Protein AF-0000000085038243 (afdb_homodimer)

Sequence (604 aa):
MKPTLIIQGTITQASQLLQQLLIADLPLDCVVMPDRTEDTPRYQSLVVASALCSHFDLRVGTTADYGQATWLVILDRTTDDSAVATEIAELRVFMNRIVQNGFKEQLIFGGAHDEQLSYFAWKFSGLQANQIWGLGTYPLARLLTARLADHLGVGSAAVQATVIGTADLPIVVWSRTYIGPVPILMYLANADTKISADDLDKMANWLQREAKGDQISLRLMALIELLEAALNDQPLIAPATTIHTETPDFAAATPVLVTASGVKHLTNLILSEDEQQDYSEQVTTLRANIDAIENQQTEGRGMKPTLIIQGTITQASQLLQQLLIADLPLDCVVMPDRTEDTPRYQSLVVASALCSHFDLRVGTTADYGQATWLVILDRTTDDSAVATEIAELRVFMNRIVQNGFKEQLIFGGAHDEQLSYFAWKFSGLQANQIWGLGTYPLARLLTARLADHLGVGSAAVQATVIGTADLPIVVWSRTYIGPVPILMYLANADTKISADDLDKMANWLQREAKGDQISLRLMALIELLEAALNDQPLIAPATTIHTETPDFAAATPVLVTASGVKHLTNLILSEDEQQDYSEQVTTLRANIDAIENQQTEGRG

Nearest PDB structures (foldseek):
  2e37-assembly4_D  TM=8.690E-01  e=5.324E-20  Thermus thermophilus HB8
  4ln1-assembly1_D  TM=8.833E-01  e=4.189E-19  Bacillus cereus ATCC 14579
  3pqd-assembly1_C  TM=8.579E-01  e=3.120E-19  Bacillus subtilis
  3pqe-assembly1_D  TM=8.760E-01  e=2.454E-18  Bacillus subtilis
  1hyh-assembly1_D  TM=7.956E-01  e=6.600E-15  Weissella confusa

InterPro domains:
  IPR015955 Lactate dehydrogenase/glycoside hydrolase, family 4, C-terminal [G3DSA:3.90.110.10] (141-294)
  IPR015955 Lactate dehydrogenase/glycoside hydrolase, family 4, C-terminal [SSF56327] (146-293)

Secondary structure (DSSP, 8-state):
-PPEEEEES-HHHHHHHHHHHHHH--S-EEEEE-SSGGGGGGGHHHHHHGGG-SS-EEEE--GGGGGG-SEEEE----SS---HHHHHHHHHHHHHHHHHTT--SEEEE-SS-HHHHHHHHHHHH---GGGEEE-TTHHHHHHHHHHHHHHHTS-GGGEE--EEE-SSSEEE-GGG-EETTEEGGGGGS-TTSS--HHHHHHHHHHHHHHHTS--HHHHHHHHHHHHHHHHTT--EEEEEEEEE-SSS-EEEEEEEEEETTEEEE-SPPP--HHHHHHHHHHHHHHHHHHHHHHHHHHHTT-/-PPEEEEES-HHHHHHHHHHHHHH--S-EEEEE-SSGGGGGGGHHHHHHGGG-SS-EEEE--GGGGGG-SEEEE----SS---HHHHHHHHHHHHHHHHHTT--SEEEE-SS-HHHHHHHHHHHH---GGGEEE-TTHHHHHHHHHHHHHHHTS-GGGEE--EEE-SSSEEE-GGG-EETTEEGGGGGS-TTSS--HHHHHHHHHHHHHHHTS--HHHHHHHHHHHHHHHHTT--EEEEEEEEE-SSS-EEEEEEEEEETTEEEE-S-----HHHHHHHHHHHHHHHHHHHHHHHHHHHTT-

pLDDT: mean 93.46, std 9.0, range [32.59, 98.81]

Radius of gyration: 26.97 Å; Cα contacts (8 Å, |Δi|>4): 1093; chains: 2; bounding box: 62×78×66 Å

Organism: Levilactobacillus brevis (strain ATCC 367 / BCRC 12310 / CIP 105137 / JCM 1170 / LMG 11437 / NCIMB 947 / NCTC 947) (NCBI:txid387344)

Structure (mmCIF, N/CA/C/O backbone):
data_AF-0000000085038243-model_v1
#
loop_
_entity.id
_entity.type
_entity.pdbx_description
1 polymer 'Malate/lactate dehydrogenase'
#
loop_
_atom_site.group_PDB
_atom_site.id
_atom_site.type_symbol
_atom_site.label_atom_id
_atom_site.label_alt_id
_atom_site.label_comp_id
_atom_site.label_asym_id
_atom_site.label_entity_id
_atom_site.label_seq_id
_atom_site.pdbx_PDB_ins_code
_atom_site.Cartn_x
_atom_site.Cartn_y
_atom_site.Cartn_z
_atom_site.occupancy
_atom_site.B_iso_or_equiv
_atom_site.auth_seq_id
_atom_site.auth_comp_id
_atom_site.auth_asym_id
_atom_site.auth_atom_id
_atom_site.pdbx_PDB_model_num
ATOM 1 N N . MET A 1 1 ? 23.766 -9.219 4.875 1 81.81 1 MET A N 1
ATOM 2 C CA . MET A 1 1 ? 23.359 -8.328 3.787 1 81.81 1 MET A CA 1
ATOM 3 C C . MET A 1 1 ? 21.906 -8.594 3.379 1 81.81 1 MET A C 1
ATOM 5 O O . MET A 1 1 ? 21.484 -9.75 3.332 1 81.81 1 MET A O 1
ATOM 9 N N . LYS A 1 2 ? 21.047 -7.578 3.168 1 92.81 2 LYS A N 1
ATOM 10 C CA . LYS A 1 2 ? 19.656 -7.715 2.744 1 92.81 2 LYS A CA 1
ATOM 11 C C . LYS A 1 2 ? 19.562 -8.312 1.345 1 92.81 2 LYS A C 1
ATOM 13 O O . LYS A 1 2 ? 20.359 -7.973 0.463 1 92.81 2 LYS A O 1
ATOM 18 N N . PRO A 1 3 ? 18.719 -9.352 1.131 1 97.19 3 PRO A N 1
ATOM 19 C CA . PRO A 1 3 ? 18.5 -9.828 -0.238 1 97.19 3 PRO A CA 1
ATOM 20 C C . PRO A 1 3 ? 18.016 -8.719 -1.174 1 97.19 3 PRO A C 1
ATOM 22 O O . PRO A 1 3 ? 17.344 -7.785 -0.735 1 97.19 3 PRO A O 1
ATOM 25 N N . THR A 1 4 ? 18.391 -8.891 -2.412 1 98.19 4 THR A N 1
ATOM 26 C CA . THR A 1 4 ? 18.016 -7.895 -3.412 1 98.19 4 THR A CA 1
ATOM 27 C C . THR A 1 4 ? 16.781 -8.344 -4.191 1 98.19 4 THR A C 1
ATOM 29 O O . THR A 1 4 ? 16.766 -9.43 -4.762 1 98.19 4 THR A O 1
ATOM 32 N N . LEU A 1 5 ? 15.75 -7.539 -4.199 1 98.69 5 LEU A N 1
ATOM 33 C CA . LEU A 1 5 ? 14.539 -7.742 -4.992 1 98.69 5 LEU A CA 1
ATOM 34 C C . LEU A 1 5 ? 14.5 -6.785 -6.176 1 98.69 5 LEU A C 1
ATOM 36 O O . LEU A 1 5 ? 14.508 -5.566 -5.996 1 98.69 5 LEU A O 1
ATOM 40 N N . ILE A 1 6 ? 14.516 -7.266 -7.352 1 98.75 6 ILE A N 1
ATOM 41 C CA . ILE A 1 6 ? 14.359 -6.434 -8.539 1 98.75 6 ILE A CA 1
ATOM 42 C C . ILE A 1 6 ? 12.922 -6.531 -9.047 1 98.75 6 ILE A C 1
ATOM 44 O O . ILE A 1 6 ? 12.359 -7.625 -9.133 1 98.75 6 ILE A O 1
ATOM 48 N N . ILE A 1 7 ? 12.312 -5.434 -9.375 1 98.56 7 ILE A N 1
ATOM 49 C CA . ILE A 1 7 ? 10.945 -5.375 -9.883 1 98.56 7 ILE A CA 1
ATOM 50 C C . ILE A 1 7 ? 10.945 -4.844 -11.312 1 98.56 7 ILE A C 1
ATOM 52 O O . ILE A 1 7 ? 11.516 -3.787 -11.586 1 98.56 7 ILE A O 1
ATOM 56 N N . GLN A 1 8 ? 10.312 -5.594 -12.18 1 96.44 8 GLN A N 1
ATOM 57 C CA . GLN A 1 8 ? 10.117 -5.215 -13.57 1 96.44 8 GLN A CA 1
ATOM 58 C C . GLN A 1 8 ? 8.633 -5.25 -13.945 1 96.44 8 GLN A C 1
ATOM 60 O O . GLN A 1 8 ? 7.961 -6.262 -13.734 1 96.44 8 GLN A O 1
ATOM 65 N N . GLY A 1 9 ? 8.078 -4.234 -14.492 1 94.5 9 GLY A N 1
ATOM 66 C CA . GLY A 1 9 ? 6.695 -4.152 -14.93 1 94.5 9 GLY A CA 1
ATOM 67 C C . GLY A 1 9 ? 6.277 -2.744 -15.312 1 94.5 9 GLY A C 1
ATOM 68 O O . GLY A 1 9 ? 7.105 -1.833 -15.352 1 94.5 9 GLY A O 1
ATOM 69 N N . THR A 1 10 ? 5.027 -2.609 -15.703 1 93.38 10 THR A N 1
ATOM 70 C CA . THR A 1 10 ? 4.527 -1.274 -16.016 1 93.38 10 THR A CA 1
ATOM 71 C C . THR A 1 10 ? 4.668 -0.353 -14.805 1 93.38 10 THR A C 1
ATOM 73 O O . THR A 1 10 ? 4.684 -0.816 -13.656 1 93.38 10 THR A O 1
ATOM 76 N N . ILE A 1 11 ? 4.738 0.95 -15.055 1 94.81 11 ILE A N 1
ATOM 77 C CA . ILE A 1 11 ? 4.891 1.939 -13.992 1 94.81 11 ILE A CA 1
ATOM 78 C C . ILE A 1 11 ? 3.732 1.817 -13 1 94.81 11 ILE A C 1
ATOM 80 O O . ILE A 1 11 ? 3.912 2.016 -11.797 1 94.81 11 ILE A O 1
ATOM 84 N N . THR A 1 12 ? 2.568 1.497 -13.484 1 92.62 12 THR A N 1
ATOM 85 C CA . THR A 1 12 ? 1.377 1.413 -12.648 1 92.62 12 THR A CA 1
ATOM 86 C C . THR A 1 12 ? 1.482 0.245 -11.672 1 92.62 12 THR A C 1
ATOM 88 O O . THR A 1 12 ? 1.326 0.424 -10.461 1 92.62 12 THR A O 1
ATOM 91 N N . GLN A 1 13 ? 1.805 -0.917 -12.117 1 94.69 13 GLN A N 1
ATOM 92 C CA . GLN A 1 13 ? 1.845 -2.098 -11.258 1 94.69 13 GLN A CA 1
ATOM 93 C C . GLN A 1 13 ? 3.062 -2.066 -10.344 1 94.69 13 GLN A C 1
ATOM 95 O O . GLN A 1 13 ? 2.967 -2.426 -9.164 1 94.69 13 GLN A O 1
ATOM 100 N N . ALA A 1 14 ? 4.172 -1.652 -10.945 1 96.94 14 ALA A N 1
ATOM 101 C CA . ALA A 1 14 ? 5.379 -1.551 -10.125 1 96.94 14 ALA A CA 1
ATOM 102 C C . ALA A 1 14 ? 5.176 -0.571 -8.977 1 96.94 14 ALA A C 1
ATOM 104 O O . ALA A 1 14 ? 5.562 -0.853 -7.84 1 96.94 14 ALA A O 1
ATOM 105 N N . SER A 1 15 ? 4.555 0.548 -9.281 1 96.56 15 SER A N 1
ATOM 106 C CA . SER A 1 15 ? 4.312 1.546 -8.242 1 96.56 15 SER A CA 1
ATOM 107 C C . SER A 1 15 ? 3.365 1.01 -7.176 1 96.56 15 SER A C 1
ATOM 109 O O . SER A 1 15 ? 3.549 1.279 -5.988 1 96.56 15 SER A O 1
ATOM 111 N N . GLN A 1 16 ? 2.346 0.288 -7.598 1 96.5 16 GLN A N 1
ATOM 112 C CA . GLN A 1 16 ? 1.421 -0.308 -6.641 1 96.5 16 GLN A CA 1
ATOM 113 C C . GLN A 1 16 ? 2.148 -1.254 -5.688 1 96.5 16 GLN A C 1
ATOM 115 O O . GLN A 1 16 ? 1.943 -1.198 -4.473 1 96.5 16 GLN A O 1
ATOM 120 N N . LEU A 1 17 ? 2.971 -2.084 -6.223 1 98.31 17 LEU A N 1
ATOM 121 C CA . LEU A 1 17 ? 3.738 -3.008 -5.395 1 98.31 17 LEU A CA 1
ATOM 122 C C . LEU A 1 17 ? 4.668 -2.248 -4.453 1 98.31 17 LEU A C 1
ATOM 124 O O . LEU A 1 17 ? 4.758 -2.574 -3.268 1 98.31 17 LEU A O 1
ATOM 128 N N . LEU A 1 18 ? 5.352 -1.261 -4.984 1 98.62 18 LEU A N 1
ATOM 129 C CA . LEU A 1 18 ? 6.301 -0.49 -4.184 1 98.62 18 LEU A CA 1
ATOM 130 C C . LEU A 1 18 ? 5.594 0.21 -3.029 1 98.62 18 LEU A C 1
ATOM 132 O O . LEU A 1 18 ? 6.113 0.251 -1.911 1 98.62 18 LEU A O 1
ATOM 136 N N . GLN A 1 19 ? 4.461 0.741 -3.287 1 97.88 19 GLN A N 1
ATOM 137 C CA . GLN A 1 19 ? 3.688 1.396 -2.236 1 97.88 19 GLN A CA 1
ATOM 138 C C . GLN A 1 19 ? 3.336 0.417 -1.12 1 97.88 19 GLN A C 1
ATOM 140 O O . GLN A 1 19 ? 3.4 0.765 0.061 1 97.88 19 GLN A O 1
ATOM 145 N N . GLN A 1 20 ? 2.963 -0.74 -1.455 1 98.38 20 GLN A N 1
ATOM 146 C CA . GLN A 1 20 ? 2.643 -1.767 -0.469 1 98.38 20 GLN A CA 1
ATOM 147 C C . GLN A 1 20 ? 3.889 -2.207 0.292 1 98.38 20 GLN A C 1
ATOM 149 O O . GLN A 1 20 ? 3.838 -2.424 1.505 1 98.38 20 GLN A O 1
ATOM 154 N N . LEU A 1 21 ? 4.988 -2.285 -0.417 1 98.69 21 LEU A N 1
ATOM 155 C CA . LEU A 1 21 ? 6.238 -2.701 0.208 1 98.69 21 LEU A CA 1
ATOM 156 C C . LEU A 1 21 ? 6.73 -1.646 1.195 1 98.69 21 LEU A C 1
ATOM 158 O O . LEU A 1 21 ? 7.359 -1.978 2.203 1 98.69 21 LEU A O 1
ATOM 162 N N . LEU A 1 22 ? 6.43 -0.354 0.906 1 98.56 22 LEU A N 1
ATOM 163 C CA . LEU A 1 22 ? 6.773 0.708 1.846 1 98.56 22 LEU A CA 1
ATOM 164 C C . LEU A 1 22 ? 6.117 0.465 3.203 1 98.56 22 LEU A C 1
ATOM 166 O O . LEU A 1 22 ? 6.719 0.738 4.242 1 98.56 22 LEU A O 1
ATOM 170 N N . ILE A 1 23 ? 4.914 -0.091 3.18 1 98.5 23 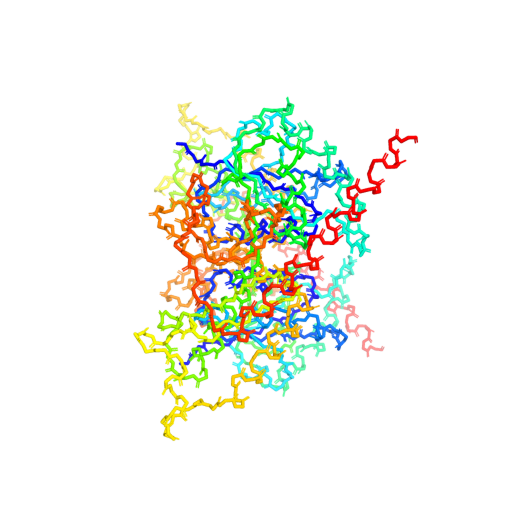ILE A N 1
ATOM 171 C CA . ILE A 1 23 ? 4.16 -0.323 4.406 1 98.5 23 ILE A CA 1
ATOM 172 C C . ILE A 1 23 ? 4.602 -1.64 5.043 1 98.5 23 ILE A C 1
ATOM 174 O O . ILE A 1 23 ? 4.758 -1.726 6.262 1 98.5 23 ILE A O 1
ATOM 178 N N . ALA A 1 24 ? 4.852 -2.639 4.227 1 98.31 24 ALA A N 1
ATOM 179 C CA . ALA A 1 24 ? 5.289 -3.93 4.75 1 98.31 24 ALA A CA 1
ATOM 180 C C . ALA A 1 24 ? 6.656 -3.818 5.422 1 98.31 24 ALA A C 1
ATOM 182 O O . ALA A 1 24 ? 6.949 -4.547 6.371 1 98.31 24 ALA A O 1
ATOM 183 N N . ASP A 1 25 ? 7.547 -2.916 4.852 1 98.31 25 ASP A N 1
ATOM 184 C CA . ASP A 1 25 ? 8.867 -2.596 5.387 1 98.31 25 ASP A CA 1
ATOM 185 C C . ASP A 1 25 ? 9.688 -3.863 5.625 1 98.31 25 ASP A C 1
ATOM 187 O O . ASP A 1 25 ? 10.273 -4.035 6.695 1 98.31 25 ASP A O 1
ATOM 191 N N . LEU A 1 26 ? 9.656 -4.801 4.664 1 98.25 26 LEU A N 1
ATOM 192 C CA . LEU A 1 26 ? 10.461 -6.016 4.727 1 98.25 26 LEU A CA 1
ATOM 193 C C . LEU A 1 26 ? 11.945 -5.691 4.574 1 98.25 26 LEU A C 1
ATOM 195 O O . LEU A 1 26 ? 12.305 -4.688 3.951 1 98.25 26 LEU A O 1
ATOM 199 N N . PRO A 1 27 ? 12.844 -6.477 5.164 1 98.12 27 PRO A N 1
ATOM 200 C CA . PRO A 1 27 ? 14.281 -6.238 5.02 1 98.12 27 PRO A CA 1
ATOM 201 C C . PRO A 1 27 ? 14.797 -6.59 3.627 1 98.12 27 PRO A C 1
ATOM 203 O O . PRO A 1 27 ? 15.469 -7.609 3.453 1 98.12 27 PRO A O 1
ATOM 206 N N . LEU A 1 28 ? 14.562 -5.738 2.658 1 98.38 28 LEU A N 1
ATOM 207 C CA . LEU A 1 28 ? 14.891 -5.945 1.253 1 98.38 28 LEU A CA 1
ATOM 208 C C . LEU A 1 28 ? 15.625 -4.734 0.687 1 98.38 28 LEU A C 1
ATOM 210 O O . LEU A 1 28 ? 15.297 -3.594 1.019 1 98.38 28 LEU A O 1
ATOM 214 N N . ASP A 1 29 ? 16.641 -4.977 -0.065 1 98.56 29 ASP A N 1
ATOM 215 C CA . ASP A 1 29 ? 17.172 -3.986 -0.996 1 98.56 29 ASP A CA 1
ATOM 216 C C . ASP A 1 29 ? 16.438 -4.043 -2.336 1 98.56 29 ASP A C 1
ATOM 218 O O . ASP A 1 29 ? 16.734 -4.895 -3.174 1 98.56 29 ASP A O 1
ATOM 222 N N . CYS A 1 30 ? 15.539 -3.15 -2.508 1 98.81 30 CYS A N 1
ATOM 223 C CA . CYS A 1 30 ? 14.656 -3.215 -3.672 1 98.81 30 CYS A CA 1
ATOM 224 C C . CYS A 1 30 ? 15.18 -2.33 -4.797 1 98.81 30 CYS A C 1
ATOM 226 O O . CYS A 1 30 ? 15.547 -1.176 -4.566 1 98.81 30 CYS A O 1
ATOM 228 N N . VAL A 1 31 ? 15.227 -2.871 -5.977 1 98.75 31 VAL A N 1
ATOM 229 C CA . VAL A 1 31 ? 15.625 -2.17 -7.191 1 98.75 31 VAL A CA 1
ATOM 230 C C . VAL A 1 31 ? 14.484 -2.211 -8.211 1 98.75 31 VAL A C 1
ATOM 232 O O . VAL A 1 31 ? 14.023 -3.289 -8.594 1 98.75 31 VAL A O 1
ATOM 235 N N . VAL A 1 32 ? 14 -1.069 -8.586 1 98.5 32 VAL A N 1
ATOM 236 C CA . VAL A 1 32 ? 12.969 -1.038 -9.609 1 98.5 32 VAL A CA 1
ATOM 237 C C . VAL A 1 32 ? 13.594 -0.706 -10.961 1 98.5 32 VAL A C 1
ATOM 239 O O . VAL A 1 32 ? 14.43 0.188 -11.062 1 98.5 32 VAL A O 1
ATOM 242 N N . MET A 1 33 ? 13.219 -1.485 -11.953 1 96.81 33 MET A N 1
ATOM 243 C CA . MET A 1 33 ? 13.68 -1.279 -13.32 1 96.81 33 MET A CA 1
ATOM 244 C C . MET A 1 33 ? 12.602 -0.614 -14.164 1 96.81 33 MET A C 1
ATOM 246 O O . MET A 1 33 ? 11.586 -1.238 -14.492 1 96.81 33 MET A O 1
ATOM 250 N N . PRO A 1 34 ? 12.867 0.625 -14.57 1 93 34 PRO A N 1
ATOM 251 C CA . PRO A 1 34 ? 11.852 1.258 -15.422 1 93 34 PRO A CA 1
ATOM 252 C C . PRO A 1 34 ? 11.695 0.557 -16.766 1 93 34 PRO A C 1
ATOM 254 O O . PRO A 1 34 ? 12.695 0.202 -17.406 1 93 34 PRO A O 1
ATOM 257 N N . ASP A 1 35 ? 10.477 0.278 -17.156 1 83.06 35 ASP A N 1
ATOM 258 C CA . ASP A 1 35 ? 10.195 -0.321 -18.453 1 83.06 35 ASP A CA 1
ATOM 259 C C . ASP A 1 35 ? 10.523 0.649 -19.594 1 83.06 35 ASP A C 1
ATOM 261 O O . ASP A 1 35 ? 10.945 0.231 -20.672 1 83.06 35 ASP A O 1
ATOM 265 N N . ARG A 1 36 ? 10.258 1.896 -19.391 1 87.44 36 ARG A N 1
ATOM 266 C CA . ARG A 1 36 ? 10.57 2.99 -20.297 1 87.44 36 ARG A CA 1
ATOM 267 C C . ARG A 1 36 ? 11.445 4.035 -19.625 1 87.44 36 ARG A C 1
ATOM 269 O O . ARG A 1 36 ? 11.25 4.34 -18.438 1 87.44 36 ARG A O 1
ATOM 276 N N . THR A 1 37 ? 12.352 4.578 -20.312 1 86.81 37 THR A N 1
ATOM 277 C CA . THR A 1 37 ? 13.273 5.566 -19.766 1 86.81 37 THR A CA 1
ATOM 278 C C . THR A 1 37 ? 12.508 6.738 -19.172 1 86.81 37 THR A C 1
ATOM 280 O O . THR A 1 37 ? 12.93 7.316 -18.156 1 86.81 37 THR A O 1
ATOM 283 N N . GLU A 1 38 ? 11.406 7.051 -19.734 1 91.94 38 GLU A N 1
ATOM 284 C CA . GLU A 1 38 ? 10.617 8.203 -19.312 1 91.94 38 GLU A CA 1
ATOM 285 C C . GLU A 1 38 ? 9.992 7.961 -17.938 1 91.94 38 GLU A C 1
ATOM 287 O O . GLU A 1 38 ? 9.539 8.906 -17.281 1 91.94 38 GLU A O 1
ATOM 292 N N . ASP A 1 39 ? 9.977 6.738 -17.516 1 92.25 39 ASP A N 1
ATOM 293 C CA . ASP A 1 39 ? 9.328 6.406 -16.25 1 92.25 39 ASP A CA 1
ATOM 294 C C . ASP A 1 39 ? 10.289 6.613 -15.078 1 92.25 39 ASP A C 1
ATOM 296 O O . ASP A 1 39 ? 9.867 6.637 -13.922 1 92.25 39 ASP A O 1
ATOM 300 N N . THR A 1 40 ? 11.523 6.812 -15.328 1 93.44 40 THR A N 1
ATOM 301 C CA . THR A 1 40 ? 12.555 6.859 -14.289 1 93.44 40 THR A CA 1
ATOM 302 C C . THR A 1 40 ? 12.219 7.922 -13.242 1 93.44 40 THR A C 1
ATOM 304 O O . THR A 1 40 ? 12.148 7.625 -12.055 1 93.44 40 THR A O 1
ATOM 307 N N . PRO A 1 41 ? 11.898 9.156 -13.711 1 94.06 41 PRO A N 1
ATOM 308 C CA . PRO A 1 41 ? 11.625 10.188 -12.703 1 94.06 41 PRO A CA 1
ATOM 309 C C . PRO A 1 41 ? 10.344 9.922 -11.914 1 94.06 41 PRO A C 1
ATOM 311 O O . PRO A 1 41 ? 10.18 10.43 -10.805 1 94.06 41 PRO A O 1
ATOM 314 N N . ARG A 1 42 ? 9.531 9.102 -12.469 1 94.31 42 ARG A N 1
ATOM 315 C CA . ARG A 1 42 ? 8.227 8.859 -11.859 1 94.31 42 ARG A CA 1
ATOM 316 C C . ARG A 1 42 ? 8.359 8.008 -10.602 1 94.31 42 ARG A C 1
ATOM 318 O O . ARG A 1 42 ? 7.422 7.926 -9.805 1 94.31 42 ARG A O 1
ATOM 325 N N . TYR A 1 43 ? 9.531 7.371 -10.383 1 96.88 43 TYR A N 1
ATOM 326 C CA . TYR A 1 43 ? 9.75 6.543 -9.203 1 96.88 43 TYR A CA 1
ATOM 327 C C . TYR A 1 43 ? 10.391 7.355 -8.086 1 96.88 43 TYR A C 1
ATOM 329 O O . TYR A 1 43 ? 10.523 6.871 -6.957 1 96.88 43 TYR A O 1
ATOM 337 N N . GLN A 1 44 ? 10.727 8.586 -8.344 1 96.06 44 GLN A N 1
ATOM 338 C CA . GLN A 1 44 ? 11.547 9.359 -7.406 1 96.06 44 GLN A CA 1
ATOM 339 C C . GLN A 1 44 ? 10.812 9.578 -6.09 1 96.06 44 GLN A C 1
ATOM 341 O O . GLN A 1 44 ? 11.406 9.484 -5.016 1 96.06 44 GLN A O 1
ATOM 346 N N . SER A 1 45 ? 9.562 9.898 -6.164 1 95.94 45 SER A N 1
ATOM 347 C CA . SER A 1 45 ? 8.797 10.133 -4.945 1 95.94 45 SER A CA 1
ATOM 348 C C . SER A 1 45 ? 8.773 8.891 -4.062 1 95.94 45 SER A C 1
ATOM 350 O O . SER A 1 45 ? 8.789 8.992 -2.834 1 95.94 45 SER A O 1
ATOM 352 N N . LEU A 1 46 ? 8.719 7.727 -4.664 1 98 46 LEU A N 1
ATOM 353 C CA . LEU A 1 46 ? 8.727 6.477 -3.912 1 98 46 LEU A CA 1
ATOM 354 C C . LEU A 1 46 ? 10.102 6.215 -3.309 1 98 46 LEU A C 1
ATOM 356 O O . LEU A 1 46 ? 10.203 5.703 -2.191 1 98 46 LEU A O 1
ATOM 360 N N . VAL A 1 47 ? 11.109 6.578 -4.062 1 97.94 47 VAL A N 1
ATOM 361 C CA . VAL A 1 47 ? 12.477 6.453 -3.559 1 97.94 47 VAL A CA 1
ATOM 362 C C . VAL A 1 47 ? 12.648 7.336 -2.326 1 97.94 47 VAL A C 1
ATOM 364 O O . VAL A 1 47 ? 13.18 6.891 -1.303 1 97.94 47 VAL A O 1
ATOM 367 N N . VAL A 1 48 ? 12.18 8.531 -2.377 1 97.06 48 VAL A N 1
ATOM 368 C CA . VAL A 1 48 ? 12.258 9.461 -1.256 1 97.06 48 VAL A CA 1
ATOM 369 C C . VAL A 1 48 ? 11.492 8.898 -0.06 1 97.06 48 VAL A C 1
ATOM 371 O O . VAL A 1 48 ? 11.992 8.914 1.067 1 97.06 48 VAL A O 1
ATOM 374 N N . ALA A 1 49 ? 10.359 8.367 -0.266 1 97.81 49 ALA A N 1
ATOM 375 C CA . ALA A 1 49 ? 9.508 7.836 0.795 1 97.81 49 ALA A CA 1
ATOM 376 C C . ALA A 1 49 ? 10.172 6.645 1.484 1 97.81 49 ALA A C 1
ATOM 378 O O . ALA A 1 49 ? 9.945 6.402 2.672 1 97.81 49 ALA A O 1
ATOM 379 N N . SER A 1 50 ? 11 5.93 0.752 1 98.19 50 SER A N 1
ATOM 380 C CA . SER A 1 50 ? 11.633 4.746 1.318 1 98.19 50 SER A CA 1
ATOM 381 C C . SER A 1 50 ? 12.594 5.117 2.445 1 98.19 50 SER A C 1
ATOM 383 O O . SER A 1 50 ? 12.969 4.27 3.258 1 98.19 50 SER A O 1
ATOM 385 N N . ALA A 1 51 ? 13 6.359 2.529 1 96.75 51 ALA A N 1
ATOM 386 C CA . ALA A 1 51 ? 13.859 6.824 3.615 1 96.75 51 ALA A CA 1
ATOM 387 C C . ALA A 1 51 ? 13.156 6.691 4.965 1 96.75 51 ALA A C 1
ATOM 389 O O . ALA A 1 51 ? 13.805 6.688 6.012 1 96.75 51 ALA A O 1
ATOM 390 N N . LEU A 1 52 ? 11.836 6.594 4.945 1 97.19 52 LEU A N 1
ATOM 391 C CA . LEU A 1 52 ? 11.055 6.5 6.176 1 97.19 52 LEU A CA 1
ATOM 392 C C . LEU A 1 52 ? 11 5.062 6.676 1 97.19 52 LEU A C 1
ATOM 394 O O . LEU A 1 52 ? 10.547 4.805 7.793 1 97.19 52 LEU A O 1
ATOM 398 N N . CYS A 1 53 ? 11.43 4.172 5.871 1 97.31 53 CYS A N 1
ATOM 399 C CA . CYS A 1 53 ? 11.398 2.758 6.238 1 97.31 53 CYS A CA 1
ATOM 400 C C . CYS A 1 53 ? 12.641 2.375 7.035 1 97.31 53 CYS A C 1
ATOM 402 O O . CYS A 1 53 ? 13.727 2.896 6.785 1 97.31 53 CYS A O 1
ATOM 404 N N . SER A 1 54 ? 12.508 1.433 7.922 1 95.56 54 SER A N 1
ATOM 405 C CA . SER A 1 54 ? 13.625 0.978 8.75 1 95.56 54 SER A CA 1
ATOM 406 C C . SER A 1 54 ? 14.398 -0.143 8.062 1 95.56 54 SER A C 1
ATOM 408 O O . SER A 1 54 ? 15.609 -0.285 8.273 1 95.56 54 SER A O 1
ATOM 410 N N . HIS A 1 55 ? 13.664 -0.937 7.277 1 97.31 55 HIS A N 1
ATOM 411 C CA . HIS A 1 55 ? 14.281 -2.164 6.789 1 97.31 55 HIS A CA 1
ATOM 412 C C . HIS A 1 55 ? 14.281 -2.217 5.266 1 97.31 55 HIS A C 1
ATOM 414 O O . HIS A 1 55 ? 15.125 -2.885 4.664 1 97.31 55 HIS A O 1
ATOM 420 N N . PHE A 1 56 ? 13.398 -1.478 4.711 1 98.38 56 PHE A N 1
ATOM 421 C CA . PHE A 1 56 ? 13.188 -1.531 3.27 1 98.38 56 PHE A CA 1
ATOM 422 C C . PHE A 1 56 ? 13.922 -0.389 2.574 1 98.38 56 PHE A C 1
ATOM 424 O O . PHE A 1 56 ? 13.727 0.778 2.92 1 98.38 56 PHE A O 1
ATOM 431 N N . ASP A 1 57 ? 14.695 -0.67 1.531 1 98.12 57 ASP A N 1
ATOM 432 C CA . ASP A 1 57 ? 15.383 0.316 0.698 1 98.12 57 ASP A CA 1
ATOM 433 C C . ASP A 1 57 ? 14.914 0.223 -0.754 1 98.12 57 ASP A C 1
ATOM 435 O O . ASP A 1 57 ? 14.664 -0.872 -1.261 1 98.12 57 ASP A O 1
ATOM 439 N N . LEU A 1 58 ? 14.844 1.378 -1.401 1 98.69 58 LEU A N 1
ATOM 440 C CA . LEU A 1 58 ? 14.406 1.409 -2.791 1 98.69 58 LEU A CA 1
ATOM 441 C C . LEU A 1 58 ? 15.297 2.316 -3.627 1 98.69 58 LEU A C 1
ATOM 443 O O . LEU A 1 58 ? 15.641 3.422 -3.201 1 98.69 58 LEU A O 1
ATOM 447 N N . ARG A 1 59 ? 15.672 1.887 -4.75 1 98.31 59 ARG A N 1
ATOM 448 C CA . ARG A 1 59 ? 16.375 2.717 -5.723 1 98.31 59 ARG A CA 1
ATOM 449 C C . ARG A 1 59 ? 16.016 2.309 -7.148 1 98.31 59 ARG A C 1
ATOM 451 O O . ARG A 1 59 ? 15.5 1.208 -7.375 1 98.31 59 ARG A O 1
ATOM 458 N N . VAL A 1 60 ? 16.25 3.172 -8.062 1 98.19 60 VAL A N 1
ATOM 459 C CA . VAL A 1 60 ? 16.109 2.857 -9.484 1 98.19 60 VAL A CA 1
ATOM 460 C C . VAL A 1 60 ? 17.391 2.188 -9.992 1 98.19 60 VAL A C 1
ATOM 462 O O . VAL A 1 60 ? 18.5 2.635 -9.68 1 98.19 60 VAL A O 1
ATOM 465 N N . GLY A 1 61 ? 17.188 1.133 -10.734 1 97.38 61 GLY A N 1
ATOM 466 C CA . GLY A 1 61 ? 18.359 0.333 -11.086 1 97.38 61 GLY A CA 1
ATOM 467 C C . GLY A 1 61 ? 18.719 0.416 -12.555 1 97.38 61 GLY A C 1
ATOM 468 O O . GLY A 1 61 ? 18.125 1.202 -13.305 1 97.38 61 GLY A O 1
ATOM 469 N N . THR A 1 62 ? 19.781 -0.291 -12.898 1 95 62 THR A N 1
ATOM 470 C CA . THR A 1 62 ? 20.281 -0.485 -14.258 1 95 62 THR A CA 1
ATOM 471 C C . THR A 1 62 ? 20.5 -1.968 -14.547 1 95 62 THR A C 1
ATOM 473 O O . THR A 1 62 ? 20.281 -2.814 -13.672 1 95 62 THR A O 1
ATOM 476 N N . THR A 1 63 ? 20.953 -2.25 -15.766 1 94.44 63 THR A N 1
ATOM 477 C CA . THR A 1 63 ? 21.141 -3.637 -16.188 1 94.44 63 THR A CA 1
ATOM 478 C C . THR A 1 63 ? 22.219 -4.309 -15.352 1 94.44 63 THR A C 1
ATOM 480 O O . THR A 1 63 ? 22.25 -5.535 -15.234 1 94.44 63 THR A O 1
ATOM 483 N N . ALA A 1 64 ? 23.109 -3.586 -14.75 1 94.75 64 ALA A N 1
ATOM 484 C CA . ALA A 1 64 ? 24.188 -4.133 -13.93 1 94.75 64 ALA A CA 1
ATOM 485 C C . ALA A 1 64 ? 23.641 -4.758 -12.648 1 94.75 64 ALA A C 1
ATOM 487 O O . ALA A 1 64 ? 24.328 -5.547 -11.992 1 94.75 64 ALA A O 1
ATOM 488 N N . ASP A 1 65 ? 22.391 -4.414 -12.359 1 97.44 65 ASP A N 1
ATOM 489 C CA . ASP A 1 65 ? 21.812 -4.867 -11.094 1 97.44 65 ASP A CA 1
ATOM 490 C C . ASP A 1 65 ? 21.297 -6.305 -11.203 1 97.44 65 ASP A C 1
ATOM 492 O O . ASP A 1 65 ? 21.078 -6.969 -10.195 1 97.44 65 ASP A O 1
ATOM 496 N N . TYR A 1 66 ? 21.094 -6.824 -12.414 1 97.69 66 TYR A N 1
ATOM 497 C CA . TYR A 1 66 ? 20.5 -8.141 -12.594 1 97.69 66 TYR A CA 1
ATOM 498 C C . TYR A 1 66 ? 21.344 -9.219 -11.93 1 97.69 66 TYR A C 1
ATOM 500 O O . TYR A 1 66 ? 20.797 -10.172 -11.359 1 97.69 66 TYR A O 1
ATOM 508 N N . GLY A 1 67 ? 22.625 -9.062 -11.93 1 97.06 67 GLY A N 1
ATOM 509 C CA . GLY A 1 67 ? 23.516 -10.055 -11.367 1 97.06 67 GLY A CA 1
ATOM 510 C C . GLY A 1 67 ? 23.5 -10.094 -9.852 1 97.06 67 GLY A C 1
ATOM 511 O O . GLY A 1 67 ? 23.984 -11.039 -9.234 1 97.06 67 GLY A O 1
ATOM 512 N N . GLN A 1 68 ? 22.922 -9.141 -9.242 1 96.12 68 GLN A N 1
ATOM 513 C CA . GLN A 1 68 ? 22.906 -9.031 -7.789 1 96.12 68 GLN A CA 1
ATOM 514 C C . GLN A 1 68 ? 21.562 -9.469 -7.215 1 96.12 68 GLN A C 1
ATOM 516 O O . GLN A 1 68 ? 21.391 -9.5 -5.996 1 96.12 68 GLN A O 1
ATOM 521 N N . ALA A 1 69 ? 20.703 -9.93 -8.047 1 97.25 69 ALA A N 1
ATOM 522 C CA . ALA A 1 69 ? 19.312 -10.18 -7.641 1 97.25 69 ALA A CA 1
ATOM 523 C C . ALA A 1 69 ? 19.203 -11.523 -6.918 1 97.25 69 ALA A C 1
ATOM 525 O O . ALA A 1 69 ? 19.766 -12.523 -7.359 1 97.25 69 ALA A O 1
ATOM 526 N N . THR A 1 70 ? 18.5 -11.469 -5.785 1 97.62 70 THR A N 1
ATOM 527 C CA . THR A 1 70 ? 18.016 -12.695 -5.172 1 97.62 70 THR A CA 1
ATOM 528 C C . THR A 1 70 ? 16.688 -13.133 -5.812 1 97.62 70 THR A C 1
ATOM 530 O O . THR A 1 70 ? 16.484 -14.32 -6.059 1 97.62 70 THR A O 1
ATOM 533 N N . TRP A 1 71 ? 15.844 -12.188 -6.02 1 98.25 71 TRP A N 1
ATOM 534 C CA . TRP A 1 71 ? 14.578 -12.367 -6.715 1 98.25 71 TRP A CA 1
ATOM 535 C C . TRP A 1 71 ? 14.406 -11.328 -7.816 1 98.25 71 TRP A C 1
ATOM 537 O O . TRP A 1 71 ? 14.75 -10.164 -7.633 1 98.25 71 TRP A O 1
ATOM 547 N N . LEU A 1 72 ? 13.992 -11.75 -8.922 1 98.5 72 LEU A N 1
ATOM 548 C CA . LEU A 1 72 ? 13.469 -10.883 -9.969 1 98.5 72 LEU A CA 1
ATOM 549 C C . LEU A 1 72 ? 11.984 -11.133 -10.195 1 98.5 72 LEU A C 1
ATOM 551 O O . LEU A 1 72 ? 11.594 -12.219 -10.625 1 98.5 72 LEU A O 1
ATOM 555 N N . VAL A 1 73 ? 11.195 -10.148 -9.875 1 98.5 73 VAL A N 1
ATOM 556 C CA . VAL A 1 73 ? 9.75 -10.234 -10.062 1 98.5 73 VAL A CA 1
ATOM 557 C C . VAL A 1 73 ? 9.359 -9.555 -11.375 1 98.5 73 VAL A C 1
ATOM 559 O O . VAL A 1 73 ? 9.695 -8.391 -11.609 1 98.5 73 VAL A O 1
ATOM 562 N N . ILE A 1 74 ? 8.664 -10.242 -12.164 1 97.25 74 ILE A N 1
ATOM 563 C CA . ILE A 1 74 ? 8.148 -9.703 -13.422 1 97.25 74 ILE A CA 1
ATOM 564 C C . ILE A 1 74 ? 6.633 -9.523 -13.32 1 97.25 74 ILE A C 1
ATOM 566 O O . ILE A 1 74 ? 5.898 -10.5 -13.156 1 97.25 74 ILE A O 1
ATOM 570 N N . LEU A 1 75 ? 6.215 -8.297 -13.391 1 95.88 75 LEU A N 1
ATOM 571 C CA . LEU A 1 75 ? 4.801 -7.945 -13.445 1 95.88 75 LEU A CA 1
ATOM 572 C C . LEU A 1 75 ? 4.348 -7.73 -14.883 1 95.88 75 LEU A C 1
ATOM 574 O O . LEU A 1 75 ? 5.102 -7.996 -15.828 1 95.88 75 LEU A O 1
ATOM 578 N N . ASP A 1 76 ? 3.092 -7.375 -15.039 1 90.5 76 ASP A N 1
ATOM 579 C CA . ASP A 1 76 ? 2.613 -7.145 -16.391 1 90.5 76 ASP A CA 1
ATOM 580 C C . ASP A 1 76 ? 3.389 -6.012 -17.062 1 90.5 76 ASP A C 1
ATOM 582 O O . ASP A 1 76 ? 3.686 -4.996 -16.438 1 90.5 76 ASP A O 1
ATOM 586 N N . ARG A 1 77 ? 3.684 -6.148 -18.281 1 78.88 77 ARG A N 1
ATOM 587 C CA . ARG A 1 77 ? 4.504 -5.176 -18.984 1 78.88 77 ARG A CA 1
ATOM 588 C C . ARG A 1 77 ? 3.686 -4.434 -20.047 1 78.88 77 ARG A C 1
ATOM 590 O O . ARG A 1 77 ? 4.184 -3.504 -20.688 1 78.88 77 ARG A O 1
ATOM 597 N N . THR A 1 78 ? 2.43 -4.855 -20.219 1 76.44 78 THR A N 1
ATOM 598 C CA . THR A 1 78 ? 1.531 -4.148 -21.125 1 76.44 78 THR A CA 1
ATOM 599 C C . THR A 1 78 ? 0.184 -3.891 -20.453 1 76.44 78 THR A C 1
ATOM 601 O O . THR A 1 78 ? -0.187 -4.586 -19.5 1 76.44 78 THR A O 1
ATOM 604 N N . THR A 1 79 ? -0.368 -2.771 -20.797 1 64.25 79 THR A N 1
ATOM 605 C CA . THR A 1 79 ? -1.674 -2.428 -20.234 1 64.25 79 THR A CA 1
ATOM 606 C C . THR A 1 79 ? -2.793 -3.047 -21.062 1 64.25 79 THR A C 1
ATOM 608 O O . THR A 1 79 ? -3.938 -3.131 -20.609 1 64.25 79 THR A O 1
ATOM 611 N N . ASP A 1 80 ? -2.398 -3.357 -22.25 1 62.5 80 ASP A N 1
ATOM 612 C CA . ASP A 1 80 ? -3.424 -3.824 -23.188 1 62.5 80 ASP A CA 1
ATOM 613 C C . ASP A 1 80 ? -3.436 -5.352 -23.266 1 62.5 80 ASP A C 1
ATOM 615 O O . ASP A 1 80 ? -2.482 -6.008 -22.844 1 62.5 80 ASP A O 1
ATOM 619 N N . ASP A 1 81 ? -4.609 -5.797 -23.484 1 62.5 81 ASP A N 1
ATOM 620 C CA . ASP A 1 81 ? -4.781 -7.227 -23.734 1 62.5 81 ASP A CA 1
ATOM 621 C C . ASP A 1 81 ? -3.945 -7.684 -24.922 1 62.5 81 ASP A C 1
ATOM 623 O O . ASP A 1 81 ? -4.484 -7.957 -26 1 62.5 81 ASP A O 1
ATOM 627 N N . SER A 1 82 ? -2.678 -7.512 -24.828 1 64.12 82 SER A N 1
ATOM 628 C CA . SER A 1 82 ? -1.82 -8.047 -25.875 1 64.12 82 SER A CA 1
ATOM 629 C C . SER A 1 82 ? -1.901 -9.57 -25.922 1 64.12 82 SER A C 1
ATOM 631 O O . SER A 1 82 ? -2.137 -10.219 -24.906 1 64.12 82 SER A O 1
ATOM 633 N N . ALA A 1 83 ? -1.781 -9.914 -27 1 77.44 83 ALA A N 1
ATOM 634 C CA . ALA A 1 83 ? -1.756 -11.359 -27.203 1 77.44 83 ALA A CA 1
ATOM 635 C C . ALA A 1 83 ? -0.574 -11.992 -26.469 1 77.44 83 ALA A C 1
ATOM 637 O O . ALA A 1 83 ? 0.525 -11.438 -26.453 1 77.44 83 ALA A O 1
ATOM 638 N N . VAL A 1 84 ? -0.774 -13.07 -25.828 1 83.44 84 VAL A N 1
ATOM 639 C CA . VAL A 1 84 ? 0.213 -13.805 -25.047 1 83.44 84 VAL A CA 1
ATOM 640 C C . VAL A 1 84 ? 1.431 -14.125 -25.906 1 83.44 84 VAL A C 1
ATOM 642 O O . VAL A 1 84 ? 2.566 -14.086 -25.422 1 83.44 84 VAL A O 1
ATOM 645 N N . ALA A 1 85 ? 1.237 -14.305 -27.188 1 82.81 85 ALA A N 1
ATOM 646 C CA . ALA A 1 85 ? 2.334 -14.609 -28.109 1 82.81 85 ALA A CA 1
ATOM 647 C C . ALA A 1 85 ? 3.318 -13.445 -28.188 1 82.81 85 ALA A C 1
ATOM 649 O O . ALA A 1 85 ? 4.531 -13.648 -28.25 1 82.81 85 ALA A O 1
ATOM 650 N N . THR A 1 86 ? 2.803 -12.258 -28.203 1 84.81 86 THR A N 1
ATOM 651 C CA . THR A 1 86 ? 3.65 -11.078 -28.219 1 84.81 86 THR A CA 1
ATOM 652 C C . THR A 1 86 ? 4.449 -10.961 -26.922 1 84.81 86 THR A C 1
ATOM 654 O O . THR A 1 86 ? 5.629 -10.609 -26.938 1 84.81 86 THR A O 1
ATOM 657 N N . GLU A 1 87 ? 3.82 -11.289 -25.828 1 88.75 87 GLU A N 1
ATOM 658 C CA . GLU A 1 87 ? 4.496 -11.258 -24.531 1 88.75 87 GLU A CA 1
ATOM 659 C C . GLU A 1 87 ? 5.645 -12.258 -24.484 1 88.75 87 GLU A C 1
ATOM 661 O O . GLU A 1 87 ? 6.691 -11.984 -23.891 1 88.75 87 GLU A O 1
ATOM 666 N N . ILE A 1 88 ? 5.449 -13.344 -25.172 1 91.75 88 ILE A N 1
ATOM 667 C CA . ILE A 1 88 ? 6.449 -14.406 -25.141 1 91.75 88 ILE A CA 1
ATOM 668 C C . ILE A 1 88 ? 7.645 -14.008 -26.016 1 91.75 88 ILE A C 1
ATOM 670 O O . ILE A 1 88 ? 8.789 -14.281 -25.656 1 91.75 88 ILE A O 1
ATOM 674 N N . ALA A 1 89 ? 7.309 -13.391 -27.125 1 90.25 89 ALA A N 1
ATOM 675 C CA . ALA A 1 89 ? 8.398 -12.914 -27.984 1 90.25 89 ALA A CA 1
ATOM 676 C C . ALA A 1 89 ? 9.266 -11.906 -27.234 1 90.25 89 ALA A C 1
ATOM 678 O O . ALA A 1 89 ? 10.5 -11.961 -27.312 1 90.25 89 ALA A O 1
ATOM 679 N N . GLU A 1 90 ? 8.656 -11.055 -26.5 1 90.75 90 GLU A N 1
ATOM 680 C CA . GLU A 1 90 ? 9.375 -10.062 -25.703 1 90.75 90 GLU A CA 1
ATOM 681 C C . GLU A 1 90 ? 10.133 -10.719 -24.547 1 90.75 90 GLU A C 1
ATOM 683 O O . GLU A 1 90 ? 11.211 -10.266 -24.172 1 90.75 90 GLU A O 1
ATOM 688 N N . LEU A 1 91 ? 9.516 -11.734 -24.094 1 94.69 91 LEU A N 1
ATOM 689 C CA . LEU A 1 91 ? 10.117 -12.469 -22.984 1 94.69 91 LEU A CA 1
ATOM 690 C C . LEU A 1 91 ? 11.445 -13.094 -23.406 1 94.69 91 LEU A C 1
ATOM 692 O O . LEU A 1 91 ? 12.406 -13.109 -22.641 1 94.69 91 LEU A O 1
ATOM 696 N N . ARG A 1 92 ? 11.492 -13.578 -24.578 1 95 92 ARG A N 1
ATOM 697 C CA . ARG A 1 92 ? 12.719 -14.195 -25.078 1 95 92 ARG A CA 1
ATOM 698 C C . ARG A 1 92 ? 13.875 -13.195 -25.062 1 95 92 ARG A C 1
ATOM 700 O O . ARG A 1 92 ? 14.961 -13.508 -24.578 1 95 92 ARG A O 1
ATOM 707 N N . VAL A 1 93 ? 13.602 -12.055 -25.594 1 94.56 93 VAL A N 1
ATOM 708 C CA . VAL A 1 93 ? 14.609 -11 -25.641 1 94.56 93 VAL A CA 1
ATOM 709 C C . VAL A 1 93 ? 15.008 -10.617 -24.219 1 94.56 93 VAL A C 1
ATOM 711 O O . VAL A 1 93 ? 16.188 -10.438 -23.922 1 94.56 93 VAL A O 1
ATOM 714 N N . PHE A 1 94 ? 14.086 -10.539 -23.406 1 95.31 94 PHE A N 1
ATOM 715 C CA . PHE A 1 94 ? 14.312 -10.133 -22.031 1 95.31 94 PHE A CA 1
ATOM 716 C C . PHE A 1 94 ? 15.141 -11.172 -21.281 1 95.31 94 PHE A C 1
ATOM 718 O O . PHE A 1 94 ? 16.047 -10.82 -20.516 1 95.31 94 PHE A O 1
ATOM 725 N N . MET A 1 95 ? 14.828 -12.438 -21.438 1 96.69 95 MET A N 1
ATOM 726 C CA . MET A 1 95 ? 15.578 -13.5 -20.781 1 96.69 95 MET A CA 1
ATOM 727 C C . MET A 1 95 ? 17.047 -13.477 -21.203 1 96.69 95 MET A C 1
ATOM 729 O O . MET A 1 95 ? 17.938 -13.633 -20.375 1 96.69 95 MET A O 1
ATOM 733 N N . ASN A 1 96 ? 17.234 -13.273 -22.469 1 96.12 96 ASN A N 1
ATOM 734 C CA . ASN A 1 96 ? 18.609 -13.172 -22.953 1 96.12 96 ASN A CA 1
ATOM 735 C C . ASN A 1 96 ? 19.359 -12.016 -22.281 1 96.12 96 ASN A C 1
ATOM 737 O O . ASN A 1 96 ? 20.5 -12.172 -21.875 1 96.12 96 ASN A O 1
ATOM 741 N N . ARG A 1 97 ? 18.656 -10.945 -22.125 1 95.62 97 ARG A N 1
ATOM 742 C CA . ARG A 1 97 ? 19.25 -9.75 -21.547 1 95.62 97 ARG A CA 1
ATOM 743 C C . ARG A 1 97 ? 19.625 -9.977 -20.078 1 95.62 97 ARG A C 1
ATOM 745 O O . ARG A 1 97 ? 20.719 -9.625 -19.656 1 95.62 97 ARG A O 1
ATOM 752 N N . ILE A 1 98 ? 18.75 -10.547 -19.312 1 96.25 98 ILE A N 1
ATOM 753 C CA . ILE A 1 98 ? 19 -10.656 -17.875 1 96.25 98 ILE A CA 1
ATOM 754 C C . ILE A 1 98 ? 20.094 -11.703 -17.625 1 96.25 98 ILE A C 1
ATOM 756 O O . ILE A 1 98 ? 20.938 -11.531 -16.75 1 96.25 98 ILE A O 1
ATOM 760 N N . VAL A 1 99 ? 20.125 -12.758 -18.406 1 96.25 99 VAL A N 1
ATOM 761 C CA . VAL A 1 99 ? 21.141 -13.797 -18.25 1 96.25 99 VAL A CA 1
ATOM 762 C C . VAL A 1 99 ? 22.516 -13.258 -18.656 1 96.25 99 VAL A C 1
ATOM 764 O O . VAL A 1 99 ? 23.516 -13.492 -17.984 1 96.25 99 VAL A O 1
ATOM 767 N N . GLN A 1 100 ? 22.531 -12.508 -19.75 1 96.56 100 GLN A N 1
ATOM 768 C CA . GLN A 1 100 ? 23.781 -11.914 -20.219 1 96.56 100 GLN A CA 1
ATOM 769 C C . GLN A 1 100 ? 24.328 -10.93 -19.188 1 96.56 100 GLN A C 1
ATOM 771 O O . GLN A 1 100 ? 25.547 -10.711 -19.125 1 96.56 100 GLN A O 1
ATOM 776 N N . ASN A 1 101 ? 23.453 -10.383 -18.422 1 97.12 101 ASN A N 1
ATOM 777 C CA . ASN A 1 101 ? 23.891 -9.422 -17.406 1 97.12 101 ASN A CA 1
ATOM 778 C C . ASN A 1 101 ? 24.078 -10.078 -16.047 1 97.12 101 ASN A C 1
ATOM 780 O O . ASN A 1 101 ? 24.078 -9.398 -15.023 1 97.12 101 ASN A O 1
ATOM 784 N N . GLY A 1 102 ? 24.094 -11.414 -16.031 1 97.06 102 GLY A N 1
ATOM 785 C CA . GLY A 1 102 ? 24.594 -12.125 -14.859 1 97.06 102 GLY A CA 1
ATOM 786 C C . GLY A 1 102 ? 23.484 -12.672 -13.977 1 97.06 102 GLY A C 1
ATOM 787 O O . GLY A 1 102 ? 23.75 -13.188 -12.891 1 97.06 102 GLY A O 1
ATOM 788 N N . PHE A 1 103 ? 22.25 -12.578 -14.383 1 97.56 103 PHE A N 1
ATOM 789 C CA . PHE A 1 103 ? 21.172 -13.109 -13.555 1 97.56 103 PHE A CA 1
ATOM 790 C C . PHE A 1 103 ? 21.25 -14.633 -13.484 1 97.56 103 PHE A C 1
ATOM 792 O O . PHE A 1 103 ? 21.359 -15.305 -14.508 1 97.56 103 PHE A O 1
ATOM 799 N N . LYS A 1 104 ? 21.094 -15.195 -12.164 1 95.56 104 LYS A N 1
ATOM 800 C CA . LYS A 1 104 ? 21.188 -16.641 -12.016 1 95.56 104 LYS A CA 1
ATOM 801 C C . LYS A 1 104 ? 20.312 -17.141 -10.867 1 95.56 104 LYS A C 1
ATOM 803 O O . LYS A 1 104 ? 20.484 -18.266 -10.398 1 95.56 104 LYS A O 1
ATOM 808 N N . GLU A 1 105 ? 19.469 -16.281 -10.336 1 96.62 105 GLU A N 1
ATOM 809 C CA . GLU A 1 105 ? 18.703 -16.625 -9.141 1 96.62 105 GLU A CA 1
ATOM 810 C C . GLU A 1 105 ? 17.219 -16.828 -9.461 1 96.62 105 GLU A C 1
ATOM 812 O O . GLU A 1 105 ? 16.891 -17.359 -10.516 1 96.62 105 GLU A O 1
ATOM 817 N N . GLN A 1 106 ? 16.328 -16.484 -8.633 1 97.88 106 GLN A N 1
ATOM 818 C CA . GLN A 1 106 ? 14.93 -16.859 -8.773 1 97.88 106 GLN A CA 1
ATOM 819 C C . GLN A 1 106 ? 14.164 -15.828 -9.609 1 97.88 106 GLN A C 1
ATOM 821 O O . GLN A 1 106 ? 14.312 -14.625 -9.406 1 97.88 106 GLN A O 1
ATOM 826 N N . LEU A 1 107 ? 13.453 -16.328 -10.469 1 98.44 107 LEU A N 1
ATOM 827 C CA . LEU A 1 107 ? 12.555 -15.562 -11.32 1 98.44 107 LEU A CA 1
ATOM 828 C C . LEU A 1 107 ? 11.102 -15.805 -10.93 1 98.44 107 LEU A C 1
ATOM 830 O O . LEU A 1 107 ? 10.641 -16.953 -10.93 1 98.44 107 LEU A O 1
ATOM 834 N N . ILE A 1 108 ? 10.375 -14.703 -10.617 1 98.56 108 ILE A N 1
ATOM 835 C CA . ILE A 1 108 ? 9 -14.82 -10.125 1 98.56 108 ILE A CA 1
ATOM 836 C C . ILE A 1 108 ? 8.055 -14.078 -11.062 1 98.56 108 ILE A C 1
ATOM 838 O O . ILE A 1 108 ? 8.227 -12.883 -11.32 1 98.56 108 ILE A O 1
ATOM 842 N N . PHE A 1 109 ? 7.094 -14.742 -11.523 1 97.88 109 PHE A N 1
ATOM 843 C CA . PHE A 1 109 ? 6.074 -14.102 -12.344 1 97.88 109 PHE A CA 1
ATOM 844 C C . PHE A 1 109 ? 4.859 -13.727 -11.508 1 97.88 109 PHE A C 1
ATOM 846 O O . PHE A 1 109 ? 4.117 -14.602 -11.047 1 97.88 109 PHE A O 1
ATOM 853 N N . GLY A 1 110 ? 4.617 -12.398 -11.367 1 96.25 110 GLY A N 1
ATOM 854 C CA . GLY A 1 110 ? 3.561 -11.891 -10.508 1 96.25 110 GLY A CA 1
ATOM 855 C C . GLY A 1 110 ? 2.373 -11.352 -11.281 1 96.25 110 GLY A C 1
ATOM 856 O O . GLY A 1 110 ? 1.376 -10.938 -10.688 1 96.25 110 GLY A O 1
ATOM 857 N N . GLY A 1 111 ? 2.439 -11.359 -12.617 1 92 111 GLY A N 1
ATOM 858 C CA . GLY A 1 111 ? 1.382 -10.812 -13.453 1 92 111 GLY A CA 1
ATOM 859 C C . GLY A 1 111 ? 0.504 -11.883 -14.07 1 92 111 GLY A C 1
ATOM 860 O O . GLY A 1 111 ? 0.379 -12.984 -13.531 1 92 111 GLY A O 1
ATOM 861 N N . ALA A 1 112 ? -0.172 -11.438 -15.148 1 89.25 112 ALA A N 1
ATOM 862 C CA . ALA A 1 112 ? -1.054 -12.352 -15.867 1 89.25 112 ALA A CA 1
ATOM 863 C C . ALA A 1 112 ? -0.249 -13.367 -16.672 1 89.25 112 ALA A C 1
ATOM 865 O O . ALA A 1 112 ? 0.939 -13.156 -16.938 1 89.25 112 ALA A O 1
ATOM 866 N N . HIS A 1 113 ? -0.839 -14.492 -16.984 1 91.69 113 HIS A N 1
ATOM 867 C CA . HIS A 1 113 ? -0.275 -15.539 -17.844 1 91.69 113 HIS A CA 1
ATOM 868 C C . HIS A 1 113 ? 1.004 -16.109 -17.234 1 91.69 113 HIS A C 1
ATOM 870 O O . HIS A 1 113 ? 1.974 -16.359 -17.953 1 91.69 113 HIS A O 1
ATOM 876 N N . ASP A 1 114 ? 0.988 -16.203 -15.914 1 94.62 114 ASP A N 1
ATOM 877 C CA . ASP A 1 114 ? 2.232 -16.609 -15.273 1 94.62 114 ASP A CA 1
ATOM 878 C C . ASP A 1 114 ? 2.596 -18.047 -15.648 1 94.62 114 ASP A C 1
ATOM 880 O O . ASP A 1 114 ? 3.773 -18.406 -15.664 1 94.62 114 ASP A O 1
ATOM 884 N N . GLU A 1 115 ? 1.631 -18.938 -16.109 1 95.81 115 GLU A N 1
ATOM 885 C CA . GLU A 1 115 ? 1.939 -20.297 -16.516 1 95.81 115 GLU A CA 1
ATOM 886 C C . GLU A 1 115 ? 2.729 -20.312 -17.812 1 95.81 115 GLU A C 1
ATOM 888 O O . GLU A 1 115 ? 3.783 -20.953 -17.906 1 95.81 115 GLU A O 1
ATOM 893 N N . GLN A 1 116 ? 2.207 -19.625 -18.797 1 94.69 116 GLN A N 1
ATOM 894 C CA . GLN A 1 116 ? 2.889 -19.578 -20.078 1 94.69 116 GLN A CA 1
ATOM 895 C C . GLN A 1 116 ? 4.25 -18.891 -19.953 1 94.69 116 GLN A C 1
ATOM 897 O O . GLN A 1 116 ? 5.238 -19.359 -20.531 1 94.69 116 GLN A O 1
ATOM 902 N N . LEU A 1 117 ? 4.281 -17.844 -19.234 1 96.19 117 LEU A N 1
ATOM 903 C CA . LEU A 1 117 ? 5.516 -17.094 -19.094 1 96.19 117 LEU A CA 1
ATOM 904 C C . LEU A 1 117 ? 6.57 -17.891 -18.344 1 96.19 117 LEU A C 1
ATOM 906 O O . LEU A 1 117 ? 7.75 -17.875 -18.703 1 96.19 117 LEU A O 1
ATOM 910 N N . SER A 1 118 ? 6.145 -18.562 -17.312 1 97.62 118 SER A N 1
ATOM 911 C CA . SER A 1 118 ? 7.086 -19.391 -16.562 1 97.62 118 SER A CA 1
ATOM 912 C C . SER A 1 118 ? 7.688 -20.469 -17.438 1 97.62 118 SER A C 1
ATOM 914 O O . SER A 1 118 ? 8.906 -20.688 -17.422 1 97.62 118 SER A O 1
ATOM 916 N N . TYR A 1 119 ? 6.824 -21.125 -18.188 1 97.5 119 TYR A N 1
ATOM 917 C CA . TYR A 1 119 ? 7.297 -22.203 -19.062 1 97.5 119 TYR A CA 1
ATOM 918 C C . TYR A 1 119 ? 8.32 -21.672 -20.062 1 97.5 119 TYR A C 1
ATOM 920 O O . TYR A 1 119 ? 9.414 -22.234 -20.188 1 97.5 119 TYR A O 1
ATOM 928 N N . PHE A 1 120 ? 8 -20.656 -20.75 1 97.31 120 PHE A N 1
ATOM 929 C CA . PHE A 1 120 ? 8.867 -20.156 -21.828 1 97.31 120 PHE A CA 1
ATOM 930 C C . PHE A 1 120 ? 10.109 -19.5 -21.25 1 97.31 120 PHE A C 1
ATOM 932 O O . PHE A 1 120 ? 11.188 -19.562 -21.844 1 97.31 120 PHE A O 1
ATOM 939 N N . ALA A 1 121 ? 9.984 -18.828 -20.094 1 97.81 121 ALA A N 1
ATOM 940 C CA . ALA A 1 121 ? 11.18 -18.297 -19.438 1 97.81 121 ALA A CA 1
ATOM 941 C C . ALA A 1 121 ? 12.18 -19.422 -19.141 1 97.81 121 ALA A C 1
ATOM 943 O O . ALA A 1 121 ? 13.391 -19.234 -19.281 1 97.81 121 ALA A O 1
ATOM 944 N N . TRP A 1 122 ? 11.633 -20.547 -18.688 1 97.5 122 TRP A N 1
ATOM 945 C CA . TRP A 1 122 ? 12.477 -21.719 -18.422 1 97.5 122 TRP A CA 1
ATOM 946 C C . TRP A 1 122 ? 13.172 -22.188 -19.688 1 97.5 122 TRP A C 1
ATOM 948 O O . TRP A 1 122 ? 14.383 -22.438 -19.688 1 97.5 122 TRP A O 1
ATOM 958 N N . LYS A 1 123 ? 12.477 -22.219 -20.75 1 95.81 123 LYS A N 1
ATOM 959 C CA . LYS A 1 123 ? 13.016 -22.672 -22.031 1 95.81 123 LYS A CA 1
ATOM 960 C C . LYS A 1 123 ? 14.078 -21.703 -22.547 1 95.81 123 LYS A C 1
ATOM 962 O O . LYS A 1 123 ? 15.07 -22.125 -23.141 1 95.81 123 LYS A O 1
ATOM 967 N N . PHE A 1 124 ? 13.844 -20.422 -22.312 1 96.75 124 PHE A N 1
ATOM 968 C CA . PHE A 1 124 ? 14.68 -19.391 -22.922 1 96.75 124 PHE A CA 1
ATOM 969 C C . PHE A 1 124 ? 15.898 -19.094 -22.062 1 96.75 124 PHE A C 1
ATOM 971 O O . PHE A 1 124 ? 16.953 -18.719 -22.578 1 96.75 124 PHE A O 1
ATOM 978 N N . SER A 1 125 ? 15.836 -19.172 -20.781 1 96.06 125 SER A N 1
ATOM 979 C CA . SER A 1 125 ? 16.828 -18.625 -19.859 1 96.06 125 SER A CA 1
ATOM 980 C C . SER A 1 125 ? 17.922 -19.641 -19.547 1 96.06 125 SER A C 1
ATOM 982 O O . SER A 1 125 ? 19.047 -19.25 -19.203 1 96.06 125 SER A O 1
ATOM 984 N N . GLY A 1 126 ? 17.547 -20.969 -19.578 1 94.56 126 GLY A N 1
ATOM 985 C CA . GLY A 1 126 ? 18.484 -22 -19.156 1 94.56 126 GLY A CA 1
ATOM 986 C C . GLY A 1 126 ? 18.578 -22.141 -17.656 1 94.56 126 GLY A C 1
ATOM 987 O O . GLY A 1 126 ? 19.375 -22.938 -17.141 1 94.56 126 GLY A O 1
ATOM 988 N N . LEU A 1 127 ? 17.875 -21.375 -16.938 1 96.62 127 LEU A N 1
ATOM 989 C CA . LEU A 1 127 ? 17.812 -21.531 -15.484 1 96.62 127 LEU A CA 1
ATOM 990 C C . LEU A 1 127 ? 17.172 -22.859 -15.102 1 96.62 127 LEU A C 1
ATOM 992 O O . LEU A 1 127 ? 16.469 -23.469 -15.906 1 96.62 127 LEU A O 1
ATOM 996 N N . GLN A 1 128 ? 17.453 -23.281 -13.875 1 97.19 128 GLN A N 1
ATOM 997 C CA . GLN A 1 128 ? 16.828 -24.5 -13.383 1 97.19 128 GLN A CA 1
ATOM 998 C C . GLN A 1 128 ? 15.336 -24.297 -13.117 1 97.19 128 GLN A C 1
ATOM 1000 O O . GLN A 1 128 ? 14.914 -23.188 -12.758 1 97.19 128 GLN A O 1
ATOM 1005 N N . ALA A 1 129 ? 14.594 -25.391 -13.312 1 97.12 129 ALA A N 1
ATOM 1006 C CA . ALA A 1 129 ? 13.141 -25.344 -13.172 1 97.12 129 ALA A CA 1
ATOM 1007 C C . ALA A 1 129 ? 12.742 -24.828 -11.797 1 97.12 129 ALA A C 1
ATOM 1009 O O . ALA A 1 129 ? 11.75 -24.109 -11.656 1 97.12 129 ALA A O 1
ATOM 1010 N N . ASN A 1 130 ? 13.484 -25.156 -10.766 1 97.06 130 ASN A N 1
ATOM 1011 C CA . ASN A 1 130 ? 13.117 -24.797 -9.398 1 97.06 130 ASN A CA 1
ATOM 1012 C C . ASN A 1 130 ? 13.352 -23.312 -9.125 1 97.06 130 ASN A C 1
ATOM 1014 O O . ASN A 1 130 ? 12.906 -22.797 -8.102 1 97.06 130 ASN A O 1
ATOM 1018 N N . GLN A 1 131 ? 14.062 -22.625 -9.984 1 97.75 131 GLN A N 1
ATOM 1019 C CA . GLN A 1 131 ? 14.359 -21.203 -9.836 1 97.75 131 GLN A CA 1
ATOM 1020 C C . GLN A 1 131 ? 13.258 -20.344 -10.438 1 97.75 131 GLN A C 1
ATOM 1022 O O . GLN A 1 131 ? 13.25 -19.109 -10.266 1 97.75 131 GLN A O 1
ATOM 1027 N N . ILE A 1 132 ? 12.305 -20.969 -11.156 1 98.31 132 ILE A N 1
ATOM 1028 C CA . ILE A 1 132 ? 11.281 -20.219 -11.883 1 98.31 132 ILE A CA 1
ATOM 1029 C C . ILE A 1 132 ? 9.898 -20.609 -11.359 1 98.31 132 ILE A C 1
ATOM 1031 O O . ILE A 1 132 ? 9.523 -21.797 -11.398 1 98.31 132 ILE A O 1
ATOM 1035 N N . TRP A 1 133 ? 9.172 -19.609 -10.93 1 98.25 133 TRP A N 1
ATOM 1036 C CA . TRP A 1 133 ? 7.816 -19.891 -10.469 1 98.25 133 TRP A CA 1
ATOM 1037 C C . TRP A 1 133 ? 6.926 -18.656 -10.578 1 98.25 133 TRP A C 1
ATOM 1039 O O . TRP A 1 133 ? 7.414 -17.562 -10.82 1 98.25 133 TRP A O 1
ATOM 1049 N N . GLY A 1 134 ? 5.68 -18.859 -10.555 1 98.25 134 GLY A N 1
ATOM 1050 C CA . GLY A 1 134 ? 4.668 -17.828 -10.555 1 98.25 134 GLY A CA 1
ATOM 1051 C C . GLY A 1 134 ? 3.693 -17.938 -9.398 1 98.25 134 GLY A C 1
ATOM 1052 O O . GLY A 1 134 ? 3.674 -18.938 -8.695 1 98.25 134 GLY A O 1
ATOM 1053 N N . LEU A 1 135 ? 2.855 -16.938 -9.258 1 98.25 135 LEU A N 1
ATOM 1054 C CA . LEU A 1 135 ? 1.937 -16.922 -8.125 1 98.25 135 LEU A CA 1
ATOM 1055 C C . LEU A 1 135 ? 0.83 -17.953 -8.297 1 98.25 135 LEU A C 1
ATOM 1057 O O . LEU A 1 135 ? 0.205 -18.375 -7.324 1 98.25 135 LEU A O 1
ATOM 1061 N N . GLY A 1 136 ? 0.531 -18.281 -9.586 1 98.06 136 GLY A N 1
ATOM 1062 C CA . GLY A 1 136 ? -0.434 -19.328 -9.875 1 98.06 136 GLY A CA 1
ATOM 1063 C C . GLY A 1 136 ? -1.791 -19.094 -9.242 1 98.06 136 GLY A C 1
ATOM 1064 O O . GLY A 1 136 ? -2.367 -18 -9.391 1 98.06 136 GLY A O 1
ATOM 1065 N N . THR A 1 137 ? -2.301 -20.109 -8.57 1 98.44 137 THR A N 1
ATOM 1066 C CA . THR A 1 137 ? -3.637 -20 -7.988 1 98.44 137 THR A CA 1
ATOM 1067 C C . THR A 1 137 ? -3.557 -19.672 -6.5 1 98.44 137 THR A C 1
ATOM 1069 O O . THR A 1 137 ? -4.57 -19.688 -5.801 1 98.44 137 THR A O 1
ATOM 1072 N N . TYR A 1 138 ? -2.389 -19.328 -6.047 1 98.5 138 TYR A N 1
ATOM 1073 C CA . TYR A 1 138 ? -2.199 -19.047 -4.625 1 98.5 138 TYR A CA 1
ATOM 1074 C C . TYR A 1 138 ? -3.084 -17.906 -4.168 1 98.5 138 TYR A C 1
ATOM 1076 O O . TYR A 1 138 ? -3.764 -18 -3.143 1 98.5 138 TYR A O 1
ATOM 1084 N N . PRO A 1 139 ? -3.125 -16.766 -4.887 1 98.25 139 PRO A N 1
ATOM 1085 C CA . PRO A 1 139 ? -4.031 -15.688 -4.469 1 98.25 139 PRO A CA 1
ATOM 1086 C C . PRO A 1 139 ? -5.477 -16.156 -4.324 1 98.25 139 PRO A C 1
ATOM 1088 O O . PRO A 1 139 ? -6.156 -15.797 -3.361 1 98.25 139 PRO A O 1
ATOM 1091 N N . LEU A 1 140 ? -5.922 -16.984 -5.238 1 98.38 140 LEU A N 1
ATOM 1092 C CA . LEU A 1 140 ? -7.297 -17.469 -5.23 1 98.38 140 LEU A CA 1
ATOM 1093 C C . LEU A 1 140 ? -7.508 -18.484 -4.109 1 98.38 140 LEU A C 1
ATOM 1095 O O . LEU A 1 140 ? -8.586 -18.547 -3.512 1 98.38 140 LEU A O 1
ATOM 1099 N N . ALA A 1 141 ? -6.469 -19.312 -3.885 1 98.38 141 ALA A N 1
ATOM 1100 C CA . ALA A 1 141 ? -6.555 -20.234 -2.758 1 98.38 141 ALA A CA 1
ATOM 1101 C C . ALA A 1 141 ? -6.723 -19.484 -1.441 1 98.38 141 ALA A C 1
ATOM 1103 O O . ALA A 1 141 ? -7.496 -19.891 -0.576 1 98.38 141 ALA A O 1
ATOM 1104 N N . ARG A 1 142 ? -6.027 -18.406 -1.318 1 97.94 142 ARG A N 1
ATOM 1105 C CA . ARG A 1 142 ? -6.164 -17.578 -0.121 1 97.94 142 ARG A CA 1
ATOM 1106 C C . ARG A 1 142 ? -7.566 -16.984 -0.02 1 97.94 142 ARG A C 1
ATOM 1108 O O . ARG A 1 142 ? -8.148 -16.938 1.065 1 97.94 142 ARG A O 1
ATOM 1115 N N . LEU A 1 143 ? -8 -16.516 -1.12 1 98.19 143 LEU A N 1
ATOM 1116 C CA . LEU A 1 143 ? -9.336 -15.93 -1.159 1 98.19 143 LEU A CA 1
ATOM 1117 C C . LEU A 1 143 ? -10.391 -16.969 -0.778 1 98.19 143 LEU A C 1
ATOM 1119 O O . LEU A 1 143 ? -11.297 -16.672 0.011 1 98.19 143 LEU A O 1
ATOM 1123 N N . LEU A 1 144 ? -10.32 -18.172 -1.328 1 98.44 144 LEU A N 1
ATOM 1124 C CA . LEU A 1 144 ? -11.258 -19.234 -1.008 1 98.44 144 LEU A CA 1
ATOM 1125 C C . LEU A 1 144 ? -11.172 -19.609 0.467 1 98.44 144 LEU A C 1
ATOM 1127 O O . LEU A 1 144 ? -12.188 -19.875 1.108 1 98.44 144 LEU A O 1
ATOM 1131 N N . THR A 1 145 ? -9.984 -19.656 0.984 1 98.19 145 THR A N 1
ATOM 1132 C CA . THR A 1 145 ? -9.773 -19.938 2.4 1 98.19 145 THR A CA 1
ATOM 1133 C C . THR A 1 145 ? -10.516 -18.938 3.27 1 98.19 145 THR A C 1
ATOM 1135 O O . THR A 1 145 ? -11.211 -19.312 4.211 1 98.19 145 THR A O 1
ATOM 1138 N N . ALA A 1 146 ? -10.367 -17.688 2.949 1 97.5 146 ALA A N 1
ATOM 1139 C CA . ALA A 1 146 ? -11.039 -16.641 3.705 1 97.5 146 ALA A CA 1
ATOM 1140 C C . ALA A 1 146 ? -12.555 -16.797 3.629 1 97.5 146 ALA A C 1
ATOM 1142 O O . ALA A 1 146 ? -13.25 -16.609 4.629 1 97.5 146 ALA A O 1
ATOM 1143 N N . ARG A 1 147 ? -13.062 -17.078 2.449 1 97.19 147 ARG A N 1
ATOM 1144 C CA . ARG A 1 147 ? -14.5 -17.219 2.254 1 97.19 147 ARG A CA 1
ATOM 1145 C C . ARG A 1 147 ? -15.047 -18.391 3.057 1 97.19 147 ARG A C 1
ATOM 1147 O O . ARG A 1 147 ? -16.094 -18.281 3.693 1 97.19 147 ARG A O 1
ATOM 1154 N N . LEU A 1 148 ? -14.352 -19.5 2.99 1 97 148 LEU A N 1
ATOM 1155 C CA . LEU A 1 148 ? -14.742 -20.672 3.75 1 97 148 LEU A CA 1
ATOM 1156 C C . LEU A 1 148 ? -14.727 -20.391 5.246 1 97 148 LEU A C 1
ATOM 1158 O O . LEU A 1 148 ? -15.656 -20.766 5.969 1 97 148 LEU A O 1
ATOM 1162 N N . ALA A 1 149 ? -13.648 -19.75 5.688 1 96.44 149 ALA A N 1
ATOM 1163 C CA . ALA A 1 149 ? -13.508 -19.406 7.098 1 96.44 149 ALA A CA 1
ATOM 1164 C C . ALA A 1 149 ? -14.68 -18.547 7.57 1 96.44 149 ALA A C 1
ATOM 1166 O O . ALA A 1 149 ? -15.273 -18.812 8.617 1 96.44 149 ALA A O 1
ATOM 1167 N N . ASP A 1 150 ? -15.008 -17.609 6.797 1 95.12 150 ASP A N 1
ATOM 1168 C CA . ASP A 1 150 ? -16.109 -16.719 7.121 1 95.12 150 ASP A CA 1
ATOM 1169 C C . ASP A 1 150 ? -17.438 -17.484 7.172 1 95.12 150 ASP A C 1
ATOM 1171 O O . ASP A 1 150 ? -18.219 -17.297 8.109 1 95.12 150 ASP A O 1
ATOM 1175 N N . HIS A 1 151 ? -17.703 -18.344 6.211 1 94.5 151 HIS A N 1
ATOM 1176 C CA . HIS A 1 151 ? -18.938 -19.109 6.098 1 94.5 151 HIS A CA 1
ATOM 1177 C C . HIS A 1 151 ? -19.109 -20.047 7.281 1 94.5 151 HIS A C 1
ATOM 1179 O O . HIS A 1 151 ? -20.219 -20.25 7.762 1 94.5 151 HIS A O 1
ATOM 1185 N N . LEU A 1 152 ? -18.047 -20.578 7.758 1 93.19 152 LEU A N 1
ATOM 1186 C CA . LEU A 1 152 ? -18.094 -21.594 8.797 1 93.19 152 LEU A CA 1
ATOM 1187 C C . LEU A 1 152 ? -17.891 -20.984 10.172 1 93.19 152 LEU A C 1
ATOM 1189 O O . LEU A 1 152 ? -18.031 -21.672 11.188 1 93.19 152 LEU A O 1
ATOM 1193 N N . GLY A 1 153 ? -17.531 -19.703 10.211 1 92.94 153 GLY A N 1
ATOM 1194 C CA . GLY A 1 153 ? -17.312 -19.016 11.477 1 92.94 153 GLY A CA 1
ATOM 1195 C C . GLY A 1 153 ? -16.062 -19.469 12.203 1 92.94 153 GLY A C 1
ATOM 1196 O O . GLY A 1 153 ? -16.078 -19.641 13.422 1 92.94 153 GLY A O 1
ATOM 1197 N N . VAL A 1 154 ? -14.992 -19.781 11.5 1 93.31 154 VAL A N 1
ATOM 1198 C CA . VAL A 1 154 ? -13.727 -20.203 12.086 1 93.31 154 VAL A CA 1
ATOM 1199 C C . VAL A 1 154 ? -12.609 -19.266 11.602 1 93.31 154 VAL A C 1
ATOM 1201 O O . VAL A 1 154 ? -12.82 -18.438 10.719 1 93.31 154 VAL A O 1
ATOM 1204 N N . GLY A 1 155 ? -11.445 -19.375 12.164 1 93.69 155 GLY A N 1
ATOM 1205 C CA . GLY A 1 155 ? -10.289 -18.625 11.703 1 93.69 155 GLY A CA 1
ATOM 1206 C C . GLY A 1 155 ? -9.703 -19.172 10.414 1 93.69 155 GLY A C 1
ATOM 1207 O O . GLY A 1 155 ? -9.719 -20.391 10.188 1 93.69 155 GLY A O 1
ATOM 1208 N N . SER A 1 156 ? -9.172 -18.312 9.695 1 93.56 156 SER A N 1
ATOM 1209 C CA . SER A 1 156 ? -8.602 -18.688 8.406 1 93.56 156 SER A CA 1
ATOM 1210 C C . SER A 1 156 ? -7.484 -19.719 8.578 1 93.56 156 SER A C 1
ATOM 1212 O O . SER A 1 156 ? -7.242 -20.531 7.688 1 93.56 156 SER A O 1
ATOM 1214 N N . ALA A 1 157 ? -6.855 -19.688 9.664 1 92.38 157 ALA A N 1
ATOM 1215 C CA . ALA A 1 157 ? -5.746 -20.594 9.93 1 92.38 157 ALA A CA 1
ATOM 1216 C C . ALA A 1 157 ? -6.234 -22.047 10.023 1 92.38 157 ALA A C 1
ATOM 1218 O O . ALA A 1 157 ? -5.445 -22.984 9.883 1 92.38 157 ALA A O 1
ATOM 1219 N N . ALA A 1 158 ? -7.453 -22.188 10.25 1 94.75 158 ALA A N 1
ATOM 1220 C CA . ALA A 1 158 ? -8.023 -23.531 10.422 1 94.75 158 ALA A CA 1
ATOM 1221 C C . ALA A 1 158 ? -8.438 -24.125 9.078 1 94.75 158 ALA A C 1
ATOM 1223 O O . ALA A 1 158 ? -8.828 -25.281 9 1 94.75 158 ALA A O 1
ATOM 1224 N N . VAL A 1 159 ? -8.406 -23.328 8.078 1 96.62 159 VAL A N 1
ATOM 1225 C CA . VAL A 1 159 ? -8.906 -23.75 6.77 1 96.62 159 VAL A CA 1
ATOM 1226 C C . VAL A 1 159 ? -7.73 -23.938 5.812 1 96.62 159 VAL A C 1
ATOM 1228 O O . VAL A 1 159 ? -6.84 -23.094 5.73 1 96.62 159 VAL A O 1
ATOM 1231 N N . GLN A 1 160 ? -7.715 -25.031 5.133 1 95.88 160 GLN A N 1
ATOM 1232 C CA . GLN A 1 160 ? -6.762 -25.297 4.059 1 95.88 160 GLN A CA 1
ATOM 1233 C C . GLN A 1 160 ? -7.477 -25.609 2.75 1 95.88 160 GLN A C 1
ATOM 1235 O O . GLN A 1 160 ? -7.758 -26.766 2.457 1 95.88 160 GLN A O 1
ATOM 1240 N N . ALA A 1 161 ? -7.625 -24.609 2.016 1 97.44 161 ALA A N 1
ATOM 1241 C CA . ALA A 1 161 ? -8.234 -24.797 0.701 1 97.44 161 ALA A CA 1
ATOM 1242 C C . ALA A 1 161 ? -7.176 -25.125 -0.351 1 97.44 161 ALA A C 1
ATOM 1244 O O . ALA A 1 161 ? -6.074 -24.562 -0.323 1 97.44 161 ALA A O 1
ATOM 1245 N N . THR A 1 162 ? -7.543 -26.047 -1.227 1 97.12 162 THR A N 1
ATOM 1246 C CA . THR A 1 162 ? -6.637 -26.422 -2.309 1 97.12 162 THR A CA 1
ATOM 1247 C C . THR A 1 162 ? -7.215 -26.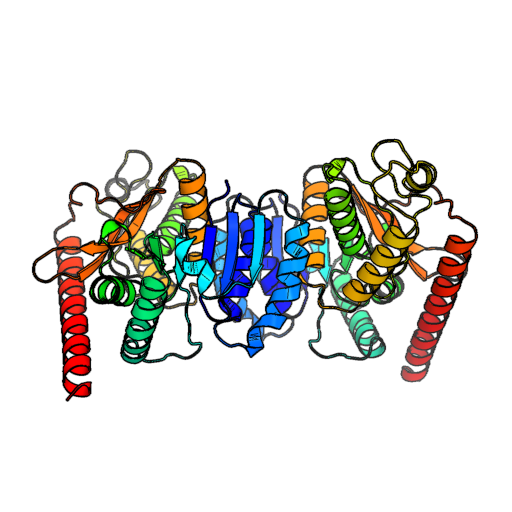016 -3.662 1 97.12 162 THR A C 1
ATOM 1249 O O . THR A 1 162 ? -8.32 -26.422 -4.016 1 97.12 162 THR A O 1
ATOM 1252 N N . VAL A 1 163 ? -6.492 -25.156 -4.348 1 98.56 163 VAL A N 1
ATOM 1253 C CA . VAL A 1 163 ? -6.848 -24.703 -5.684 1 98.56 163 VAL A CA 1
ATOM 1254 C C . VAL A 1 163 ? -5.668 -24.906 -6.633 1 98.56 163 VAL A C 1
ATOM 1256 O O . VAL A 1 163 ? -4.562 -24.422 -6.375 1 98.56 163 VAL A O 1
ATOM 1259 N N . ILE A 1 164 ? -5.859 -25.641 -7.723 1 98.19 164 ILE A N 1
ATOM 1260 C CA . ILE A 1 164 ? -4.762 -25.922 -8.641 1 98.19 164 ILE A CA 1
ATOM 1261 C C . ILE A 1 164 ? -5.125 -25.438 -10.047 1 98.19 164 ILE A C 1
ATOM 1263 O O . ILE A 1 164 ? -6.16 -24.797 -10.242 1 98.19 164 ILE A O 1
ATOM 1267 N N . GLY A 1 165 ? -4.238 -25.719 -11 1 97.81 165 GLY A N 1
ATOM 1268 C CA . GLY A 1 165 ? -4.484 -25.375 -12.391 1 97.81 165 GLY A CA 1
ATOM 1269 C C . GLY A 1 165 ? -3.873 -24.047 -12.805 1 97.81 165 GLY A C 1
ATOM 1270 O O . GLY A 1 165 ? -2.676 -23.828 -12.609 1 97.81 165 GLY A O 1
ATOM 1271 N N . THR A 1 166 ? -4.719 -23.203 -13.414 1 97.38 166 THR A N 1
ATOM 1272 C CA . THR A 1 166 ? -4.227 -21.922 -13.898 1 97.38 166 THR A CA 1
ATOM 1273 C C . THR A 1 166 ? -4.941 -20.766 -13.203 1 97.38 166 THR A C 1
ATOM 1275 O O . THR A 1 166 ? -6.059 -20.922 -12.711 1 97.38 166 THR A O 1
ATOM 1278 N N . ALA A 1 167 ? -4.281 -19.625 -13.172 1 95.31 167 ALA A N 1
ATOM 1279 C CA . ALA A 1 167 ? -4.824 -18.469 -12.477 1 95.31 167 ALA A CA 1
ATOM 1280 C C . ALA A 1 167 ? -6.152 -18.031 -13.086 1 95.31 167 ALA A C 1
ATOM 1282 O O . ALA A 1 167 ? -7.039 -17.547 -12.383 1 95.31 167 ALA A O 1
ATOM 1283 N N . ASP A 1 168 ? -6.309 -18.188 -14.398 1 93.94 168 ASP A N 1
ATOM 1284 C CA . ASP A 1 168 ? -7.508 -17.719 -15.078 1 93.94 168 ASP A CA 1
ATOM 1285 C C . ASP A 1 168 ? -8.617 -18.766 -15.031 1 93.94 168 ASP A C 1
ATOM 1287 O O . ASP A 1 168 ? -9.797 -18.438 -15.164 1 93.94 168 ASP A O 1
ATOM 1291 N N . LEU A 1 169 ? -8.242 -20.047 -14.914 1 96.44 169 LEU A N 1
ATOM 1292 C CA . LEU A 1 169 ? -9.203 -21.141 -14.812 1 96.44 169 LEU A CA 1
ATOM 1293 C C . LEU A 1 169 ? -8.875 -22.047 -13.625 1 96.44 169 LEU A C 1
ATOM 1295 O O . LEU A 1 169 ? -8.539 -23.219 -13.812 1 96.44 169 LEU A O 1
ATOM 1299 N N . PRO A 1 170 ? -9.102 -21.562 -12.445 1 98.31 170 PRO A N 1
ATOM 1300 C CA . PRO A 1 170 ? -8.742 -22.344 -11.25 1 98.31 170 PRO A CA 1
ATOM 1301 C C . PRO A 1 170 ? -9.633 -23.578 -11.062 1 98.31 170 PRO A C 1
ATOM 1303 O O . PRO A 1 170 ? -10.82 -23.531 -11.375 1 98.31 170 PRO A O 1
ATOM 1306 N N . ILE A 1 171 ? -9.055 -24.625 -10.586 1 98.31 171 ILE A N 1
ATOM 1307 C CA . ILE A 1 171 ? -9.75 -25.844 -10.234 1 98.31 171 ILE A CA 1
ATOM 1308 C C . ILE A 1 171 ? -9.734 -26.031 -8.719 1 98.31 171 ILE A C 1
ATOM 1310 O O . ILE A 1 171 ? -8.68 -26.25 -8.125 1 98.31 171 ILE A O 1
ATOM 1314 N N . VAL A 1 172 ? -10.922 -25.938 -8.133 1 98.38 172 VAL A N 1
ATOM 1315 C CA . VAL A 1 172 ? -11.016 -26.172 -6.695 1 98.38 172 VAL A CA 1
ATOM 1316 C C . VAL A 1 172 ? -10.945 -27.672 -6.414 1 98.38 172 VAL A C 1
ATOM 1318 O O . VAL A 1 172 ? -11.703 -28.453 -6.992 1 98.38 172 VAL A O 1
ATOM 1321 N N . VAL A 1 173 ? -10.047 -28.062 -5.551 1 97.81 173 VAL A N 1
ATOM 1322 C CA . VAL A 1 173 ? -9.906 -29.469 -5.172 1 97.81 173 VAL A CA 1
ATOM 1323 C C . VAL A 1 173 ? -10.555 -29.703 -3.809 1 97.81 173 VAL A C 1
ATOM 1325 O O . VAL A 1 173 ? -9.867 -29.781 -2.793 1 97.81 173 VAL A O 1
ATOM 1328 N N . TRP A 1 174 ? -11.836 -29.938 -3.848 1 97.12 174 TRP A N 1
ATOM 1329 C CA . TRP A 1 174 ? -12.594 -30.109 -2.615 1 97.12 174 TRP A CA 1
ATOM 1330 C C . TRP A 1 174 ? -12.133 -31.359 -1.857 1 97.12 174 TRP A C 1
ATOM 1332 O O . TRP A 1 174 ? -12.148 -31.375 -0.624 1 97.12 174 TRP A O 1
ATOM 1342 N N . SER A 1 175 ? -11.711 -32.375 -2.578 1 95.69 175 SER A N 1
ATOM 1343 C CA . SER A 1 175 ? -11.273 -33.625 -1.991 1 95.69 175 SER A CA 1
ATOM 1344 C C . SER A 1 175 ? -10.031 -33.438 -1.124 1 95.69 175 SER A C 1
ATOM 1346 O O . SER A 1 175 ? -9.719 -34.281 -0.283 1 95.69 175 SER A O 1
ATOM 1348 N N . ARG A 1 176 ? -9.352 -32.344 -1.305 1 95.56 176 ARG A N 1
ATOM 1349 C CA . ARG A 1 176 ? -8.141 -32.062 -0.541 1 95.56 176 ARG A CA 1
ATOM 1350 C C . ARG A 1 176 ? -8.258 -30.734 0.218 1 95.56 176 ARG A C 1
ATOM 1352 O O . ARG A 1 176 ? -7.258 -30.062 0.486 1 95.56 176 ARG A O 1
ATOM 1359 N N . THR A 1 177 ? -9.391 -30.281 0.456 1 96.56 177 THR A N 1
ATOM 1360 C CA . THR A 1 177 ? -9.688 -29.109 1.286 1 96.56 177 THR A CA 1
ATOM 1361 C C . THR A 1 177 ? -10.125 -29.547 2.682 1 96.56 177 THR A C 1
ATOM 1363 O O . THR A 1 177 ? -10.969 -30.438 2.828 1 96.56 177 THR A O 1
ATOM 1366 N N . TYR A 1 178 ? -9.562 -28.828 3.66 1 95.44 178 TYR A N 1
ATOM 1367 C CA . TYR A 1 178 ? -9.742 -29.312 5.027 1 95.44 178 TYR A CA 1
ATOM 1368 C C . TYR A 1 178 ? -10.109 -28.156 5.961 1 95.44 178 TYR A C 1
ATOM 1370 O O . TYR A 1 178 ? -9.672 -27.016 5.754 1 95.44 178 TYR A O 1
ATOM 1378 N N . ILE A 1 179 ? -10.867 -28.438 6.945 1 94.06 179 ILE A N 1
ATOM 1379 C CA . ILE A 1 179 ? -11.094 -27.609 8.117 1 94.06 179 ILE A CA 1
ATOM 1380 C C . ILE A 1 179 ? -10.492 -28.281 9.352 1 94.06 179 ILE A C 1
ATOM 1382 O O . ILE A 1 179 ? -11.078 -29.203 9.906 1 94.06 179 ILE A O 1
ATOM 1386 N N . GLY A 1 180 ? -9.406 -27.688 9.805 1 93.19 180 GLY A N 1
ATOM 1387 C CA . GLY A 1 180 ? -8.625 -28.484 10.734 1 93.19 180 GLY A CA 1
ATOM 1388 C C . GLY A 1 180 ? -8.25 -29.859 10.188 1 93.19 180 GLY A C 1
ATOM 1389 O O . GLY A 1 180 ? -7.715 -29.953 9.086 1 93.19 180 GLY A O 1
ATOM 1390 N N . PRO A 1 181 ? -8.492 -30.875 10.922 1 92.31 181 PRO A N 1
ATOM 1391 C CA . PRO A 1 181 ? -8.148 -32.219 10.453 1 92.31 181 PRO A CA 1
ATOM 1392 C C . PRO A 1 181 ? -9.273 -32.875 9.656 1 92.31 181 PRO A C 1
ATOM 1394 O O . PRO A 1 181 ? -9.117 -34 9.188 1 92.31 181 PRO A O 1
ATOM 1397 N N . VAL A 1 182 ? -10.336 -32.219 9.484 1 91.62 182 VAL A N 1
ATOM 1398 C CA . VAL A 1 182 ? -11.523 -32.844 8.906 1 91.62 182 VAL A CA 1
ATOM 1399 C C . VAL A 1 182 ? -11.656 -32.438 7.441 1 91.62 182 VAL A C 1
ATOM 1401 O O . VAL A 1 182 ? -11.719 -31.234 7.133 1 91.62 182 VAL A O 1
ATOM 1404 N N . PRO A 1 183 ? -11.734 -33.375 6.547 1 93.12 183 PRO A N 1
ATOM 1405 C CA . PRO A 1 183 ? -12.031 -33.031 5.16 1 93.12 183 PRO A CA 1
ATOM 1406 C C . PRO A 1 183 ? -13.383 -32.312 5.008 1 93.12 183 PRO A C 1
ATOM 1408 O O . PRO A 1 183 ? -14.367 -32.719 5.629 1 93.12 183 PRO A O 1
ATOM 1411 N N . ILE A 1 184 ? -13.398 -31.281 4.18 1 94.19 184 ILE A N 1
ATOM 1412 C CA . ILE A 1 184 ? -14.594 -30.453 4.039 1 94.19 184 ILE A CA 1
ATOM 1413 C C . ILE A 1 184 ? -15.758 -31.312 3.547 1 94.19 184 ILE A C 1
ATOM 1415 O O . ILE A 1 184 ? -16.906 -31.062 3.906 1 94.19 184 ILE A O 1
ATOM 1419 N N . LEU A 1 185 ? -15.508 -32.375 2.736 1 91.75 185 LEU A N 1
ATOM 1420 C CA . LEU A 1 185 ? -16.562 -33.188 2.168 1 91.75 185 LEU A CA 1
ATOM 1421 C C . LEU A 1 185 ? -17.25 -34 3.256 1 91.75 185 LEU A C 1
ATOM 1423 O O . LEU A 1 185 ? -18.391 -34.469 3.076 1 91.75 185 LEU A O 1
ATOM 1427 N N . MET A 1 186 ? -16.578 -34.219 4.395 1 88.44 186 MET A N 1
ATOM 1428 C CA . MET A 1 186 ? -17.203 -34.938 5.508 1 88.44 186 MET A CA 1
ATOM 1429 C C . MET A 1 186 ? -18.266 -34.062 6.184 1 88.44 186 MET A C 1
ATOM 1431 O O . MET A 1 186 ? -19.156 -34.594 6.855 1 88.44 186 MET A O 1
ATOM 1435 N N . TYR A 1 187 ? -18.125 -32.781 6.066 1 84.25 187 TYR A N 1
ATOM 1436 C CA . TYR A 1 187 ? -19.125 -31.875 6.605 1 84.25 187 TYR A CA 1
ATOM 1437 C C . TYR A 1 187 ? -20.438 -31.984 5.844 1 84.25 187 TYR A C 1
ATOM 1439 O O . TYR A 1 187 ? -21.484 -31.594 6.352 1 84.25 187 TYR A O 1
ATOM 1447 N N . LEU A 1 188 ? -20.391 -32.531 4.66 1 84.31 188 LEU A N 1
ATOM 1448 C CA . LEU A 1 188 ? -21.594 -32.625 3.842 1 84.31 188 LEU A CA 1
ATOM 1449 C C . LEU A 1 188 ? -22.484 -33.75 4.352 1 84.31 188 LEU A C 1
ATOM 1451 O O . LEU A 1 188 ? -23.688 -33.75 4.102 1 84.31 188 LEU A O 1
ATOM 1455 N N . ALA A 1 189 ? -21.875 -34.688 4.965 1 78.25 189 ALA A N 1
ATOM 1456 C CA . ALA A 1 189 ? -22.625 -35.844 5.449 1 78.25 189 ALA A CA 1
ATOM 1457 C C . ALA A 1 189 ? -23.422 -35.5 6.707 1 78.25 189 ALA A C 1
ATOM 1459 O O . ALA A 1 189 ? -24.375 -36.219 7.059 1 78.25 189 ALA A O 1
ATOM 1460 N N . ASN A 1 190 ? -23.047 -34.438 7.34 1 72.69 190 ASN A N 1
ATOM 1461 C CA . ASN A 1 190 ? -23.734 -34.094 8.578 1 72.69 190 ASN A CA 1
ATOM 1462 C C . ASN A 1 190 ? -24.734 -32.969 8.352 1 72.69 190 ASN A C 1
ATOM 1464 O O . ASN A 1 190 ? -24.391 -31.891 7.852 1 72.69 190 ASN A O 1
ATOM 1468 N N . ALA A 1 191 ? -26.031 -33.312 8.461 1 64.44 191 ALA A N 1
ATOM 1469 C CA . ALA A 1 191 ? -27.141 -32.375 8.219 1 64.44 191 ALA A CA 1
ATOM 1470 C C . ALA A 1 191 ? -26.984 -31.109 9.047 1 64.44 191 ALA A C 1
ATOM 1472 O O . ALA A 1 191 ? -27.5 -30.062 8.672 1 64.44 191 ALA A O 1
ATOM 1473 N N . ASP A 1 192 ? -26.328 -31.219 10.086 1 67 192 ASP A N 1
ATOM 1474 C CA . ASP A 1 192 ? -26.266 -30.078 11 1 67 192 ASP A CA 1
ATOM 1475 C C . ASP A 1 192 ? -25.109 -29.141 10.625 1 67 192 ASP A C 1
ATOM 1477 O O . ASP A 1 192 ? -24.875 -28.141 11.312 1 67 192 ASP A O 1
ATOM 1481 N N . THR A 1 193 ? -24.656 -29.438 9.477 1 68.5 193 THR A N 1
ATOM 1482 C CA . THR A 1 193 ? -23.469 -28.625 9.188 1 68.5 193 THR A CA 1
ATOM 1483 C C . THR A 1 193 ? -23.859 -27.359 8.438 1 68.5 193 THR A C 1
ATOM 1485 O O . THR A 1 193 ? -24.891 -27.312 7.77 1 68.5 193 THR A O 1
ATOM 1488 N N . LYS A 1 194 ? -23.141 -26.438 8.531 1 78.75 194 LYS A N 1
ATOM 1489 C CA . LYS A 1 194 ? -23.312 -25.078 8.023 1 78.75 194 LYS A CA 1
ATOM 1490 C C . LYS A 1 194 ? -22.906 -24.984 6.559 1 78.75 194 LYS A C 1
ATOM 1492 O O . LYS A 1 194 ? -22.922 -23.891 5.977 1 78.75 194 LYS A O 1
ATOM 1497 N N . ILE A 1 195 ? -22.609 -26.234 5.949 1 88.56 195 ILE A N 1
ATOM 1498 C CA . ILE A 1 195 ? -22.172 -26.141 4.562 1 88.56 195 ILE A CA 1
ATOM 1499 C C . ILE A 1 195 ? -22.75 -27.297 3.76 1 88.56 195 ILE A C 1
ATOM 1501 O O . ILE A 1 195 ? -22.703 -28.453 4.203 1 88.56 195 ILE A O 1
ATOM 1505 N N . SER A 1 196 ? -23.391 -27.047 2.605 1 90.81 196 SER A N 1
ATOM 1506 C CA . SER A 1 196 ? -24 -28.031 1.715 1 90.81 196 SER A CA 1
ATOM 1507 C C . SER A 1 196 ? -23.203 -28.172 0.418 1 90.81 196 SER A C 1
ATOM 1509 O O . SER A 1 196 ? -22.281 -27.391 0.156 1 90.81 196 SER A O 1
ATOM 1511 N N . ALA A 1 197 ? -23.531 -29.219 -0.325 1 91.19 197 ALA A N 1
ATOM 1512 C CA . ALA A 1 197 ? -22.938 -29.391 -1.646 1 91.19 197 ALA A CA 1
ATOM 1513 C C . ALA A 1 197 ? -23.234 -28.188 -2.543 1 91.19 197 ALA A C 1
ATOM 1515 O O . ALA A 1 197 ? -22.391 -27.781 -3.35 1 91.19 197 ALA A O 1
ATOM 1516 N N . ASP A 1 198 ? -24.422 -27.688 -2.404 1 93.94 198 ASP A N 1
ATOM 1517 C CA . ASP A 1 198 ? -24.828 -26.516 -3.164 1 93.94 198 ASP A CA 1
ATOM 1518 C C . ASP A 1 198 ? -23.953 -25.312 -2.803 1 93.94 198 ASP A C 1
ATOM 1520 O O . ASP A 1 198 ? -23.594 -24.516 -3.674 1 93.94 198 ASP A O 1
ATOM 1524 N N . ASP A 1 199 ? -23.625 -25.141 -1.558 1 94.94 199 ASP A N 1
ATOM 1525 C CA . ASP A 1 199 ? -22.766 -24.062 -1.104 1 94.94 199 ASP A CA 1
ATOM 1526 C C . ASP A 1 199 ? -21.375 -24.156 -1.735 1 94.94 199 ASP A C 1
ATOM 1528 O O . ASP A 1 199 ? -20.812 -23.156 -2.168 1 94.94 199 ASP A O 1
ATOM 1532 N N . LEU A 1 200 ? -20.859 -25.328 -1.742 1 95.62 200 LEU A N 1
ATOM 1533 C CA . LEU A 1 200 ? -19.547 -25.547 -2.324 1 95.62 200 LEU A CA 1
ATOM 1534 C C . LEU A 1 200 ? -19.547 -25.219 -3.814 1 95.62 200 LEU A C 1
ATOM 1536 O O . LEU A 1 200 ? -18.594 -24.625 -4.324 1 95.62 200 LEU A O 1
ATOM 1540 N N . ASP A 1 201 ? -20.609 -25.672 -4.492 1 96 201 ASP A N 1
ATOM 1541 C CA . ASP A 1 201 ? -20.75 -25.359 -5.91 1 96 201 ASP A CA 1
ATOM 1542 C C . ASP A 1 201 ? -20.797 -23.859 -6.148 1 96 201 ASP A C 1
ATOM 1544 O O . ASP A 1 201 ? -20.172 -23.344 -7.086 1 96 201 ASP A O 1
ATOM 1548 N N . LYS A 1 202 ? -21.531 -23.203 -5.371 1 97.19 202 LYS A N 1
ATOM 1549 C CA . LYS A 1 202 ? -21.641 -21.75 -5.477 1 97.19 202 LYS A CA 1
ATOM 1550 C C . LYS A 1 202 ? -20.297 -21.094 -5.238 1 97.19 202 LYS A C 1
ATOM 1552 O O . LYS A 1 202 ? -19.953 -20.109 -5.918 1 97.19 202 LYS A O 1
ATOM 1557 N N . MET A 1 203 ? -19.516 -21.562 -4.312 1 97.38 203 MET A N 1
ATOM 1558 C CA . MET A 1 203 ? -18.203 -20.984 -4.004 1 97.38 203 MET A CA 1
ATOM 1559 C C . MET A 1 203 ? -17.234 -21.234 -5.148 1 97.38 203 MET A C 1
ATOM 1561 O O . MET A 1 203 ? -16.422 -20.359 -5.484 1 97.38 203 MET A O 1
ATOM 1565 N N . ALA A 1 204 ? -17.312 -22.422 -5.621 1 97.5 204 ALA A N 1
ATOM 1566 C CA . ALA A 1 204 ? -16.438 -22.719 -6.762 1 97.5 204 ALA A CA 1
ATOM 1567 C C . ALA A 1 204 ? -16.75 -21.797 -7.941 1 97.5 204 ALA A C 1
ATOM 1569 O O . ALA A 1 204 ? -15.844 -21.297 -8.602 1 97.5 204 ALA A O 1
ATOM 1570 N N . ASN A 1 205 ? -18.016 -21.609 -8.242 1 97.88 205 ASN A N 1
ATOM 1571 C CA . ASN A 1 205 ? -18.438 -20.703 -9.312 1 97.88 205 ASN A CA 1
ATOM 1572 C C . ASN A 1 205 ? -18.031 -19.266 -9.023 1 97.88 205 ASN A C 1
ATOM 1574 O O . ASN A 1 205 ? -17.609 -18.531 -9.93 1 97.88 205 ASN A O 1
ATOM 1578 N N . TRP A 1 206 ? -18.203 -18.891 -7.812 1 97.81 206 TRP A N 1
ATOM 1579 C CA . TRP A 1 206 ? -17.766 -17.562 -7.383 1 97.81 206 TRP A CA 1
ATOM 1580 C C . TRP A 1 206 ? -16.281 -17.375 -7.613 1 97.81 206 TRP A C 1
ATOM 1582 O O . TRP A 1 206 ? -15.852 -16.344 -8.141 1 97.81 206 TRP A O 1
ATOM 1592 N N . LEU A 1 207 ? -15.508 -18.344 -7.234 1 98.06 207 LEU A N 1
ATOM 1593 C CA . LEU A 1 207 ? -14.062 -18.266 -7.406 1 98.06 207 LEU A CA 1
ATOM 1594 C C . LEU A 1 207 ? -13.688 -18.141 -8.883 1 98.06 207 LEU A C 1
ATOM 1596 O O . LEU A 1 207 ? -12.773 -17.406 -9.234 1 98.06 207 LEU A O 1
ATOM 1600 N N . GLN A 1 208 ? -14.367 -18.859 -9.742 1 97.31 208 GLN A N 1
ATOM 1601 C CA . GLN A 1 208 ? -14.141 -18.781 -11.18 1 97.31 208 GLN A CA 1
ATOM 1602 C C . GLN A 1 208 ? -14.438 -17.375 -11.711 1 97.31 208 GLN A C 1
ATOM 1604 O O . GLN A 1 208 ? -13.727 -16.875 -12.578 1 97.31 208 GLN A O 1
ATOM 1609 N N . ARG A 1 209 ? -15.438 -16.797 -11.227 1 96.94 209 ARG A N 1
ATOM 1610 C CA . ARG A 1 209 ? -15.773 -15.43 -11.617 1 96.94 209 ARG A CA 1
ATOM 1611 C C . ARG A 1 209 ? -14.711 -14.445 -11.148 1 96.94 209 ARG A C 1
ATOM 1613 O O . ARG A 1 209 ? -14.312 -13.555 -11.891 1 96.94 209 ARG A O 1
ATOM 1620 N N . GLU A 1 210 ? -14.297 -14.625 -9.898 1 96.38 210 GLU A N 1
ATOM 1621 C CA . GLU A 1 210 ? -13.258 -13.758 -9.352 1 96.38 210 GLU A CA 1
ATOM 1622 C C . GLU A 1 210 ? -11.961 -13.891 -10.141 1 96.38 210 GLU A C 1
ATOM 1624 O O . GLU A 1 210 ? -11.219 -12.922 -10.297 1 96.38 210 GLU A O 1
ATOM 1629 N N . ALA A 1 211 ? -11.695 -15.07 -10.609 1 96.56 211 ALA A N 1
ATOM 1630 C CA . ALA A 1 211 ? -10.469 -15.336 -11.367 1 96.56 211 ALA A CA 1
ATOM 1631 C C . ALA A 1 211 ? -10.438 -14.523 -12.656 1 96.56 211 ALA A C 1
ATOM 1633 O O . ALA A 1 211 ? -9.367 -14.195 -13.172 1 96.56 211 ALA A O 1
ATOM 1634 N N . LYS A 1 212 ? -11.578 -14.18 -13.156 1 93.81 212 LYS A N 1
ATOM 1635 C CA . LYS A 1 212 ? -11.68 -13.453 -14.414 1 93.81 212 LYS A CA 1
ATOM 1636 C C . LYS A 1 212 ? -11.688 -11.945 -14.18 1 93.81 212 LYS A C 1
ATOM 1638 O O . LYS A 1 212 ? -11.633 -11.164 -15.133 1 93.81 212 LYS A O 1
ATOM 1643 N N . GLY A 1 213 ? -11.789 -11.539 -12.961 1 91.06 213 GLY A N 1
ATOM 1644 C CA . GLY A 1 213 ? -11.789 -10.125 -12.617 1 91.06 213 GLY A CA 1
ATOM 1645 C C . GLY A 1 213 ? -10.406 -9.562 -12.391 1 91.06 213 GLY A C 1
ATOM 1646 O O . GLY A 1 213 ? -9.406 -10.156 -12.82 1 91.06 213 GLY A O 1
ATOM 1647 N N . ASP A 1 214 ? -10.344 -8.328 -11.883 1 91.12 214 ASP A N 1
ATOM 1648 C CA . ASP A 1 214 ? -9.086 -7.684 -11.539 1 91.12 214 ASP A CA 1
ATOM 1649 C C . ASP A 1 214 ? -8.453 -8.344 -10.312 1 91.12 214 ASP A C 1
ATOM 1651 O O . ASP A 1 214 ? -8.984 -8.25 -9.203 1 91.12 214 ASP A O 1
ATOM 1655 N N . GLN A 1 215 ? -7.266 -8.914 -10.461 1 92.62 215 GLN A N 1
ATOM 1656 C CA . GLN A 1 215 ? -6.637 -9.703 -9.406 1 92.62 215 GLN A CA 1
ATOM 1657 C C . GLN A 1 215 ? -5.363 -9.023 -8.898 1 92.62 215 GLN A C 1
ATOM 1659 O O . GLN A 1 215 ? -4.613 -9.602 -8.117 1 92.62 215 GLN A O 1
ATOM 1664 N N . ILE A 1 216 ? -5.137 -7.844 -9.328 1 94 216 ILE A N 1
ATOM 1665 C CA . ILE A 1 216 ? -3.828 -7.246 -9.094 1 94 216 ILE A CA 1
ATOM 1666 C C . ILE A 1 216 ? -3.568 -7.137 -7.594 1 94 216 ILE A C 1
ATOM 1668 O O . ILE A 1 216 ? -2.521 -7.566 -7.102 1 94 216 ILE A O 1
ATOM 1672 N N . SER A 1 217 ? -4.543 -6.652 -6.879 1 95.31 217 SER A N 1
ATOM 1673 C CA . SER A 1 217 ? -4.352 -6.469 -5.445 1 95.31 217 SER A CA 1
ATOM 1674 C C . SER A 1 217 ? -4.137 -7.805 -4.742 1 95.31 217 SER A C 1
ATOM 1676 O O . SER A 1 217 ? -3.275 -7.922 -3.869 1 95.31 217 SER A O 1
ATOM 1678 N N . LEU A 1 218 ? -4.898 -8.789 -5.113 1 96.88 218 LEU A N 1
ATOM 1679 C CA . LEU A 1 218 ? -4.762 -10.125 -4.531 1 96.88 218 LEU A CA 1
ATOM 1680 C C . LEU A 1 218 ? -3.373 -10.695 -4.809 1 96.88 218 LEU A C 1
ATOM 1682 O O . LEU A 1 218 ? -2.742 -11.258 -3.912 1 96.88 218 LEU A O 1
ATOM 1686 N N . ARG A 1 219 ? -2.947 -10.547 -5.996 1 97.5 219 ARG A N 1
ATOM 1687 C CA . ARG A 1 219 ? -1.664 -11.102 -6.418 1 97.5 219 ARG A CA 1
ATOM 1688 C C . ARG A 1 219 ? -0.508 -10.422 -5.691 1 97.5 219 ARG A C 1
ATOM 1690 O O . ARG A 1 219 ? 0.422 -11.086 -5.23 1 97.5 219 ARG A O 1
ATOM 1697 N N . LEU A 1 220 ? -0.583 -9.102 -5.551 1 98 220 LEU A N 1
ATOM 1698 C CA . LEU A 1 220 ? 0.49 -8.367 -4.883 1 98 220 LEU A CA 1
ATOM 1699 C C . LEU A 1 220 ? 0.537 -8.711 -3.396 1 98 220 LEU A C 1
ATOM 1701 O O . LEU A 1 220 ? 1.619 -8.875 -2.826 1 98 220 LEU A O 1
ATOM 1705 N N . MET A 1 221 ? -0.633 -8.852 -2.793 1 98.19 221 MET A N 1
ATOM 1706 C CA . MET A 1 221 ? -0.672 -9.266 -1.394 1 98.19 221 MET A CA 1
ATOM 1707 C C . MET A 1 221 ? -0.065 -10.656 -1.226 1 98.19 221 MET A C 1
ATOM 1709 O O . MET A 1 221 ? 0.681 -10.906 -0.276 1 98.19 221 MET A O 1
ATOM 1713 N N . ALA A 1 222 ? -0.403 -11.539 -2.111 1 97.88 222 ALA A N 1
ATOM 1714 C CA . ALA A 1 222 ? 0.121 -12.898 -2.068 1 97.88 222 ALA A CA 1
ATOM 1715 C C . ALA A 1 222 ? 1.639 -12.906 -2.232 1 97.88 222 ALA A C 1
ATOM 1717 O O . ALA A 1 222 ? 2.34 -13.641 -1.528 1 97.88 222 ALA A O 1
ATOM 1718 N N . LEU A 1 223 ? 2.133 -12.109 -3.182 1 98.44 223 LEU A N 1
ATOM 1719 C CA . LEU A 1 223 ? 3.57 -12.008 -3.41 1 98.44 223 LEU A CA 1
ATOM 1720 C C . LEU A 1 223 ? 4.293 -11.57 -2.143 1 98.44 223 LEU A C 1
ATOM 1722 O O . LEU A 1 223 ? 5.301 -12.172 -1.757 1 98.44 223 LEU A O 1
ATOM 1726 N N . ILE A 1 224 ? 3.801 -10.555 -1.505 1 98.5 224 ILE A N 1
ATOM 1727 C CA . ILE A 1 224 ? 4.422 -10.008 -0.303 1 98.5 224 ILE A CA 1
ATOM 1728 C C . ILE A 1 224 ? 4.426 -11.062 0.801 1 98.5 224 ILE A C 1
ATOM 1730 O O . ILE A 1 224 ? 5.414 -11.219 1.519 1 98.5 224 ILE A O 1
ATOM 1734 N N . GLU A 1 225 ? 3.338 -11.805 0.903 1 97.81 225 GLU A N 1
ATOM 1735 C CA . GLU A 1 225 ? 3.256 -12.859 1.905 1 97.81 225 GLU A CA 1
ATOM 1736 C C . GLU A 1 225 ? 4.32 -13.93 1.67 1 97.81 225 GLU A C 1
ATOM 1738 O O . GLU A 1 225 ? 4.984 -14.367 2.611 1 97.81 225 GLU A O 1
ATOM 1743 N N . LEU A 1 226 ? 4.469 -14.336 0.467 1 97.88 226 LEU A N 1
ATOM 1744 C CA . LEU A 1 226 ? 5.438 -15.375 0.14 1 97.88 226 LEU A CA 1
ATOM 1745 C C . LEU A 1 226 ? 6.863 -14.883 0.365 1 97.88 226 LEU A C 1
ATOM 1747 O O . LEU A 1 226 ? 7.707 -15.625 0.87 1 97.88 226 LEU A O 1
ATOM 1751 N N . LEU A 1 227 ? 7.172 -13.648 -0.004 1 97.56 227 LEU A N 1
ATOM 1752 C CA . LEU A 1 227 ? 8.492 -13.07 0.228 1 97.56 227 LEU A CA 1
ATOM 1753 C C . LEU A 1 227 ? 8.789 -12.977 1.72 1 97.56 227 LEU A C 1
ATOM 1755 O O . LEU A 1 227 ? 9.898 -13.305 2.156 1 97.56 227 LEU A O 1
ATOM 1759 N N . GLU A 1 228 ? 7.801 -12.531 2.445 1 97.69 228 GLU A N 1
ATOM 1760 C CA . GLU A 1 228 ? 7.973 -12.422 3.891 1 97.69 228 GLU A CA 1
ATOM 1761 C C . GLU A 1 228 ? 8.289 -13.781 4.512 1 97.69 228 GLU A C 1
ATOM 1763 O O . GLU A 1 228 ? 9.18 -13.891 5.359 1 97.69 228 GLU A O 1
ATOM 1768 N N . ALA A 1 229 ? 7.523 -14.805 4.109 1 96.94 229 ALA A N 1
ATOM 1769 C CA . ALA A 1 229 ? 7.746 -16.156 4.621 1 96.94 229 ALA A CA 1
ATOM 1770 C C . ALA A 1 229 ? 9.156 -16.641 4.285 1 96.94 229 ALA A C 1
ATOM 1772 O O . ALA A 1 229 ? 9.836 -17.219 5.137 1 96.94 229 ALA A O 1
ATOM 1773 N N . ALA A 1 230 ? 9.547 -16.406 3.104 1 95.38 230 ALA A N 1
ATOM 1774 C CA . ALA A 1 230 ? 10.883 -16.812 2.67 1 95.38 230 ALA A CA 1
ATOM 1775 C C . ALA A 1 230 ? 11.961 -16.094 3.473 1 95.38 230 ALA A C 1
ATOM 1777 O O . ALA A 1 230 ? 12.945 -16.703 3.902 1 95.38 230 ALA A O 1
ATOM 1778 N N . LEU A 1 231 ? 11.82 -14.797 3.729 1 96.06 231 LEU A N 1
ATOM 1779 C CA . LEU A 1 231 ? 12.781 -13.977 4.457 1 96.06 231 LEU A CA 1
ATOM 1780 C C . LEU A 1 231 ? 12.906 -14.438 5.906 1 96.06 231 LEU A C 1
ATOM 1782 O O . LEU A 1 231 ? 13.977 -14.336 6.508 1 96.06 231 LEU A O 1
ATOM 1786 N N . ASN A 1 232 ? 11.797 -14.992 6.426 1 96.06 232 ASN A N 1
ATOM 1787 C CA . ASN A 1 232 ? 11.758 -15.43 7.816 1 96.06 232 ASN A CA 1
ATOM 1788 C C . ASN A 1 232 ? 12.133 -16.906 7.949 1 96.06 232 ASN A C 1
ATOM 1790 O O . ASN A 1 232 ? 12.016 -17.484 9.031 1 96.06 232 ASN A O 1
ATOM 1794 N N . ASP A 1 233 ? 12.453 -17.5 6.918 1 94.56 233 ASP A N 1
ATOM 1795 C CA . ASP A 1 233 ? 12.797 -18.922 6.883 1 94.56 233 ASP A CA 1
ATOM 1796 C C . ASP A 1 233 ? 11.625 -19.781 7.336 1 94.56 233 ASP A C 1
ATOM 1798 O O . ASP A 1 233 ? 11.797 -20.688 8.164 1 94.56 233 ASP A O 1
ATOM 1802 N N . GLN A 1 234 ? 10.508 -19.359 7.008 1 95.31 234 GLN A N 1
ATOM 1803 C CA . GLN A 1 234 ? 9.258 -20.062 7.219 1 95.31 234 GLN A CA 1
ATOM 1804 C C . GLN A 1 234 ? 8.539 -20.328 5.895 1 95.31 234 GLN A C 1
ATOM 1806 O O . GLN A 1 234 ? 7.484 -19.75 5.629 1 95.31 234 GLN A O 1
ATOM 1811 N N . PRO A 1 235 ? 9.117 -21.234 5.184 1 92.44 235 PRO A N 1
ATOM 1812 C CA . PRO A 1 235 ? 8.531 -21.484 3.863 1 92.44 235 PRO A CA 1
ATOM 1813 C C . PRO A 1 235 ? 7.07 -21.922 3.936 1 92.44 235 PRO A C 1
ATOM 1815 O O . PRO A 1 235 ? 6.676 -22.609 4.871 1 92.44 235 PRO A O 1
ATOM 1818 N N . LEU A 1 236 ? 6.355 -21.562 2.926 1 95.44 236 LEU A N 1
ATOM 1819 C CA . LEU A 1 236 ? 4.934 -21.875 2.838 1 95.44 236 LEU A CA 1
ATOM 1820 C C . LEU A 1 236 ? 4.656 -22.859 1.718 1 95.44 236 LEU A C 1
ATOM 1822 O O . LEU A 1 236 ? 5.371 -22.891 0.714 1 95.44 236 LEU A O 1
ATOM 1826 N N . ILE A 1 237 ? 3.709 -23.719 1.984 1 96.12 237 ILE A N 1
ATOM 1827 C CA . ILE A 1 237 ? 3.133 -24.5 0.895 1 96.12 237 ILE A CA 1
ATOM 1828 C C . ILE A 1 237 ? 2.084 -23.672 0.162 1 96.12 237 ILE A C 1
ATOM 1830 O O . ILE A 1 237 ? 1.138 -23.172 0.777 1 96.12 237 ILE A O 1
ATOM 1834 N N . ALA A 1 238 ? 2.27 -23.469 -1.09 1 97.25 238 ALA A N 1
ATOM 1835 C CA . ALA A 1 238 ? 1.388 -22.641 -1.903 1 97.25 238 ALA A CA 1
ATOM 1836 C C . ALA A 1 238 ? 1.188 -23.234 -3.291 1 97.25 238 ALA A C 1
ATOM 1838 O O . ALA A 1 238 ? 2.125 -23.797 -3.875 1 97.25 238 ALA A O 1
ATOM 1839 N N . PRO A 1 239 ? -0.058 -23.219 -3.693 1 97.81 239 PRO A N 1
ATOM 1840 C CA . PRO A 1 239 ? -0.229 -23.609 -5.098 1 97.81 239 PRO A CA 1
ATOM 1841 C C . PRO A 1 239 ? 0.356 -22.578 -6.062 1 97.81 239 PRO A C 1
ATOM 1843 O O . PRO A 1 239 ? -0.371 -21.719 -6.574 1 97.81 239 PRO A O 1
ATOM 1846 N N . ALA A 1 240 ? 1.571 -22.688 -6.395 1 98 240 ALA A N 1
ATOM 1847 C CA . ALA A 1 240 ? 2.309 -21.797 -7.285 1 98 240 ALA A CA 1
ATOM 1848 C C . ALA A 1 240 ? 2.545 -22.453 -8.641 1 98 240 ALA A C 1
ATOM 1850 O O . ALA A 1 240 ? 2.586 -23.672 -8.75 1 98 240 ALA A O 1
ATOM 1851 N N . THR A 1 241 ? 2.607 -21.609 -9.617 1 98.31 241 THR A N 1
ATOM 1852 C CA . THR A 1 241 ? 2.959 -22.109 -10.938 1 98.31 241 THR A CA 1
ATOM 1853 C C . THR A 1 241 ? 4.41 -22.578 -10.969 1 98.31 241 THR A C 1
ATOM 1855 O O . THR A 1 241 ? 5.32 -21.828 -10.609 1 98.31 241 THR A O 1
ATOM 1858 N N . THR A 1 242 ? 4.641 -23.797 -11.344 1 97.88 242 THR A N 1
ATOM 1859 C CA . THR A 1 242 ? 5.973 -24.359 -11.516 1 97.88 242 THR A CA 1
ATOM 1860 C C . THR A 1 242 ? 6.039 -25.203 -12.789 1 97.88 242 THR A C 1
ATOM 1862 O O . THR A 1 242 ? 5.012 -25.484 -13.406 1 97.88 242 THR A O 1
ATOM 1865 N N . ILE A 1 243 ? 7.223 -25.578 -13.133 1 97.56 243 ILE A N 1
ATOM 1866 C CA . ILE A 1 243 ? 7.438 -26.422 -14.305 1 97.56 243 ILE A CA 1
ATOM 1867 C C . ILE A 1 243 ? 7.184 -27.891 -13.93 1 97.56 243 ILE A C 1
ATOM 1869 O O . ILE A 1 243 ? 7.738 -28.391 -12.953 1 97.56 243 ILE A O 1
ATOM 1873 N N . HIS A 1 244 ? 6.281 -28.484 -14.648 1 95.69 244 HIS A N 1
ATOM 1874 C CA . HIS A 1 244 ? 6.051 -29.922 -14.539 1 95.69 244 HIS A CA 1
ATOM 1875 C C . HIS A 1 244 ? 6.754 -30.672 -15.664 1 95.69 244 HIS A C 1
ATOM 1877 O O . HIS A 1 244 ? 6.41 -30.516 -16.844 1 95.69 244 HIS A O 1
ATOM 1883 N N . THR A 1 245 ? 7.68 -31.453 -15.25 1 91.5 245 THR A N 1
ATOM 1884 C CA . THR A 1 245 ? 8.445 -32.188 -16.234 1 91.5 245 THR A CA 1
ATOM 1885 C C . THR A 1 245 ? 7.777 -33.531 -16.547 1 91.5 245 THR A C 1
ATOM 1887 O O . THR A 1 245 ? 8.289 -34.594 -16.172 1 91.5 245 THR A O 1
ATOM 1890 N N . GLU A 1 246 ? 6.672 -33.438 -17.016 1 88.19 246 GLU A N 1
ATOM 1891 C CA . GLU A 1 246 ? 5.91 -34.562 -17.562 1 88.19 246 GLU A CA 1
ATOM 1892 C C . GLU A 1 246 ? 5.867 -34.531 -19.078 1 88.19 246 GLU A C 1
ATOM 1894 O O . GLU A 1 246 ? 6.02 -33.438 -19.672 1 88.19 246 GLU A O 1
ATOM 1899 N N . THR A 1 247 ? 5.836 -35.688 -19.734 1 87.56 247 THR A N 1
ATOM 1900 C CA . THR A 1 247 ? 5.949 -35.688 -21.188 1 87.56 247 THR A CA 1
ATOM 1901 C C . THR A 1 247 ? 4.582 -35.5 -21.844 1 87.56 247 THR A C 1
ATOM 1903 O O . THR A 1 247 ? 3.699 -36.344 -21.703 1 87.56 247 THR A O 1
ATOM 1906 N N . PRO A 1 248 ? 4.543 -34.281 -22.531 1 93.25 248 PRO A N 1
ATOM 1907 C CA . PRO A 1 248 ? 5.395 -33.094 -22.672 1 93.25 248 PRO A CA 1
ATOM 1908 C C . PRO A 1 248 ? 5.371 -32.188 -21.453 1 93.25 248 PRO A C 1
ATOM 1910 O O . PRO A 1 248 ? 4.406 -32.219 -20.688 1 93.25 248 PRO A O 1
ATOM 1913 N N . ASP A 1 249 ? 6.391 -31.328 -21.281 1 96.12 249 ASP A N 1
ATOM 1914 C CA . ASP A 1 249 ? 6.516 -30.422 -20.141 1 96.12 249 ASP A CA 1
ATOM 1915 C C . ASP A 1 249 ? 5.461 -29.312 -20.203 1 96.12 249 ASP A C 1
ATOM 1917 O O . ASP A 1 249 ? 5.004 -28.938 -21.281 1 96.12 249 ASP A O 1
ATOM 1921 N N . PHE A 1 250 ? 5.047 -28.812 -19.141 1 97.5 250 PHE A N 1
ATOM 1922 C CA . PHE A 1 250 ? 4.145 -27.672 -19.031 1 97.5 250 PHE A CA 1
ATOM 1923 C C . PHE A 1 250 ? 4.32 -26.953 -17.703 1 97.5 250 PHE A C 1
ATOM 1925 O O . PHE A 1 250 ? 5.18 -27.328 -16.906 1 97.5 250 PHE A O 1
ATOM 1932 N N . ALA A 1 251 ? 3.648 -25.859 -17.516 1 97.94 251 ALA A N 1
ATOM 1933 C CA . ALA A 1 251 ? 3.639 -25.156 -16.234 1 97.94 251 ALA A CA 1
ATOM 1934 C C . ALA A 1 251 ? 2.211 -24.953 -15.727 1 97.94 251 ALA A C 1
ATOM 1936 O O . ALA A 1 251 ? 1.31 -24.625 -16.5 1 97.94 251 ALA A O 1
ATOM 1937 N N . ALA A 1 252 ? 1.996 -25.219 -14.5 1 97.88 252 ALA A N 1
ATOM 1938 C CA . ALA A 1 252 ? 0.702 -25.078 -13.844 1 97.88 252 ALA A CA 1
ATOM 1939 C C . ALA A 1 252 ? 0.868 -24.969 -12.328 1 97.88 252 ALA A C 1
ATOM 1941 O O . ALA A 1 252 ? 1.946 -25.234 -11.797 1 97.88 252 ALA A O 1
ATOM 1942 N N . ALA A 1 253 ? -0.185 -24.516 -11.719 1 97.94 253 ALA A N 1
ATOM 1943 C CA . ALA A 1 253 ? -0.136 -24.312 -10.273 1 97.94 253 ALA A CA 1
ATOM 1944 C C . ALA A 1 253 ? -0.562 -25.578 -9.523 1 97.94 253 ALA A C 1
ATOM 1946 O O . ALA A 1 253 ? -1.645 -26.125 -9.773 1 97.94 253 ALA A O 1
ATOM 1947 N N . THR A 1 254 ? 0.216 -26.109 -8.727 1 96.94 254 THR A N 1
ATOM 1948 C CA . THR A 1 254 ? -0.023 -27.156 -7.742 1 96.94 254 THR A CA 1
ATOM 1949 C C . THR A 1 254 ? 0.661 -26.828 -6.418 1 96.94 254 THR A C 1
ATOM 1951 O O . THR A 1 254 ? 1.503 -25.938 -6.355 1 96.94 254 THR A O 1
ATOM 1954 N N . PRO A 1 255 ? 0.258 -27.453 -5.348 1 96.81 255 PRO A N 1
ATOM 1955 C CA . PRO A 1 255 ? 0.934 -27.172 -4.082 1 96.81 255 PRO A CA 1
ATOM 1956 C C . PRO A 1 255 ? 2.43 -27.469 -4.129 1 96.81 255 PRO A C 1
ATOM 1958 O O . PRO A 1 255 ? 2.826 -28.594 -4.477 1 96.81 255 PRO A O 1
ATOM 1961 N N . VAL A 1 256 ? 3.238 -26.516 -3.826 1 97.06 256 VAL A N 1
ATOM 1962 C CA . VAL A 1 256 ? 4.688 -26.641 -3.734 1 97.06 256 VAL A CA 1
ATOM 1963 C C . VAL A 1 256 ? 5.199 -25.906 -2.496 1 97.06 256 VAL A C 1
ATOM 1965 O O . VAL A 1 256 ? 4.484 -25.094 -1.921 1 97.06 256 VAL A O 1
ATOM 1968 N N . LEU A 1 257 ? 6.34 -26.281 -2.082 1 97.06 257 LEU A N 1
ATOM 1969 C CA . LEU A 1 257 ? 7.008 -25.547 -1.02 1 97.06 257 LEU A CA 1
ATOM 1970 C C . LEU A 1 257 ? 7.793 -24.359 -1.59 1 97.06 257 LEU A C 1
ATOM 1972 O O . LEU A 1 257 ? 8.695 -24.547 -2.406 1 97.06 257 LEU A O 1
ATOM 1976 N N . VAL A 1 258 ? 7.422 -23.172 -1.241 1 97 258 VAL A N 1
ATOM 1977 C CA . VAL A 1 258 ? 8.125 -21.969 -1.679 1 97 258 VAL A CA 1
ATOM 1978 C C . VAL A 1 258 ? 9.164 -21.578 -0.636 1 97 258 VAL A C 1
ATOM 1980 O O . VAL A 1 258 ? 8.82 -21.219 0.491 1 97 258 VAL A O 1
ATOM 1983 N N . THR A 1 259 ? 10.43 -21.609 -1.019 1 94.81 259 THR A N 1
ATOM 1984 C CA . THR A 1 259 ? 11.516 -21.328 -0.084 1 94.81 259 THR A CA 1
ATOM 1985 C C . THR A 1 259 ? 12.398 -20.188 -0.597 1 94.81 259 THR A C 1
ATOM 1987 O O . THR A 1 259 ? 12.203 -19.703 -1.713 1 94.81 259 THR A O 1
ATOM 1990 N N . ALA A 1 260 ? 13.391 -19.797 0.218 1 91.5 260 ALA A N 1
ATOM 1991 C CA . ALA A 1 260 ? 14.336 -18.75 -0.169 1 91.5 260 ALA A CA 1
ATOM 1992 C C . ALA A 1 260 ? 15.234 -19.219 -1.313 1 91.5 260 ALA A C 1
ATOM 1994 O O . ALA A 1 260 ? 15.766 -18.406 -2.068 1 91.5 260 ALA A O 1
ATOM 1995 N N . SER A 1 261 ? 15.32 -20.469 -1.521 1 91.88 261 SER A N 1
ATOM 1996 C CA . SER A 1 261 ? 16.219 -21.031 -2.525 1 91.88 261 SER A CA 1
ATOM 1997 C C . SER A 1 261 ? 15.453 -21.5 -3.756 1 91.88 261 SER A C 1
ATOM 1999 O O . SER A 1 261 ? 16.031 -22.094 -4.664 1 91.88 261 SER A O 1
ATOM 2001 N N . GLY A 1 262 ? 14.156 -21.281 -3.748 1 95.25 262 GLY A N 1
ATOM 2002 C CA . GLY A 1 262 ? 13.328 -21.734 -4.863 1 95.25 262 GLY A CA 1
ATOM 2003 C C . GLY A 1 262 ? 12.172 -22.609 -4.434 1 95.25 262 GLY A C 1
ATOM 2004 O O . GLY A 1 262 ? 11.852 -22.688 -3.244 1 95.25 262 GLY A O 1
ATOM 2005 N N . VAL A 1 263 ? 11.539 -23.234 -5.469 1 97.06 263 VAL A N 1
ATOM 2006 C CA . VAL A 1 263 ? 10.352 -24.031 -5.18 1 97.06 263 VAL A CA 1
ATOM 2007 C C . VAL A 1 263 ? 10.719 -25.516 -5.164 1 97.06 263 VAL A C 1
ATOM 2009 O O . VAL A 1 263 ? 11.617 -25.953 -5.887 1 97.06 263 VAL A O 1
ATOM 2012 N N . LYS A 1 264 ? 10.055 -26.219 -4.277 1 95.31 264 LYS A N 1
ATOM 2013 C CA . LYS A 1 264 ? 10.219 -27.656 -4.172 1 95.31 264 LYS A CA 1
ATOM 2014 C C . LYS A 1 264 ? 8.883 -28.375 -4.34 1 95.31 264 LYS A C 1
ATOM 2016 O O . LYS A 1 264 ? 7.906 -28.062 -3.656 1 95.31 264 LYS A O 1
ATOM 2021 N N . HIS A 1 265 ? 8.859 -29.312 -5.258 1 92.88 265 HIS A N 1
ATOM 2022 C CA . HIS A 1 265 ? 7.652 -30.109 -5.457 1 92.88 265 HIS A CA 1
ATOM 2023 C C . HIS A 1 265 ? 7.41 -31.047 -4.277 1 92.88 265 HIS A C 1
ATOM 2025 O O . HIS A 1 265 ? 8.359 -31.625 -3.73 1 92.88 265 HIS A O 1
ATOM 2031 N N . LEU A 1 266 ? 6.172 -31.031 -3.977 1 89.19 266 LEU A N 1
ATOM 2032 C CA . LEU A 1 266 ? 5.758 -31.938 -2.912 1 89.19 266 LEU A CA 1
ATOM 2033 C C . LEU A 1 266 ? 5.297 -33.281 -3.484 1 89.19 266 LEU A C 1
ATOM 2035 O O . LEU A 1 266 ? 5.309 -33.469 -4.703 1 89.19 266 LEU A O 1
ATOM 2039 N N . THR A 1 267 ? 4.934 -34.156 -2.559 1 79.31 267 THR A N 1
ATOM 2040 C CA . THR A 1 267 ? 4.406 -35.469 -2.994 1 79.31 267 THR A CA 1
ATOM 2041 C C . THR A 1 267 ? 3.17 -35.281 -3.869 1 79.31 267 THR A C 1
ATOM 2043 O O . THR A 1 267 ? 2.57 -34.188 -3.883 1 79.31 267 THR A O 1
ATOM 2046 N N . ASN A 1 268 ? 2.873 -36.312 -4.559 1 81.75 268 ASN A N 1
ATOM 2047 C CA . ASN A 1 268 ? 1.785 -36.281 -5.531 1 81.75 268 ASN A CA 1
ATOM 2048 C C . ASN A 1 268 ? 0.444 -36 -4.859 1 81.75 268 ASN A C 1
ATOM 2050 O O . ASN A 1 268 ? 0.127 -36.594 -3.826 1 81.75 268 ASN A O 1
ATOM 2054 N N . LEU A 1 269 ? -0.193 -35.062 -5.422 1 87.69 269 LEU A N 1
ATOM 2055 C CA . LEU A 1 269 ? -1.55 -34.719 -5.008 1 87.69 269 LEU A CA 1
ATOM 2056 C C . LEU A 1 269 ? -2.557 -35.719 -5.582 1 87.69 269 LEU A C 1
ATOM 2058 O O . LEU A 1 269 ? -2.66 -35.844 -6.801 1 87.69 269 LEU A O 1
ATOM 2062 N N . ILE A 1 270 ? -3.246 -36.438 -4.676 1 92.19 270 ILE A N 1
ATOM 2063 C CA . ILE A 1 270 ? -4.273 -37.375 -5.125 1 92.19 270 ILE A CA 1
ATOM 2064 C C . ILE A 1 270 ? -5.605 -36.625 -5.273 1 92.19 270 ILE A C 1
ATOM 2066 O O . ILE A 1 270 ? -6.129 -36.062 -4.305 1 92.19 270 ILE A O 1
ATOM 2070 N N . LEU A 1 271 ? -6.078 -36.688 -6.441 1 96.06 271 LEU A N 1
ATOM 2071 C CA . LEU A 1 271 ? -7.332 -36 -6.766 1 96.06 271 LEU A CA 1
ATOM 2072 C C . LEU A 1 271 ? -8.469 -37 -6.898 1 96.06 271 LEU A C 1
ATOM 2074 O O . LEU A 1 271 ? -8.227 -38.188 -7.156 1 96.06 271 LEU A O 1
ATOM 2078 N N . SER A 1 272 ? -9.68 -36.562 -6.66 1 95.94 272 SER A N 1
ATOM 2079 C CA . SER A 1 272 ? -10.82 -37.406 -7.043 1 95.94 272 SER A CA 1
ATOM 2080 C C . SER A 1 272 ? -10.867 -37.625 -8.547 1 95.94 272 SER A C 1
ATOM 2082 O O . SER A 1 272 ? -10.164 -36.938 -9.305 1 95.94 272 SER A O 1
ATOM 2084 N N . GLU A 1 273 ? -11.688 -38.562 -8.977 1 96.94 273 GLU A N 1
ATOM 2085 C CA . GLU A 1 273 ? -11.789 -38.875 -10.398 1 96.94 273 GLU A CA 1
ATOM 2086 C C . GLU A 1 273 ? -12.195 -37.656 -11.203 1 96.94 273 GLU A C 1
ATOM 2088 O O . GLU A 1 273 ? -11.602 -37.344 -12.242 1 96.94 273 GLU A O 1
ATOM 2093 N N . ASP A 1 274 ? -13.203 -36.938 -10.758 1 96.56 274 ASP A N 1
ATOM 2094 C CA . ASP A 1 274 ? -13.695 -35.75 -11.453 1 96.56 274 ASP A CA 1
ATOM 2095 C C . ASP A 1 274 ? -12.633 -34.656 -11.492 1 96.56 274 ASP A C 1
ATOM 2097 O O . ASP A 1 274 ? -12.43 -34.031 -12.516 1 96.56 274 ASP A O 1
ATOM 2101 N N . GLU A 1 275 ? -12 -34.438 -10.375 1 97.12 275 GLU A N 1
ATOM 2102 C CA . GLU A 1 275 ? -10.945 -33.438 -10.273 1 97.12 275 GLU A CA 1
ATOM 2103 C C . GLU A 1 275 ? -9.781 -33.75 -11.203 1 97.12 275 GLU A C 1
ATOM 2105 O O . GLU A 1 275 ? -9.227 -32.875 -11.852 1 97.12 275 GLU A O 1
ATOM 2110 N N . GLN A 1 276 ? -9.438 -35.031 -11.219 1 97.25 276 GLN A N 1
ATOM 2111 C CA . GLN A 1 276 ? -8.359 -35.5 -12.094 1 97.25 276 GLN A CA 1
ATOM 2112 C C . GLN A 1 276 ? -8.711 -35.281 -13.562 1 97.25 276 GLN A C 1
ATOM 2114 O O . GLN A 1 276 ? -7.855 -34.906 -14.359 1 97.25 276 GLN A O 1
ATOM 2119 N N . GLN A 1 277 ? -9.898 -35.594 -13.906 1 97.88 277 GLN A N 1
ATOM 2120 C CA . GLN A 1 277 ? -10.352 -35.375 -15.273 1 97.88 277 GLN A CA 1
ATOM 2121 C C . GLN A 1 277 ? -10.25 -33.906 -15.664 1 97.88 277 GLN A C 1
ATOM 2123 O O . GLN A 1 277 ? -9.742 -33.562 -16.734 1 97.88 277 GLN A O 1
ATOM 2128 N N . ASP A 1 278 ? -10.781 -33 -14.797 1 97.62 278 ASP A N 1
ATOM 2129 C CA . ASP A 1 278 ? -10.703 -31.562 -15.039 1 97.62 278 ASP A CA 1
ATOM 2130 C C . ASP A 1 278 ? -9.258 -31.109 -15.234 1 97.62 278 ASP A C 1
ATOM 2132 O O . ASP A 1 278 ? -8.961 -30.359 -16.172 1 97.62 278 ASP A O 1
ATOM 2136 N N . TYR A 1 279 ? -8.414 -31.562 -14.367 1 97.38 279 TYR A N 1
ATOM 2137 C CA . TYR A 1 279 ? -7.008 -31.172 -14.414 1 97.38 279 TYR A CA 1
ATOM 2138 C C . TYR A 1 279 ? -6.348 -31.672 -15.688 1 97.38 279 TYR A C 1
ATOM 2140 O O . TYR A 1 279 ? -5.598 -30.938 -16.344 1 97.38 279 TYR A O 1
ATOM 2148 N N . SER A 1 280 ? -6.625 -32.906 -16.047 1 97.06 280 SER A N 1
ATOM 2149 C CA . SER A 1 280 ? -6.062 -33.5 -17.25 1 97.06 280 SER A CA 1
ATOM 2150 C C . SER A 1 280 ? -6.496 -32.719 -18.5 1 97.06 280 SER A C 1
ATOM 2152 O O . SER A 1 280 ? -5.699 -32.531 -19.422 1 97.06 280 SER A O 1
ATOM 2154 N N . GLU A 1 281 ? -7.734 -32.406 -18.562 1 97.94 281 GLU A N 1
ATOM 2155 C CA . GLU A 1 281 ? -8.242 -31.609 -19.688 1 97.94 281 GLU A CA 1
ATOM 2156 C C . GLU A 1 281 ? -7.539 -30.266 -19.766 1 97.94 281 GLU A C 1
ATOM 2158 O O . GLU A 1 281 ? -7.203 -29.797 -20.859 1 97.94 281 GLU A O 1
ATOM 2163 N N . GLN A 1 282 ? -7.348 -29.609 -18.625 1 97.69 282 GLN A N 1
ATOM 2164 C CA . GLN A 1 282 ? -6.66 -28.328 -18.594 1 97.69 282 GLN A CA 1
ATOM 2165 C C . GLN A 1 282 ? -5.207 -28.453 -19.047 1 97.69 282 GLN A C 1
ATOM 2167 O O . GLN A 1 282 ? -4.703 -27.625 -19.812 1 97.69 282 GLN A O 1
ATOM 2172 N N . VAL A 1 283 ? -4.531 -29.484 -18.609 1 97.25 283 VAL A N 1
ATOM 2173 C CA . VAL A 1 283 ? -3.148 -29.734 -18.984 1 97.25 283 VAL A CA 1
ATOM 2174 C C . VAL A 1 283 ? -3.059 -29.938 -20.5 1 97.25 283 VAL A C 1
ATOM 2176 O O . VAL A 1 283 ? -2.139 -29.422 -21.141 1 97.25 283 VAL A O 1
ATOM 2179 N N . THR A 1 284 ? -3.994 -30.703 -21.047 1 97.44 284 THR A N 1
ATOM 2180 C CA . THR A 1 284 ? -4.047 -30.906 -22.5 1 97.44 284 THR A CA 1
ATOM 2181 C C . THR A 1 284 ? -4.137 -29.562 -23.219 1 97.44 284 THR A C 1
ATOM 2183 O O . THR A 1 284 ? -3.438 -29.344 -24.219 1 97.44 284 THR A O 1
ATOM 2186 N N . THR A 1 285 ? -4.98 -28.734 -22.75 1 96.69 285 THR A N 1
ATOM 2187 C CA . THR A 1 285 ? -5.148 -27.406 -23.344 1 96.69 285 THR A CA 1
ATOM 2188 C C . THR A 1 285 ? -3.863 -26.594 -23.219 1 96.69 285 THR A C 1
ATOM 2190 O O . THR A 1 285 ? -3.475 -25.906 -24.156 1 96.69 285 THR A O 1
ATOM 2193 N N . LEU A 1 286 ? -3.217 -26.641 -22.062 1 96.38 286 LEU A N 1
ATOM 2194 C CA . LEU A 1 286 ? -1.959 -25.922 -21.844 1 96.38 286 LEU A CA 1
ATOM 2195 C C . LEU A 1 286 ? -0.896 -26.391 -22.844 1 96.38 286 LEU A C 1
ATOM 2197 O O . LEU A 1 286 ? -0.197 -25.562 -23.438 1 96.38 286 LEU A O 1
ATOM 2201 N N . ARG A 1 287 ? -0.834 -27.656 -23.031 1 96.88 287 ARG A N 1
ATOM 2202 C CA . ARG A 1 287 ? 0.143 -28.234 -23.953 1 96.88 287 ARG A CA 1
ATOM 2203 C C . ARG A 1 287 ? -0.146 -27.812 -25.391 1 96.88 287 ARG A C 1
ATOM 2205 O O . ARG A 1 287 ? 0.775 -27.516 -26.156 1 96.88 287 ARG A O 1
ATOM 2212 N N . ALA A 1 288 ? -1.384 -27.812 -25.75 1 95.88 288 ALA A N 1
ATOM 2213 C CA . ALA A 1 288 ? -1.774 -27.375 -27.078 1 95.88 288 ALA A CA 1
ATOM 2214 C C . ALA A 1 288 ? -1.377 -25.922 -27.328 1 95.88 288 ALA A C 1
ATOM 2216 O O . ALA A 1 288 ? -0.923 -25.562 -28.406 1 95.88 288 ALA A O 1
ATOM 2217 N N . ASN A 1 289 ? -1.594 -25.078 -26.344 1 93.56 289 ASN A N 1
ATOM 2218 C CA . ASN A 1 289 ? -1.223 -23.672 -26.438 1 93.56 289 ASN A CA 1
ATOM 2219 C C . ASN A 1 289 ? 0.287 -23.5 -26.594 1 93.56 289 ASN A C 1
ATOM 2221 O O . ASN A 1 289 ? 0.748 -22.656 -27.359 1 93.56 289 ASN A O 1
ATOM 2225 N N . ILE A 1 290 ? 1.04 -24.219 -25.781 1 94.25 290 ILE A N 1
ATOM 2226 C CA . ILE A 1 290 ? 2.498 -24.188 -25.844 1 94.25 290 ILE A CA 1
ATOM 2227 C C . ILE A 1 290 ? 2.959 -24.562 -27.25 1 94.25 290 ILE A C 1
ATOM 2229 O O . ILE A 1 290 ? 3.787 -23.859 -27.844 1 94.25 290 ILE A O 1
ATOM 2233 N N . ASP A 1 291 ? 2.391 -25.594 -27.797 1 94.19 291 ASP A N 1
ATOM 2234 C CA . ASP A 1 291 ? 2.738 -26.062 -29.125 1 94.19 291 ASP A CA 1
ATOM 2235 C C . ASP A 1 291 ? 2.439 -25 -30.172 1 94.19 291 ASP A C 1
ATOM 2237 O O . ASP A 1 291 ? 3.234 -24.781 -31.094 1 94.19 291 ASP A O 1
ATOM 2241 N N . ALA A 1 292 ? 1.323 -24.438 -30.031 1 92.62 292 ALA A N 1
ATOM 2242 C CA . ALA A 1 292 ? 0.915 -23.406 -30.969 1 92.62 292 ALA A CA 1
ATOM 2243 C C . ALA A 1 292 ? 1.894 -22.234 -30.969 1 92.62 292 ALA A C 1
ATOM 2245 O O . ALA A 1 292 ? 2.236 -21.688 -32.031 1 92.62 292 ALA A O 1
ATOM 2246 N N . ILE A 1 293 ? 2.305 -21.828 -29.797 1 91.25 293 ILE A N 1
ATOM 2247 C CA . ILE A 1 293 ? 3.207 -20.688 -29.641 1 91.25 293 ILE A CA 1
ATOM 2248 C C . ILE A 1 293 ? 4.598 -21.062 -30.156 1 91.25 293 ILE A C 1
ATOM 2250 O O . ILE A 1 293 ? 5.254 -20.266 -30.828 1 91.25 293 ILE A O 1
ATOM 2254 N N . GLU A 1 294 ? 5.07 -22.25 -29.859 1 90.06 294 GLU A N 1
ATOM 2255 C CA . GLU A 1 294 ? 6.383 -22.719 -30.297 1 90.06 294 GLU A CA 1
ATOM 2256 C C . GLU A 1 294 ? 6.453 -22.797 -31.812 1 90.06 294 GLU A C 1
ATOM 2258 O O . GLU A 1 294 ? 7.488 -22.5 -32.406 1 90.06 294 GLU A O 1
ATOM 2263 N N . ASN A 1 295 ? 5.379 -23.172 -32.406 1 88.38 295 ASN A N 1
ATOM 2264 C CA . ASN A 1 295 ? 5.324 -23.281 -33.875 1 88.38 295 ASN A CA 1
ATOM 2265 C C . ASN A 1 295 ? 5.316 -21.906 -34.531 1 88.38 295 ASN A C 1
ATOM 2267 O O . ASN A 1 295 ? 5.793 -21.75 -35.656 1 88.38 295 ASN A O 1
ATOM 2271 N N . GLN A 1 296 ? 4.703 -20.984 -33.906 1 81.5 296 GLN A N 1
ATOM 2272 C CA . GLN A 1 296 ? 4.695 -19.625 -34.438 1 81.5 296 GLN A CA 1
ATOM 2273 C C . GLN A 1 296 ? 6.078 -18.984 -34.344 1 81.5 296 GLN A C 1
ATOM 2275 O O . GLN A 1 296 ? 6.445 -18.141 -35.156 1 81.5 296 GLN A O 1
ATOM 2280 N N . GLN A 1 297 ? 6.746 -19.25 -33.281 1 71.62 297 GLN A N 1
ATOM 2281 C CA . GLN A 1 297 ? 8.086 -18.703 -33.094 1 71.62 297 GLN A CA 1
ATOM 2282 C C . GLN A 1 297 ? 9.062 -19.281 -34.125 1 71.62 297 GLN A C 1
ATOM 2284 O O . GLN A 1 297 ? 10.031 -18.625 -34.5 1 71.62 297 GLN A O 1
ATOM 2289 N N . THR A 1 298 ? 8.938 -20.578 -34.406 1 58.78 298 THR A N 1
ATOM 2290 C CA . THR A 1 298 ? 9.781 -21.219 -35.406 1 58.78 298 THR A CA 1
ATOM 2291 C C . THR A 1 298 ? 9.477 -20.688 -36.812 1 58.78 298 THR A C 1
ATOM 2293 O O . THR A 1 298 ? 10.375 -20.531 -37.625 1 58.78 298 THR A O 1
ATOM 2296 N N . GLU A 1 299 ? 8.234 -20.469 -37.094 1 52.19 299 GLU A N 1
ATOM 2297 C CA . GLU A 1 299 ? 7.91 -19.969 -38.438 1 52.19 299 GLU A CA 1
ATOM 2298 C C . GLU A 1 299 ? 8.352 -18.516 -38.594 1 52.19 299 GLU A C 1
ATOM 2300 O O . GLU A 1 299 ? 8.594 -18.047 -39.688 1 52.19 299 GLU A O 1
ATOM 2305 N N . GLY A 1 300 ? 8.281 -17.719 -37.531 1 42.47 300 GLY A N 1
ATOM 2306 C CA . GLY A 1 300 ? 8.719 -16.344 -37.688 1 42.47 300 GLY A CA 1
ATOM 2307 C C . GLY A 1 300 ? 10.219 -16.203 -37.875 1 42.47 300 GLY A C 1
ATOM 2308 O O . GLY A 1 300 ? 10.734 -15.102 -38.062 1 42.47 300 GLY A O 1
ATOM 2309 N N . ARG A 1 301 ? 11.141 -17.125 -37.406 1 42.84 301 ARG A N 1
ATOM 2310 C CA . ARG A 1 301 ? 12.57 -17.125 -37.719 1 42.84 301 ARG A CA 1
ATOM 2311 C C . ARG A 1 301 ? 12.828 -17.578 -39.125 1 42.84 301 ARG A C 1
ATOM 2313 O O . ARG A 1 301 ? 13.977 -17.609 -39.594 1 42.84 301 ARG A O 1
ATOM 2320 N N . GLY A 1 302 ? 11.82 -18.109 -39.844 1 33.47 302 GLY A N 1
ATOM 2321 C CA . GLY A 1 302 ? 12.094 -18.344 -41.25 1 33.47 302 GLY A CA 1
ATOM 2322 C C . GLY A 1 302 ? 11.875 -17.125 -42.125 1 33.47 302 GLY A C 1
ATOM 2323 O O . GLY A 1 302 ? 11.18 -16.188 -41.719 1 33.47 302 GLY A O 1
ATOM 2324 N N . MET B 1 1 ? -16.156 -2.625 19.344 1 81.88 1 MET B N 1
ATOM 2325 C CA . MET B 1 1 ? -16.453 -2.373 17.938 1 81.88 1 MET B CA 1
ATOM 2326 C C . MET B 1 1 ? -15.32 -1.611 17.266 1 81.88 1 MET B C 1
ATOM 2328 O O . MET B 1 1 ? -14.727 -0.715 17.875 1 81.88 1 MET B O 1
ATOM 2332 N N . LYS B 1 2 ? -14.867 -1.969 16.031 1 92.75 2 LYS B N 1
ATOM 2333 C CA . LYS B 1 2 ? -13.812 -1.294 15.281 1 92.75 2 LYS B CA 1
ATOM 2334 C C . LYS B 1 2 ? -14.227 0.124 14.906 1 92.75 2 LYS B C 1
ATOM 2336 O O . LYS B 1 2 ? -15.383 0.358 14.531 1 92.75 2 LYS B O 1
ATOM 2341 N N . PRO B 1 3 ? -13.367 1.148 15.156 1 97.19 3 PRO B N 1
ATOM 2342 C CA . PRO B 1 3 ? -13.688 2.484 14.648 1 97.19 3 PRO B CA 1
ATOM 2343 C C . PRO B 1 3 ? -13.906 2.502 13.141 1 97.19 3 PRO B C 1
ATOM 2345 O O . PRO B 1 3 ? -13.32 1.693 12.414 1 97.19 3 PRO B O 1
ATOM 2348 N N . THR B 1 4 ? -14.75 3.404 12.742 1 98.19 4 THR B N 1
ATOM 2349 C CA . THR B 1 4 ? -15.078 3.525 11.328 1 98.19 4 THR B CA 1
ATOM 2350 C C . THR B 1 4 ? -14.25 4.633 10.672 1 98.19 4 THR B C 1
ATOM 2352 O O . THR B 1 4 ? -14.266 5.777 11.133 1 98.19 4 THR B O 1
ATOM 2355 N N . LEU B 1 5 ? -13.508 4.316 9.641 1 98.75 5 LEU B N 1
ATOM 2356 C CA . LEU B 1 5 ? -12.766 5.262 8.82 1 98.75 5 LEU B CA 1
ATOM 2357 C C . LEU B 1 5 ? -13.445 5.473 7.473 1 98.75 5 LEU B C 1
ATOM 2359 O O . LEU B 1 5 ? -13.609 4.527 6.699 1 98.75 5 LEU B O 1
ATOM 2363 N N . ILE B 1 6 ? -13.875 6.633 7.184 1 98.75 6 ILE B N 1
ATOM 2364 C CA . ILE B 1 6 ? -14.43 6.953 5.871 1 98.75 6 ILE B CA 1
ATOM 2365 C C . ILE B 1 6 ? -13.383 7.672 5.027 1 98.75 6 ILE B C 1
ATOM 2367 O O . ILE B 1 6 ? -12.711 8.586 5.512 1 98.75 6 ILE B O 1
ATOM 2371 N N . ILE B 1 7 ? -13.227 7.289 3.799 1 98.56 7 ILE B N 1
ATOM 2372 C CA . ILE B 1 7 ? -12.258 7.887 2.879 1 98.56 7 ILE B CA 1
ATOM 2373 C C . ILE B 1 7 ? -13 8.547 1.719 1 98.56 7 ILE B C 1
ATOM 2375 O O . ILE B 1 7 ? -13.836 7.922 1.07 1 98.56 7 ILE B O 1
ATOM 2379 N N . GLN B 1 8 ? -12.68 9.797 1.502 1 96.44 8 GLN B N 1
ATOM 2380 C CA . GLN B 1 8 ? -13.203 10.578 0.385 1 96.44 8 GLN B CA 1
ATOM 2381 C C . GLN B 1 8 ? -12.062 11.164 -0.448 1 96.44 8 GLN B C 1
ATOM 2383 O O . GLN B 1 8 ? -11.18 11.836 0.087 1 96.44 8 GLN B O 1
ATOM 2388 N N . GLY B 1 9 ? -12.031 10.984 -1.717 1 94.62 9 GLY B N 1
ATOM 2389 C CA . GLY B 1 9 ? -11.039 11.523 -2.629 1 94.62 9 GLY B CA 1
ATOM 2390 C C . GLY B 1 9 ? -11.133 10.938 -4.027 1 94.62 9 GLY B C 1
ATOM 2391 O O . GLY B 1 9 ? -12.055 10.188 -4.328 1 94.62 9 GLY B O 1
ATOM 2392 N N . THR B 1 10 ? -10.242 11.383 -4.883 1 93.44 10 THR B N 1
ATOM 2393 C CA . THR B 1 10 ? -10.211 10.812 -6.223 1 93.44 10 THR B CA 1
ATOM 2394 C C . THR B 1 10 ? -9.984 9.297 -6.16 1 93.44 10 THR B C 1
ATOM 2396 O O . THR B 1 10 ? -9.398 8.797 -5.199 1 93.44 10 THR B O 1
ATOM 2399 N N . ILE B 1 11 ? -10.422 8.594 -7.191 1 94.88 11 ILE B N 1
ATOM 2400 C CA . ILE B 1 11 ? -10.289 7.141 -7.25 1 94.88 11 ILE B CA 1
ATOM 2401 C C . ILE B 1 11 ? -8.812 6.754 -7.133 1 94.88 11 ILE B C 1
ATOM 2403 O O . ILE B 1 11 ? -8.484 5.727 -6.539 1 94.88 11 ILE B O 1
ATOM 2407 N N . THR B 1 12 ? -7.945 7.547 -7.688 1 92.75 12 THR B N 1
ATOM 2408 C CA . THR B 1 12 ? -6.516 7.246 -7.699 1 92.75 12 THR B CA 1
ATOM 2409 C C . THR B 1 12 ? -5.938 7.316 -6.289 1 92.75 12 THR B C 1
ATOM 2411 O O . THR B 1 12 ? -5.305 6.367 -5.824 1 92.75 12 THR B O 1
ATOM 2414 N N . GLN B 1 13 ? -6.184 8.352 -5.566 1 94.81 13 GLN B N 1
ATOM 2415 C CA . GLN B 1 13 ? -5.598 8.523 -4.238 1 94.81 13 GLN B CA 1
ATOM 2416 C C . GLN B 1 13 ? -6.262 7.605 -3.219 1 94.81 13 GLN B C 1
ATOM 2418 O O . GLN B 1 13 ? -5.586 7.027 -2.365 1 94.81 13 GLN B O 1
ATOM 2423 N N . ALA B 1 14 ? -7.578 7.527 -3.35 1 96.94 14 ALA B N 1
ATOM 2424 C CA . ALA B 1 14 ? -8.289 6.633 -2.443 1 96.94 14 ALA B CA 1
ATOM 2425 C C . ALA B 1 14 ? -7.805 5.195 -2.6 1 96.94 14 ALA B C 1
ATOM 2427 O O . ALA B 1 14 ? -7.582 4.496 -1.609 1 96.94 14 ALA B O 1
ATOM 2428 N N . SER B 1 15 ? -7.633 4.793 -3.834 1 96.62 15 SER B N 1
ATOM 2429 C CA . SER B 1 15 ? -7.164 3.432 -4.086 1 96.62 15 SER B CA 1
ATOM 2430 C C . SER B 1 15 ? -5.758 3.221 -3.543 1 96.62 15 SER B C 1
ATOM 2432 O O . SER B 1 15 ? -5.445 2.156 -3.006 1 96.62 15 SER B O 1
ATOM 2434 N N . GLN B 1 16 ? -4.906 4.211 -3.707 1 96.56 16 GLN B N 1
ATOM 2435 C CA . GLN B 1 16 ? -3.553 4.117 -3.17 1 96.56 16 GLN B CA 1
ATOM 2436 C C . GLN B 1 16 ? -3.574 3.926 -1.656 1 96.56 16 GLN B C 1
ATOM 2438 O O . GLN B 1 16 ? -2.873 3.062 -1.123 1 96.56 16 GLN B O 1
ATOM 2443 N N . LEU B 1 17 ? -4.359 4.695 -0.998 1 98.38 17 LEU B N 1
ATOM 2444 C CA . LEU B 1 17 ? -4.477 4.57 0.451 1 98.38 17 LEU B CA 1
ATOM 2445 C C . LEU B 1 17 ? -5.027 3.199 0.835 1 98.38 17 LEU B C 1
ATOM 2447 O O . LEU B 1 17 ? -4.516 2.559 1.756 1 98.38 17 LEU B O 1
ATOM 2451 N N . LEU B 1 18 ? -6.059 2.779 0.151 1 98.62 18 LEU B N 1
ATOM 2452 C CA . LEU B 1 18 ? -6.688 1.5 0.456 1 98.62 18 LEU B CA 1
ATOM 2453 C C . LEU B 1 18 ? -5.699 0.352 0.276 1 98.62 18 LEU B C 1
ATOM 2455 O O . LEU B 1 18 ? -5.668 -0.577 1.086 1 98.62 18 LEU B O 1
ATOM 2459 N N . GLN B 1 19 ? -4.934 0.404 -0.744 1 97.88 19 GLN B N 1
ATOM 2460 C CA . GLN B 1 19 ? -3.926 -0.627 -0.98 1 97.88 19 GLN B CA 1
ATOM 2461 C C . GLN B 1 19 ? -2.926 -0.692 0.169 1 97.88 19 GLN B C 1
ATOM 2463 O O . GLN B 1 19 ? -2.527 -1.779 0.591 1 97.88 19 GLN B O 1
ATOM 2468 N N . GLN B 1 20 ? -2.512 0.403 0.651 1 98.38 20 GLN B N 1
ATOM 2469 C CA . GLN B 1 20 ? -1.586 0.458 1.777 1 98.38 20 GLN B CA 1
ATOM 2470 C C . GLN B 1 20 ? -2.248 -0.041 3.059 1 98.38 20 GLN B C 1
ATOM 2472 O O . GLN B 1 20 ? -1.624 -0.75 3.852 1 98.38 20 GLN B O 1
ATOM 2477 N N . LEU B 1 21 ? -3.512 0.292 3.211 1 98.69 21 LEU B N 1
ATOM 2478 C CA . LEU B 1 21 ? -4.242 -0.129 4.398 1 98.69 21 LEU B CA 1
ATOM 2479 C C . LEU B 1 21 ? -4.449 -1.641 4.406 1 98.69 21 LEU B C 1
ATOM 2481 O O . LEU B 1 21 ? -4.484 -2.262 5.469 1 98.69 21 LEU B O 1
ATOM 2485 N N . LEU B 1 22 ? -4.574 -2.242 3.199 1 98.56 22 LEU B N 1
ATOM 2486 C CA . LEU B 1 22 ? -4.672 -3.695 3.107 1 98.56 22 LEU B CA 1
ATOM 2487 C C . LEU B 1 22 ? -3.451 -4.363 3.73 1 98.56 22 LEU B C 1
ATOM 2489 O O . LEU B 1 22 ? -3.57 -5.414 4.367 1 98.56 22 LEU B O 1
ATOM 2493 N N . ILE B 1 23 ? -2.299 -3.727 3.584 1 98.5 23 ILE B N 1
ATOM 2494 C CA . ILE B 1 23 ? -1.049 -4.289 4.086 1 98.5 23 ILE B CA 1
ATOM 2495 C C . ILE B 1 23 ? -0.885 -3.943 5.562 1 98.5 23 ILE B C 1
ATOM 2497 O O . ILE B 1 23 ? -0.467 -4.785 6.363 1 98.5 23 ILE B O 1
ATOM 2501 N N . ALA B 1 24 ? -1.261 -2.746 5.941 1 98.31 24 ALA B N 1
ATOM 2502 C CA . ALA B 1 24 ? -1.146 -2.34 7.34 1 98.31 24 ALA B CA 1
ATOM 2503 C C . ALA B 1 24 ? -2.066 -3.17 8.227 1 98.31 24 ALA B C 1
ATOM 2505 O O . ALA B 1 24 ? -1.754 -3.418 9.398 1 98.31 24 ALA B O 1
ATOM 2506 N N . ASP B 1 25 ? -3.285 -3.557 7.676 1 98.31 25 ASP B N 1
ATOM 2507 C CA . ASP B 1 25 ? -4.266 -4.422 8.32 1 98.31 25 ASP B CA 1
ATOM 2508 C C . ASP B 1 25 ? -4.617 -3.904 9.719 1 98.31 25 ASP B C 1
ATOM 2510 O O . ASP B 1 25 ? -4.629 -4.668 10.688 1 98.31 25 ASP B O 1
ATOM 2514 N N . LEU B 1 26 ? -4.828 -2.584 9.844 1 98.25 26 LEU B N 1
ATOM 2515 C CA . LEU B 1 26 ? -5.258 -1.976 11.094 1 98.25 26 LEU B CA 1
ATOM 2516 C C . LEU B 1 26 ? -6.688 -2.387 11.438 1 98.25 26 LEU B C 1
ATOM 2518 O O . LEU B 1 26 ? -7.48 -2.693 10.547 1 98.25 26 LEU B O 1
ATOM 2522 N N . PRO B 1 27 ? -7.043 -2.451 12.719 1 98.12 27 PRO B N 1
ATOM 2523 C CA . PRO B 1 27 ? -8.406 -2.799 13.109 1 98.12 27 PRO B CA 1
ATOM 2524 C C . PRO B 1 27 ? -9.406 -1.679 12.828 1 98.12 27 PRO B C 1
ATOM 2526 O O . PRO B 1 27 ? -9.859 -0.999 13.75 1 98.12 27 PRO B O 1
ATOM 2529 N N . LEU B 1 28 ? -9.805 -1.524 11.586 1 98.38 28 LEU B N 1
ATOM 2530 C CA . LEU B 1 28 ? -10.68 -0.455 11.109 1 98.38 28 LEU B CA 1
ATOM 2531 C C . LEU B 1 28 ? -11.812 -1.017 10.266 1 98.38 28 LEU B C 1
ATOM 2533 O O . LEU B 1 28 ? -11.609 -1.952 9.484 1 98.38 28 LEU B O 1
ATOM 2537 N N . ASP B 1 29 ? -12.977 -0.522 10.477 1 98.56 29 ASP B N 1
ATOM 2538 C CA . ASP B 1 29 ? -14.055 -0.633 9.492 1 98.56 29 ASP B CA 1
ATOM 2539 C C . ASP B 1 29 ? -14 0.509 8.484 1 98.56 29 ASP B C 1
ATOM 2541 O O . ASP B 1 29 ? -14.453 1.62 8.766 1 98.56 29 ASP B O 1
ATOM 2545 N N . CYS B 1 30 ? -13.477 0.214 7.348 1 98.81 30 CYS B N 1
ATOM 2546 C CA . CYS B 1 30 ? -13.211 1.265 6.371 1 98.81 30 CYS B CA 1
ATOM 2547 C C . CYS B 1 30 ? -14.344 1.364 5.359 1 98.81 30 CYS B C 1
ATOM 2549 O O . CYS B 1 30 ? -14.797 0.35 4.828 1 98.81 30 CYS B O 1
ATOM 2551 N N . VAL B 1 31 ? -14.789 2.555 5.121 1 98.75 31 VAL B N 1
ATOM 2552 C CA . VAL B 1 31 ? -15.82 2.867 4.129 1 98.75 31 VAL B CA 1
ATOM 2553 C C . VAL B 1 31 ? -15.258 3.852 3.104 1 98.75 31 VAL B C 1
ATOM 2555 O O . VAL B 1 31 ? -14.812 4.945 3.459 1 98.75 31 VAL B O 1
ATOM 2558 N N . VAL B 1 32 ? -15.234 3.445 1.861 1 98.56 32 VAL B N 1
ATOM 2559 C CA . VAL B 1 32 ? -14.797 4.367 0.822 1 98.56 32 VAL B CA 1
ATOM 2560 C C . VAL B 1 32 ? -16 4.98 0.124 1 98.56 32 VAL B C 1
ATOM 2562 O O . VAL B 1 32 ? -16.969 4.281 -0.194 1 98.56 32 VAL B O 1
ATOM 2565 N N . MET B 1 33 ? -15.961 6.285 -0.016 1 96.88 33 MET B N 1
ATOM 2566 C CA . MET B 1 33 ? -17.016 7.027 -0.704 1 96.88 33 MET B CA 1
ATOM 2567 C C . MET B 1 33 ? -16.578 7.406 -2.117 1 96.88 33 MET B C 1
ATOM 2569 O O . MET B 1 33 ? -15.711 8.258 -2.297 1 96.88 33 MET B O 1
ATOM 2573 N N . PRO B 1 34 ? -17.25 6.809 -3.107 1 93.06 34 PRO B N 1
ATOM 2574 C CA . PRO B 1 34 ? -16.875 7.199 -4.469 1 93.06 34 PRO B CA 1
ATOM 2575 C C . PRO B 1 34 ? -17.188 8.664 -4.773 1 93.06 34 PRO B C 1
ATOM 2577 O O . PRO B 1 34 ? -18.266 9.148 -4.434 1 93.06 34 PRO B O 1
ATOM 2580 N N . ASP B 1 35 ? -16.234 9.375 -5.312 1 83.06 35 ASP B N 1
ATOM 2581 C CA . ASP B 1 35 ? -16.453 10.758 -5.715 1 83.06 35 ASP B CA 1
ATOM 2582 C C . ASP B 1 35 ? -17.422 10.844 -6.883 1 83.06 35 ASP B C 1
ATOM 2584 O O . ASP B 1 35 ? -18.172 11.82 -7.004 1 83.06 35 ASP B O 1
ATOM 2588 N N . ARG B 1 36 ? -17.344 9.906 -7.781 1 87.62 36 ARG B N 1
ATOM 2589 C CA . ARG B 1 36 ? -18.234 9.758 -8.922 1 87.62 36 ARG B CA 1
ATOM 2590 C C . ARG B 1 36 ? -18.906 8.391 -8.906 1 87.62 36 ARG B C 1
ATOM 2592 O O . ARG B 1 36 ? -18.281 7.383 -8.562 1 87.62 36 ARG B O 1
ATOM 2599 N N . THR B 1 37 ? -20.125 8.344 -9.289 1 86.88 37 THR B N 1
ATOM 2600 C CA . THR B 1 37 ? -20.891 7.098 -9.289 1 86.88 37 THR B CA 1
ATOM 2601 C C . THR B 1 37 ? -20.188 6.035 -10.133 1 86.88 37 THR B C 1
ATOM 2603 O O . THR B 1 37 ? -20.234 4.848 -9.805 1 86.88 37 THR B O 1
ATOM 2606 N N . GLU B 1 38 ? -19.547 6.469 -11.148 1 91.94 38 GLU B N 1
ATOM 2607 C CA . GLU B 1 38 ? -18.906 5.547 -12.078 1 91.94 38 GLU B CA 1
ATOM 2608 C C . GLU B 1 38 ? -17.703 4.863 -11.438 1 91.94 38 GLU B C 1
ATOM 2610 O O . GLU B 1 38 ? -17.203 3.855 -11.945 1 91.94 38 GLU B O 1
ATOM 2615 N N . ASP B 1 39 ? -17.266 5.383 -10.336 1 92.31 39 ASP B N 1
ATOM 2616 C CA . ASP B 1 39 ? -16.062 4.836 -9.695 1 92.31 39 ASP B CA 1
ATOM 2617 C C . ASP B 1 39 ? -16.422 3.67 -8.781 1 92.31 39 ASP B C 1
ATOM 2619 O O . ASP B 1 39 ? -15.547 2.918 -8.352 1 92.31 39 ASP B O 1
ATOM 2623 N N . THR B 1 40 ? -17.656 3.461 -8.508 1 93.5 40 THR B N 1
ATOM 2624 C CA . THR B 1 40 ? -18.109 2.482 -7.523 1 93.5 40 THR B CA 1
ATOM 2625 C C . THR B 1 40 ? -17.562 1.093 -7.859 1 93.5 40 THR B C 1
ATOM 2627 O O . THR B 1 40 ? -16.922 0.456 -7.023 1 93.5 40 THR B O 1
ATOM 2630 N N . PRO B 1 41 ? -17.734 0.665 -9.141 1 94.12 41 PRO B N 1
ATOM 2631 C CA . PRO B 1 41 ? -17.266 -0.688 -9.445 1 94.12 41 PRO B CA 1
ATOM 2632 C C . PRO B 1 41 ? -15.75 -0.812 -9.391 1 94.12 41 PRO B C 1
ATOM 2634 O O . PRO B 1 41 ? -15.227 -1.914 -9.219 1 94.12 41 PRO B O 1
ATOM 2637 N N . ARG B 1 42 ? -15.109 0.292 -9.461 1 94.38 42 ARG B N 1
ATOM 2638 C CA . ARG B 1 42 ? -13.648 0.287 -9.531 1 94.38 42 ARG B CA 1
ATOM 2639 C C . ARG B 1 42 ? -13.039 -0.069 -8.188 1 94.38 42 ARG B C 1
ATOM 2641 O O . ARG B 1 42 ? -11.852 -0.386 -8.102 1 94.38 42 ARG B O 1
ATOM 2648 N N . TYR B 1 43 ? -13.844 -0.034 -7.098 1 96.88 43 TYR B N 1
ATOM 2649 C CA . TYR B 1 43 ? -13.344 -0.364 -5.766 1 96.88 43 TYR B CA 1
ATOM 2650 C C . TYR B 1 43 ? -13.57 -1.838 -5.449 1 96.88 43 TYR B C 1
ATOM 2652 O O . TYR B 1 43 ? -13.094 -2.342 -4.43 1 96.88 43 TYR B O 1
ATOM 2660 N N . GLN B 1 44 ? -14.227 -2.549 -6.316 1 96.06 44 GLN B N 1
ATOM 2661 C CA . GLN B 1 44 ? -14.68 -3.898 -5.996 1 96.06 44 GLN B CA 1
ATOM 2662 C C . GLN B 1 44 ? -13.5 -4.832 -5.758 1 96.06 44 GLN B C 1
ATOM 2664 O O . GLN B 1 44 ? -13.531 -5.656 -4.836 1 96.06 44 GLN B O 1
ATOM 2669 N N . SER B 1 45 ? -12.508 -4.746 -6.574 1 95.94 45 SER B N 1
ATOM 2670 C CA . SER B 1 45 ? -11.352 -5.617 -6.41 1 95.94 45 SER B CA 1
ATOM 2671 C C . SER B 1 45 ? -10.688 -5.402 -5.055 1 95.94 45 SER B C 1
ATOM 2673 O O . SER B 1 45 ? -10.18 -6.352 -4.449 1 95.94 45 SER B O 1
ATOM 2675 N N . LEU B 1 46 ? -10.672 -4.188 -4.574 1 98.06 46 LEU B N 1
ATOM 2676 C CA . LEU B 1 46 ? -10.094 -3.883 -3.271 1 98.06 46 LEU B CA 1
ATOM 2677 C C . LEU B 1 46 ? -10.977 -4.414 -2.148 1 98.06 46 LEU B C 1
ATOM 2679 O O . LEU B 1 46 ? -10.477 -4.887 -1.127 1 98.06 46 LEU B O 1
ATOM 2683 N N . VAL B 1 47 ? -12.266 -4.324 -2.373 1 97.94 47 VAL B N 1
ATOM 2684 C CA . VAL B 1 47 ? -13.211 -4.879 -1.406 1 97.94 47 VAL B CA 1
ATOM 2685 C C . VAL B 1 47 ? -13 -6.387 -1.286 1 97.94 47 VAL B C 1
ATOM 2687 O O . VAL B 1 47 ? -12.914 -6.922 -0.179 1 97.94 47 VAL B O 1
ATOM 2690 N N . VAL B 1 48 ? -12.852 -7.043 -2.375 1 97.06 48 VAL B N 1
ATOM 2691 C CA . VAL B 1 48 ? -12.617 -8.484 -2.391 1 97.06 48 VAL B CA 1
ATOM 2692 C C . VAL B 1 48 ? -11.305 -8.805 -1.678 1 97.06 48 VAL B C 1
ATOM 2694 O O . VAL B 1 48 ? -11.25 -9.719 -0.852 1 97.06 48 VAL B O 1
ATOM 2697 N N . ALA B 1 49 ? -10.297 -8.078 -1.904 1 97.81 49 ALA B N 1
ATOM 2698 C CA . ALA B 1 49 ? -8.977 -8.305 -1.32 1 97.81 49 ALA B CA 1
ATOM 2699 C C . ALA B 1 49 ? -9.008 -8.133 0.195 1 97.81 49 ALA B C 1
ATOM 2701 O O . ALA B 1 49 ? -8.242 -8.766 0.917 1 97.81 49 ALA B O 1
ATOM 2702 N N . SER B 1 50 ? -9.914 -7.293 0.672 1 98.19 50 SER B N 1
ATOM 2703 C CA . SER B 1 50 ? -9.977 -7.031 2.105 1 98.19 50 SER B CA 1
ATOM 2704 C C . SER B 1 50 ? -10.391 -8.273 2.879 1 98.19 50 SER B C 1
ATOM 2706 O O . SER B 1 50 ? -10.188 -8.359 4.09 1 98.19 50 SER B O 1
ATOM 2708 N N . ALA B 1 51 ? -10.969 -9.25 2.221 1 96.69 51 ALA B N 1
ATOM 2709 C CA . ALA B 1 51 ? -11.336 -10.508 2.863 1 96.69 51 ALA B CA 1
ATOM 2710 C C . ALA B 1 51 ? -10.102 -11.242 3.383 1 96.69 51 ALA B C 1
ATOM 2712 O O . ALA B 1 51 ? -10.203 -12.117 4.246 1 96.69 51 ALA B O 1
ATOM 2713 N N . LEU B 1 52 ? -8.93 -10.891 2.852 1 97.12 52 LEU B N 1
ATOM 2714 C CA . LEU B 1 52 ? -7.691 -11.547 3.246 1 97.12 52 LEU B CA 1
ATOM 2715 C C . LEU B 1 52 ? -7.125 -10.922 4.52 1 97.12 52 LEU B C 1
ATOM 2717 O O . LEU B 1 52 ? -6.184 -11.453 5.113 1 97.12 52 LEU B O 1
ATOM 2721 N N . CYS B 1 53 ? -7.672 -9.836 4.91 1 97.25 53 CYS B N 1
ATOM 2722 C CA . CYS B 1 53 ? -7.199 -9.141 6.098 1 97.25 53 CYS B CA 1
ATOM 2723 C C . CYS B 1 53 ? -7.855 -9.703 7.355 1 97.25 53 CYS B C 1
ATOM 2725 O O . CYS B 1 53 ? -9.023 -10.094 7.328 1 97.25 53 CYS B O 1
ATOM 2727 N N . SER B 1 54 ? -7.16 -9.672 8.445 1 95.5 54 SER B N 1
ATOM 2728 C CA . SER B 1 54 ? -7.672 -10.188 9.711 1 95.5 54 SER B CA 1
ATOM 2729 C C . SER B 1 54 ? -8.422 -9.102 10.484 1 95.5 54 SER B C 1
ATOM 2731 O O . SER B 1 54 ? -9.352 -9.398 11.234 1 95.5 54 SER B O 1
ATOM 2733 N N . HIS B 1 55 ? -7.965 -7.863 10.297 1 97.31 55 HIS B N 1
ATOM 2734 C CA . HIS B 1 55 ? -8.469 -6.816 11.18 1 97.31 55 HIS B CA 1
ATOM 2735 C C . HIS B 1 55 ? -9.125 -5.695 10.383 1 97.31 55 HIS B C 1
ATOM 2737 O O . HIS B 1 55 ? -9.992 -4.988 10.906 1 97.31 55 HIS B O 1
ATOM 2743 N N . PHE B 1 56 ? -8.758 -5.617 9.156 1 98.31 56 PHE B N 1
ATOM 2744 C CA . PHE B 1 56 ? -9.203 -4.512 8.32 1 98.31 56 PHE B CA 1
ATOM 2745 C C . PHE B 1 56 ? -10.383 -4.934 7.449 1 98.31 56 PHE B C 1
ATOM 2747 O O . PHE B 1 56 ? -10.297 -5.926 6.723 1 98.31 56 PHE B O 1
ATOM 2754 N N . ASP B 1 57 ? -11.461 -4.16 7.422 1 98.06 57 ASP B N 1
ATOM 2755 C CA . ASP B 1 57 ? -12.625 -4.367 6.566 1 98.06 57 ASP B CA 1
ATOM 2756 C C . ASP B 1 57 ? -12.844 -3.176 5.633 1 98.06 57 ASP B C 1
ATOM 2758 O O . ASP B 1 57 ? -12.625 -2.027 6.023 1 98.06 57 ASP B O 1
ATOM 2762 N N . LEU B 1 58 ? -13.312 -3.488 4.43 1 98.69 58 LEU B N 1
ATOM 2763 C CA . LEU B 1 58 ? -13.547 -2.43 3.453 1 98.69 58 LEU B CA 1
ATOM 2764 C C . LEU B 1 58 ? -14.883 -2.627 2.744 1 98.69 58 LEU B C 1
ATOM 2766 O O . LEU B 1 58 ? -15.211 -3.742 2.336 1 98.69 58 LEU B O 1
ATOM 2770 N N . ARG B 1 59 ? -15.617 -1.608 2.602 1 98.31 59 ARG B N 1
ATOM 2771 C CA . ARG B 1 59 ? -16.828 -1.613 1.784 1 98.31 59 ARG B CA 1
ATOM 2772 C C . ARG B 1 59 ? -17.062 -0.251 1.139 1 98.31 59 ARG B C 1
ATOM 2774 O O . ARG B 1 59 ? -16.484 0.752 1.574 1 98.31 59 ARG B O 1
ATOM 2781 N N . VAL B 1 60 ? -17.844 -0.233 0.12 1 98.19 60 VAL B N 1
ATOM 2782 C CA . VAL B 1 60 ? -18.281 1.017 -0.489 1 98.19 60 VAL B CA 1
ATOM 2783 C C . VAL B 1 60 ? -19.484 1.568 0.276 1 98.19 60 VAL B C 1
ATOM 2785 O O . VAL B 1 60 ? -20.406 0.823 0.621 1 98.19 60 VAL B O 1
ATOM 2788 N N . GLY B 1 61 ? -19.422 2.854 0.529 1 97.38 61 GLY B N 1
ATOM 2789 C CA . GLY B 1 61 ? -20.422 3.404 1.424 1 97.38 61 GLY B CA 1
ATOM 2790 C C . GLY B 1 61 ? -21.422 4.316 0.721 1 97.38 61 GLY B C 1
ATOM 2791 O O . GLY B 1 61 ? -21.391 4.438 -0.506 1 97.38 61 GLY B O 1
ATOM 2792 N N . THR B 1 62 ? -22.344 4.824 1.498 1 95.06 62 THR B N 1
ATOM 2793 C CA . THR B 1 62 ? -23.344 5.812 1.123 1 95.06 62 THR B CA 1
ATOM 2794 C C . THR B 1 62 ? -23.359 6.969 2.119 1 95.06 62 THR B C 1
ATOM 2796 O O . THR B 1 62 ? -22.609 6.965 3.096 1 95.06 62 THR B O 1
ATOM 2799 N N . THR B 1 63 ? -24.234 7.945 1.852 1 94.5 63 THR B N 1
ATOM 2800 C CA . THR B 1 63 ? -24.297 9.133 2.695 1 94.5 63 THR B CA 1
ATOM 2801 C C . THR B 1 63 ? -24.734 8.773 4.109 1 94.5 63 THR B C 1
ATOM 2803 O O . THR B 1 63 ? -24.469 9.508 5.059 1 94.5 63 THR B O 1
ATOM 2806 N N . ALA B 1 64 ? -25.375 7.68 4.316 1 94.81 64 ALA B N 1
ATOM 2807 C CA . ALA B 1 64 ? -25.859 7.246 5.629 1 94.81 64 ALA B CA 1
ATOM 2808 C C . ALA B 1 64 ? -24.688 6.867 6.531 1 94.81 64 ALA B C 1
ATOM 2810 O O . ALA B 1 64 ? -24.828 6.793 7.754 1 94.81 64 ALA B O 1
ATOM 2811 N N . ASP B 1 65 ? -23.547 6.672 5.887 1 97.5 65 ASP B N 1
ATOM 2812 C CA . ASP B 1 65 ? -22.391 6.191 6.648 1 97.5 65 ASP B CA 1
ATOM 2813 C C . ASP B 1 65 ? -21.703 7.336 7.383 1 97.5 65 ASP B C 1
ATOM 2815 O O . ASP B 1 65 ? -20.922 7.105 8.312 1 97.5 65 ASP B O 1
ATOM 2819 N N . TYR B 1 66 ? -21.953 8.602 7 1 97.69 66 TYR B N 1
ATOM 2820 C CA . TYR B 1 66 ? -21.234 9.734 7.574 1 97.69 66 TYR B CA 1
ATOM 2821 C C . TYR B 1 66 ? -21.453 9.82 9.078 1 97.69 66 TYR B C 1
ATOM 2823 O O . TYR B 1 66 ? -20.547 10.156 9.828 1 97.69 66 TYR B O 1
ATOM 2831 N N . GLY B 1 67 ? -22.609 9.445 9.531 1 97.06 67 GLY B N 1
ATOM 2832 C CA . GLY B 1 67 ? -22.938 9.531 10.945 1 97.06 67 GLY B CA 1
ATOM 2833 C C . GLY B 1 67 ? -22.25 8.477 11.789 1 97.06 67 GLY B C 1
ATOM 2834 O O . GLY B 1 67 ? -22.203 8.578 13.016 1 97.06 67 GLY B O 1
ATOM 2835 N N . GLN B 1 68 ? -21.672 7.527 11.188 1 96.12 68 GLN B N 1
ATOM 2836 C CA . GLN B 1 68 ? -21.047 6.418 11.898 1 96.12 68 GLN B CA 1
ATOM 2837 C C . GLN B 1 68 ? -19.531 6.578 11.93 1 96.12 68 GLN B C 1
ATOM 2839 O O . GLN B 1 68 ? -18.828 5.77 12.539 1 96.12 68 GLN B O 1
ATOM 2844 N N . ALA B 1 69 ? -19.047 7.656 11.414 1 97.25 69 ALA B N 1
ATOM 2845 C CA . ALA B 1 69 ? -17.609 7.816 11.211 1 97.25 69 ALA B CA 1
ATOM 2846 C C . ALA B 1 69 ? -16.906 8.227 12.508 1 97.25 69 ALA B C 1
ATOM 2848 O O . ALA B 1 69 ? -17.391 9.102 13.234 1 97.25 69 ALA B O 1
ATOM 2849 N N . THR B 1 70 ? -15.812 7.531 12.789 1 97.62 70 T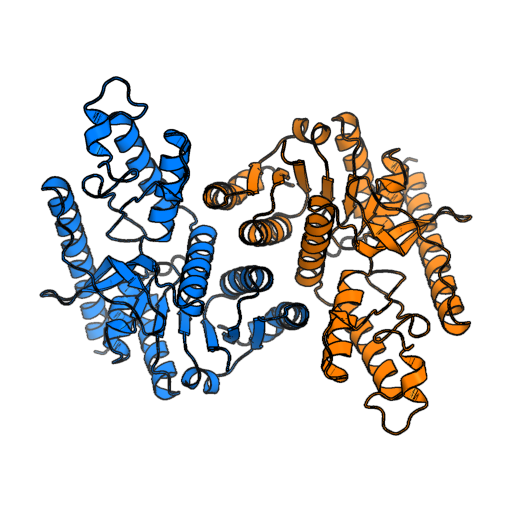HR B N 1
ATOM 2850 C CA . THR B 1 70 ? -14.859 8.023 13.781 1 97.62 70 THR B CA 1
ATOM 2851 C C . THR B 1 70 ? -13.906 9.031 13.156 1 97.62 70 THR B C 1
ATOM 2853 O O . THR B 1 70 ? -13.586 10.047 13.773 1 97.62 70 THR B O 1
ATOM 2856 N N . TRP B 1 71 ? -13.445 8.719 11.992 1 98.25 71 TRP B N 1
ATOM 2857 C CA . TRP B 1 71 ? -12.609 9.602 11.18 1 98.25 71 TRP B CA 1
ATOM 2858 C C . TRP B 1 71 ? -13.156 9.719 9.766 1 98.25 71 TRP B C 1
ATOM 2860 O O . TRP B 1 71 ? -13.617 8.742 9.188 1 98.25 71 TRP B O 1
ATOM 2870 N N . LEU B 1 72 ? -13.203 10.859 9.289 1 98.5 72 LEU B N 1
ATOM 2871 C CA . LEU B 1 72 ? -13.383 11.133 7.863 1 98.5 72 LEU B CA 1
ATOM 2872 C C . LEU B 1 72 ? -12.133 11.766 7.266 1 98.5 72 LEU B C 1
ATOM 2874 O O . LEU B 1 72 ? -11.75 12.875 7.637 1 98.5 72 LEU B O 1
ATOM 2878 N N . VAL B 1 73 ? -11.492 11.039 6.387 1 98.5 73 VAL B N 1
ATOM 2879 C CA . VAL B 1 73 ? -10.297 11.523 5.707 1 98.5 73 VAL B CA 1
ATOM 2880 C C . VAL B 1 73 ? -10.672 12.086 4.336 1 98.5 73 VAL B C 1
ATOM 2882 O O . VAL B 1 73 ? -11.305 11.398 3.531 1 98.5 73 VAL B O 1
ATOM 2885 N N . ILE B 1 74 ? -10.273 13.242 4.086 1 97.25 74 ILE B N 1
ATOM 2886 C CA . ILE B 1 74 ? -10.492 13.875 2.789 1 97.25 74 ILE B CA 1
ATOM 2887 C C . ILE B 1 74 ? -9.164 14 2.047 1 97.25 74 ILE B C 1
ATOM 2889 O O . ILE B 1 74 ? -8.25 14.688 2.504 1 97.25 74 ILE B O 1
ATOM 2893 N N . LEU B 1 75 ? -9.078 13.305 0.948 1 95.94 75 LEU B N 1
ATOM 2894 C CA . LEU B 1 75 ? -7.941 13.391 0.039 1 95.94 75 LEU B CA 1
ATOM 2895 C C . LEU B 1 75 ? -8.227 14.367 -1.099 1 95.94 75 LEU B C 1
ATOM 2897 O O . LEU B 1 75 ? -9.242 15.07 -1.08 1 95.94 75 LEU B O 1
ATOM 2901 N N . ASP B 1 76 ? -7.27 14.5 -1.98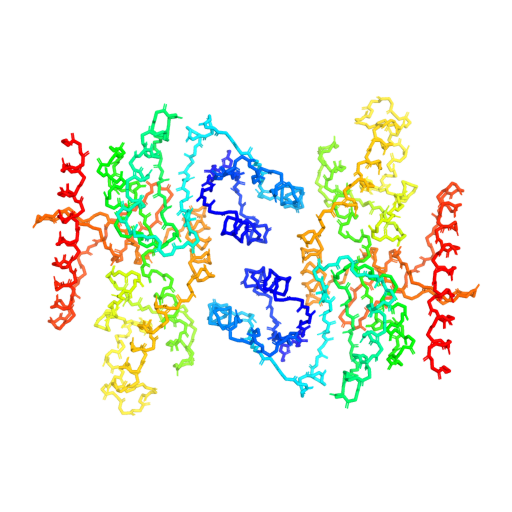4 1 90.69 76 ASP B N 1
ATOM 2902 C CA . ASP B 1 76 ? -7.504 15.406 -3.1 1 90.69 76 ASP B CA 1
ATOM 2903 C C . ASP B 1 76 ? -8.703 14.969 -3.93 1 90.69 76 ASP B C 1
ATOM 2905 O O . ASP B 1 76 ? -8.891 13.773 -4.176 1 90.69 76 ASP B O 1
ATOM 2909 N N . ARG B 1 77 ? -9.484 15.852 -4.359 1 78.81 77 ARG B N 1
ATOM 2910 C CA . ARG B 1 77 ? -10.711 15.531 -5.074 1 78.81 77 ARG B CA 1
ATOM 2911 C C . ARG B 1 77 ? -10.625 15.953 -6.535 1 78.81 77 ARG B C 1
ATOM 2913 O O . ARG B 1 77 ? -11.531 15.695 -7.324 1 78.81 77 ARG B O 1
ATOM 2920 N N . THR B 1 78 ? -9.516 16.625 -6.891 1 76.56 78 THR B N 1
ATOM 2921 C CA . THR B 1 78 ? -9.281 16.969 -8.289 1 76.56 78 THR B CA 1
ATOM 2922 C C . THR B 1 78 ? -7.859 16.594 -8.703 1 76.56 78 THR B C 1
ATOM 2924 O O . THR B 1 78 ? -6.977 16.438 -7.855 1 76.56 78 THR B O 1
ATOM 2927 N N . THR B 1 79 ? -7.762 16.203 -9.938 1 64.25 79 THR B N 1
ATOM 2928 C CA . THR B 1 79 ? -6.449 15.828 -10.461 1 64.25 79 THR B CA 1
ATOM 2929 C C . THR B 1 79 ? -5.707 17.062 -10.969 1 64.25 79 THR B C 1
ATOM 2931 O O . THR B 1 79 ? -4.492 17.016 -11.188 1 64.25 79 THR B O 1
ATOM 2934 N N . ASP B 1 80 ? -6.496 18.047 -11.195 1 62.66 80 ASP B N 1
ATOM 2935 C CA . ASP B 1 80 ? -5.906 19.219 -11.82 1 62.66 80 ASP B CA 1
ATOM 2936 C C . ASP B 1 80 ? -5.617 20.312 -10.789 1 62.66 80 ASP B C 1
ATOM 2938 O O . ASP B 1 80 ? -6.117 20.25 -9.664 1 62.66 80 ASP B O 1
ATOM 2942 N N . ASP B 1 81 ? -4.609 21 -11.125 1 62.56 81 ASP B N 1
ATOM 2943 C CA . ASP B 1 81 ? -4.27 22.172 -10.328 1 62.56 81 ASP B CA 1
ATOM 2944 C C . ASP B 1 81 ? -5.434 23.156 -10.273 1 62.56 81 ASP B C 1
ATOM 2946 O O . ASP B 1 81 ? -5.375 24.219 -10.891 1 62.56 81 ASP B O 1
ATOM 2950 N N . SER B 1 82 ? -6.516 22.703 -9.781 1 64.31 82 SER B N 1
ATOM 2951 C CA . SER B 1 82 ? -7.617 23.641 -9.586 1 64.31 82 SER B CA 1
ATOM 2952 C C . SER B 1 82 ? -7.254 24.703 -8.57 1 64.31 82 SER B C 1
ATOM 2954 O O . SER B 1 82 ? -6.465 24.469 -7.656 1 64.31 82 SER B O 1
ATOM 2956 N N . ALA B 1 83 ? -7.766 25.688 -8.859 1 77.5 83 ALA B N 1
ATOM 2957 C CA . ALA B 1 83 ? -7.574 26.797 -7.93 1 77.5 83 ALA B CA 1
ATOM 2958 C C . ALA B 1 83 ? -8.164 26.469 -6.559 1 77.5 83 ALA B C 1
ATOM 2960 O O . ALA B 1 83 ? -9.227 25.859 -6.461 1 77.5 83 ALA B O 1
ATOM 2961 N N . VAL B 1 84 ? -7.477 26.766 -5.535 1 83.75 84 VAL B N 1
ATOM 2962 C CA . VAL B 1 84 ? -7.844 26.5 -4.145 1 83.75 84 VAL B CA 1
ATOM 2963 C C . VAL B 1 84 ? -9.227 27.078 -3.859 1 83.75 84 VAL B C 1
ATOM 2965 O O . VAL B 1 84 ? -10.016 26.484 -3.119 1 83.75 84 VAL B O 1
ATOM 2968 N N . ALA B 1 85 ? -9.586 28.172 -4.512 1 83 85 ALA B N 1
ATOM 2969 C CA . ALA B 1 85 ? -10.883 28.797 -4.32 1 83 85 ALA B CA 1
ATOM 2970 C C . ALA B 1 85 ? -12.016 27.875 -4.754 1 83 85 ALA B C 1
ATOM 2972 O O . ALA B 1 85 ? -13.062 27.812 -4.105 1 83 85 ALA B O 1
ATOM 2973 N N . THR B 1 86 ? -11.805 27.188 -5.832 1 85.12 86 THR B N 1
ATOM 2974 C CA . THR B 1 86 ? -12.797 26.234 -6.312 1 85.12 86 THR B CA 1
ATOM 2975 C C . THR B 1 86 ? -12.945 25.078 -5.328 1 85.12 86 THR B C 1
ATOM 2977 O O . THR B 1 86 ? -14.062 24.625 -5.062 1 85.12 86 THR B O 1
ATOM 2980 N N . GLU B 1 87 ? -11.852 24.641 -4.77 1 89 87 GLU B N 1
ATOM 2981 C CA . GLU B 1 87 ? -11.883 23.562 -3.783 1 89 87 GLU B CA 1
ATOM 2982 C C . GLU B 1 87 ? -12.656 23.984 -2.537 1 89 87 GLU B C 1
ATOM 2984 O O . GLU B 1 87 ? -13.375 23.156 -1.947 1 89 87 GLU B O 1
ATOM 2989 N N . ILE B 1 88 ? -12.57 25.234 -2.232 1 91.88 88 ILE B N 1
ATOM 2990 C CA . ILE B 1 88 ? -13.219 25.734 -1.023 1 91.88 88 ILE B CA 1
ATOM 2991 C C . ILE B 1 88 ? -14.727 25.844 -1.255 1 91.88 88 ILE B C 1
ATOM 2993 O O . ILE B 1 88 ? -15.523 25.547 -0.362 1 91.88 88 ILE B O 1
ATOM 2997 N N . ALA B 1 89 ? -15.047 26.281 -2.459 1 90.31 89 ALA B N 1
ATOM 2998 C CA . ALA B 1 89 ? -16.469 26.344 -2.783 1 90.31 89 ALA B CA 1
ATOM 2999 C C . ALA B 1 89 ? -17.109 24.953 -2.715 1 90.31 89 ALA B C 1
ATOM 3001 O O . ALA B 1 89 ? -18.203 24.797 -2.182 1 90.31 89 ALA B O 1
ATOM 3002 N N . GLU B 1 90 ? -16.422 23.984 -3.186 1 90.81 90 GLU B N 1
ATOM 3003 C CA . GLU B 1 90 ? -16.906 22.609 -3.139 1 90.81 90 GLU B CA 1
ATOM 3004 C C . GLU B 1 90 ? -16.922 22.078 -1.709 1 90.81 90 GLU B C 1
ATOM 3006 O O . GLU B 1 90 ? -17.797 21.281 -1.345 1 90.81 90 GLU B O 1
ATOM 3011 N N . LEU B 1 91 ? -15.977 22.547 -1.005 1 94.69 91 LEU B N 1
ATOM 3012 C CA . LEU B 1 91 ? -15.875 22.125 0.389 1 94.69 91 LEU B CA 1
ATOM 3013 C C . LEU B 1 91 ? -17.094 22.594 1.186 1 94.69 91 LEU B C 1
ATOM 3015 O O . LEU B 1 91 ? -17.594 21.844 2.041 1 94.69 91 LEU B O 1
ATOM 3019 N N . ARG B 1 92 ? -17.547 23.734 0.917 1 95.06 92 ARG B N 1
ATOM 3020 C CA . ARG B 1 92 ? -18.719 24.25 1.624 1 95.06 92 ARG B CA 1
ATOM 3021 C C . ARG B 1 92 ? -19.922 23.344 1.431 1 95.06 92 ARG B C 1
ATOM 3023 O O . ARG B 1 92 ? -20.594 22.984 2.398 1 95.06 92 ARG B O 1
ATOM 3030 N N . VAL B 1 93 ? -20.156 23.016 0.214 1 94.56 93 VAL B N 1
ATOM 3031 C CA . VAL B 1 93 ? -21.266 22.125 -0.114 1 94.56 93 VAL B CA 1
ATOM 3032 C C . VAL B 1 93 ? -21.062 20.766 0.565 1 94.56 93 VAL B C 1
ATOM 3034 O O . VAL B 1 93 ? -22 20.203 1.121 1 94.56 93 VAL B O 1
ATOM 3037 N N . PHE B 1 94 ? -19.922 20.344 0.537 1 95.31 94 PHE B N 1
ATOM 3038 C CA . PHE B 1 94 ? -19.578 19.031 1.1 1 95.31 94 PHE B CA 1
ATOM 3039 C C . PHE B 1 94 ? -19.766 19.031 2.613 1 95.31 94 PHE B C 1
ATOM 3041 O O . PHE B 1 94 ? -20.297 18.078 3.182 1 95.31 94 PHE B O 1
ATOM 3048 N N . MET B 1 95 ? -19.312 20.062 3.281 1 96.69 95 MET B N 1
ATOM 3049 C CA . MET B 1 95 ? -19.453 20.172 4.73 1 96.69 95 MET B CA 1
ATOM 3050 C C . MET B 1 95 ? -20.938 20.141 5.121 1 96.69 95 MET B C 1
ATOM 3052 O O . MET B 1 95 ? -21.312 19.469 6.086 1 96.69 95 MET B O 1
ATOM 3056 N N . ASN B 1 96 ? -21.703 20.859 4.387 1 96.12 96 ASN B N 1
ATOM 3057 C CA . ASN B 1 96 ? -23.125 20.859 4.652 1 96.12 96 ASN B CA 1
ATOM 3058 C C . ASN B 1 96 ? -23.719 19.453 4.527 1 96.12 96 ASN B C 1
ATOM 3060 O O . ASN B 1 96 ? -24.516 19.031 5.367 1 96.12 96 ASN B O 1
ATOM 3064 N N . ARG B 1 97 ? -23.25 18.766 3.537 1 95.62 97 ARG B N 1
ATOM 3065 C CA . ARG B 1 97 ? -23.75 17.422 3.266 1 95.62 97 ARG B CA 1
ATOM 3066 C C . ARG B 1 97 ? -23.391 16.469 4.395 1 95.62 97 ARG B C 1
ATOM 3068 O O . ARG B 1 97 ? -24.234 15.703 4.863 1 95.62 97 ARG B O 1
ATOM 3075 N N . ILE B 1 98 ? -22.172 16.484 4.844 1 96.25 98 ILE B N 1
ATOM 3076 C CA . ILE B 1 98 ? -21.734 15.484 5.82 1 96.25 98 ILE B CA 1
ATOM 3077 C C . ILE B 1 98 ? -22.359 15.789 7.18 1 96.25 98 ILE B C 1
ATOM 3079 O O . ILE B 1 98 ? -22.75 14.875 7.91 1 96.25 98 ILE B O 1
ATOM 3083 N N . VAL B 1 99 ? -22.531 17.047 7.527 1 96.25 99 VAL B N 1
ATOM 3084 C CA . VAL B 1 99 ? -23.141 17.438 8.797 1 96.25 99 VAL B CA 1
ATOM 3085 C C . VAL B 1 99 ? -24.625 17.094 8.789 1 96.25 99 VAL B C 1
ATOM 3087 O O . VAL B 1 99 ? -25.156 16.562 9.773 1 96.25 99 VAL B O 1
ATOM 3090 N N . GLN B 1 100 ? -25.281 17.344 7.668 1 96.56 100 GLN B N 1
ATOM 3091 C CA . GLN B 1 100 ? -26.688 17.016 7.535 1 96.56 100 GLN B CA 1
ATOM 3092 C C . GLN B 1 100 ? -26.922 15.516 7.641 1 96.56 100 GLN B C 1
ATOM 3094 O O . GLN B 1 100 ? -28 15.086 8.055 1 96.56 100 GLN B O 1
ATOM 3099 N N . ASN B 1 101 ? -25.938 14.781 7.289 1 97.12 101 ASN B N 1
ATOM 3100 C CA . ASN B 1 101 ? -26.062 13.328 7.34 1 97.12 101 ASN B CA 1
ATOM 3101 C C . ASN B 1 101 ? -25.5 12.758 8.641 1 97.12 101 ASN B C 1
ATOM 3103 O O . ASN B 1 101 ? -25.188 11.57 8.719 1 97.12 101 ASN B O 1
ATOM 3107 N N . GLY B 1 102 ? -25.219 13.641 9.609 1 97 102 GLY B N 1
ATOM 3108 C CA . GLY B 1 102 ? -25 13.195 10.977 1 97 102 GLY B CA 1
ATOM 3109 C C . GLY B 1 102 ? -23.531 13.148 11.359 1 97 102 GLY B C 1
ATOM 3110 O O . GLY B 1 102 ? -23.188 12.672 12.445 1 97 102 GLY B O 1
ATOM 3111 N N . PHE B 1 103 ? -22.656 13.625 10.523 1 97.56 103 PHE B N 1
ATOM 3112 C CA . PHE B 1 103 ? -21.25 13.609 10.875 1 97.56 103 PHE B CA 1
ATOM 3113 C C . PHE B 1 103 ? -20.969 14.562 12.031 1 97.56 103 PHE B C 1
ATOM 3115 O O . PHE B 1 103 ? -21.375 15.727 12 1 97.56 103 PHE B O 1
ATOM 3122 N N . LYS B 1 104 ? -20.125 14.047 13.094 1 95.5 104 LYS B N 1
ATOM 3123 C CA . LYS B 1 104 ? -19.844 14.891 14.258 1 95.5 104 LYS B CA 1
ATOM 3124 C C . LYS B 1 104 ? -18.484 14.586 14.852 1 95.5 104 LYS B C 1
ATOM 3126 O O . LYS B 1 104 ? -18.188 14.992 15.977 1 95.5 104 LYS B O 1
ATOM 3131 N N . GLU B 1 105 ? -17.672 13.797 14.148 1 96.62 105 GLU B N 1
ATOM 3132 C CA . GLU B 1 105 ? -16.406 13.336 14.711 1 96.62 105 GLU B CA 1
ATOM 3133 C C . GLU B 1 105 ? -15.219 14 14.031 1 96.62 105 GLU B C 1
ATOM 3135 O O . GLU B 1 105 ? -15.281 15.18 13.672 1 96.62 105 GLU B O 1
ATOM 3140 N N . GLN B 1 106 ? -14.141 13.375 13.836 1 97.88 106 GLN B N 1
ATOM 3141 C CA . GLN B 1 106 ? -12.898 14.016 13.414 1 97.88 106 GLN B CA 1
ATOM 3142 C C . GLN B 1 106 ? -12.812 14.07 11.891 1 97.88 106 GLN B C 1
ATOM 3144 O O . GLN B 1 106 ? -13.094 13.086 11.203 1 97.88 106 GLN B O 1
ATOM 3149 N N . LEU B 1 107 ? -12.477 15.156 11.461 1 98.44 107 LEU B N 1
ATOM 3150 C CA . LEU B 1 107 ? -12.219 15.43 10.047 1 98.44 107 LEU B CA 1
ATOM 3151 C C . LEU B 1 107 ? -10.727 15.609 9.789 1 98.44 107 LEU B C 1
ATOM 3153 O O . LEU B 1 107 ? -10.094 16.469 10.406 1 98.44 107 LEU B O 1
ATOM 3157 N N . ILE B 1 108 ? -10.18 14.797 8.859 1 98.56 108 ILE B N 1
ATOM 3158 C CA . ILE B 1 108 ? -8.742 14.805 8.602 1 98.56 108 ILE B CA 1
ATOM 3159 C C . ILE B 1 108 ? -8.484 15.164 7.141 1 98.56 108 ILE B C 1
ATOM 3161 O O . ILE B 1 108 ? -8.984 14.508 6.23 1 98.56 108 ILE B O 1
ATOM 3165 N N . PHE B 1 109 ? -7.719 16.141 6.938 1 97.94 109 PHE B N 1
ATOM 3166 C CA . PHE B 1 109 ? -7.324 16.5 5.582 1 97.94 109 PHE B CA 1
ATOM 3167 C C . PHE B 1 109 ? -5.969 15.898 5.234 1 97.94 109 PHE B C 1
ATOM 3169 O O . PHE B 1 109 ? -4.941 16.312 5.773 1 97.94 109 PHE B O 1
ATOM 3176 N N . GLY B 1 110 ? -5.969 14.953 4.262 1 96.31 110 GLY B N 1
ATOM 3177 C CA . GLY B 1 110 ? -4.766 14.211 3.902 1 96.31 110 GLY B CA 1
ATOM 3178 C C . GLY B 1 110 ? -4.188 14.633 2.564 1 96.31 110 GLY B C 1
ATOM 3179 O O . GLY B 1 110 ? -3.145 14.125 2.146 1 96.31 110 GLY B O 1
ATOM 3180 N N . GLY B 1 111 ? -4.82 15.586 1.885 1 92.25 111 GLY B N 1
ATOM 3181 C CA . GLY B 1 111 ? -4.379 16.031 0.574 1 92.25 111 GLY B CA 1
ATOM 3182 C C . GLY B 1 111 ? -3.67 17.375 0.608 1 92.25 111 GLY B C 1
ATOM 3183 O O . GLY B 1 111 ? -3.105 17.766 1.635 1 92.25 111 GLY B O 1
ATOM 3184 N N . ALA B 1 112 ? -3.641 17.969 -0.6 1 89.62 112 ALA B N 1
ATOM 3185 C CA . ALA B 1 112 ? -3.004 19.281 -0.735 1 89.62 112 ALA B CA 1
ATOM 3186 C C . ALA B 1 112 ? -3.857 20.375 -0.101 1 89.62 112 ALA B C 1
ATOM 3188 O O . ALA B 1 112 ? -5.051 20.172 0.136 1 89.62 112 ALA B O 1
ATOM 3189 N N . HIS B 1 113 ? -3.252 21.484 0.269 1 91.88 113 HIS B N 1
ATOM 3190 C CA . HIS B 1 113 ? -3.908 22.672 0.794 1 91.88 113 HIS B CA 1
ATOM 3191 C C . HIS B 1 113 ? -4.645 22.375 2.096 1 91.88 113 HIS B C 1
ATOM 3193 O O . HIS B 1 113 ? -5.75 22.859 2.32 1 91.88 113 HIS B O 1
ATOM 3199 N N . ASP B 1 114 ? -4.035 21.5 2.873 1 94.69 114 ASP B N 1
ATOM 3200 C CA . ASP B 1 114 ? -4.758 21.062 4.066 1 94.69 114 ASP B CA 1
ATOM 3201 C C . ASP B 1 114 ? -4.945 22.219 5.043 1 94.69 114 ASP B C 1
ATOM 3203 O O . ASP B 1 114 ? -5.914 22.25 5.809 1 94.69 114 ASP B O 1
ATOM 3207 N N . GLU B 1 115 ? -4.109 23.344 5 1 95.94 115 GLU B N 1
ATOM 3208 C CA . GLU B 1 115 ? -4.281 24.484 5.887 1 95.94 115 GLU B CA 1
ATOM 3209 C C . GLU B 1 115 ? -5.543 25.266 5.535 1 95.94 115 GLU B C 1
ATOM 3211 O O . GLU B 1 115 ? -6.371 25.547 6.406 1 95.94 115 GLU B O 1
ATOM 3216 N N . GLN B 1 116 ? -5.664 25.594 4.285 1 94.81 116 GLN B N 1
ATOM 3217 C CA . GLN B 1 116 ? -6.84 26.344 3.842 1 94.81 116 GLN B CA 1
ATOM 3218 C C . GLN B 1 116 ? -8.109 25.516 4.031 1 94.81 116 GLN B C 1
ATOM 3220 O O . GLN B 1 116 ? -9.133 26.031 4.492 1 94.81 116 GLN B O 1
ATOM 3225 N N . LEU B 1 117 ? -8.023 24.281 3.699 1 96.31 117 LEU B N 1
ATOM 3226 C CA . LEU B 1 117 ? -9.203 23.422 3.781 1 96.31 117 LEU B CA 1
ATOM 3227 C C . LEU B 1 117 ? -9.625 23.219 5.23 1 96.31 117 LEU B C 1
ATOM 3229 O O . LEU B 1 117 ? -10.82 23.219 5.539 1 96.31 117 LEU B O 1
ATOM 3233 N N . SER B 1 118 ? -8.656 23.016 6.078 1 97.75 118 SER B N 1
ATOM 3234 C CA . SER B 1 118 ? -8.977 22.859 7.492 1 97.75 118 SER B CA 1
ATOM 3235 C C . SER B 1 118 ? -9.68 24.094 8.047 1 97.75 118 SER B C 1
ATOM 3237 O O . SER B 1 118 ? -10.688 23.984 8.742 1 97.75 118 SER B O 1
ATOM 3239 N N . TYR B 1 119 ? -9.117 25.25 7.73 1 97.56 119 TYR B N 1
ATOM 3240 C CA . TYR B 1 119 ? -9.703 26.484 8.219 1 97.56 119 TYR B CA 1
ATOM 3241 C C . TYR B 1 119 ? -11.141 26.641 7.75 1 97.56 119 TYR B C 1
ATOM 3243 O O . TYR B 1 119 ? -12.047 26.875 8.562 1 97.56 119 TYR B O 1
ATOM 3251 N N . PHE B 1 120 ? -11.375 26.5 6.512 1 97.31 120 PHE B N 1
ATOM 3252 C CA . PHE B 1 120 ? -12.703 26.75 5.953 1 97.31 120 PHE B CA 1
ATOM 3253 C C . PHE B 1 120 ? -13.672 25.641 6.348 1 97.31 120 PHE B C 1
ATOM 3255 O O . PHE B 1 120 ? -14.867 25.906 6.539 1 97.31 120 PHE B O 1
ATOM 3262 N N . ALA B 1 121 ? -13.188 24.406 6.445 1 97.81 121 ALA B N 1
ATOM 3263 C CA . ALA B 1 121 ? -14.047 23.344 6.957 1 97.81 121 ALA B CA 1
ATOM 3264 C C . ALA B 1 121 ? -14.562 23.672 8.352 1 97.81 121 ALA B C 1
ATOM 3266 O O . ALA B 1 121 ? -15.727 23.406 8.672 1 97.81 121 ALA B O 1
ATOM 3267 N N . TRP B 1 122 ? -13.656 24.219 9.164 1 97.56 122 TRP B N 1
ATOM 3268 C CA . TRP B 1 122 ? -14.039 24.641 10.508 1 97.56 122 TRP B CA 1
ATOM 3269 C C . TRP B 1 122 ? -15.109 25.719 10.461 1 97.56 122 TRP B C 1
ATOM 3271 O O . TRP B 1 122 ? -16.109 25.641 11.172 1 97.56 122 TRP B O 1
ATOM 3281 N N . LYS B 1 123 ? -14.961 26.625 9.594 1 95.81 123 LYS B N 1
ATOM 3282 C CA . LYS B 1 123 ? -15.906 27.734 9.453 1 95.81 123 LYS B CA 1
ATOM 3283 C C . LYS B 1 123 ? -17.25 27.25 8.945 1 95.81 123 LYS B C 1
ATOM 3285 O O . LYS B 1 123 ? -18.297 27.766 9.352 1 95.81 123 LYS B O 1
ATOM 3290 N N . PHE B 1 124 ? -17.219 26.25 8.07 1 96.75 124 PHE B N 1
ATOM 3291 C CA . PHE B 1 124 ? -18.422 25.828 7.371 1 96.75 124 PHE B CA 1
ATOM 3292 C C . PHE B 1 124 ? -19.172 24.766 8.172 1 96.75 124 PHE B C 1
ATOM 3294 O O . PHE B 1 124 ? -20.391 24.656 8.078 1 96.75 124 PHE B O 1
ATOM 3301 N N . SER B 1 125 ? -18.516 23.922 8.898 1 96.06 125 SER B N 1
ATOM 3302 C CA . SER B 1 125 ? -19.094 22.703 9.445 1 96.06 125 SER B CA 1
ATOM 3303 C C . SER B 1 125 ? -19.719 22.938 10.82 1 96.06 125 SER B C 1
ATOM 3305 O O . SER B 1 125 ? -20.609 22.203 11.234 1 96.06 125 SER B O 1
ATOM 3307 N N . GLY B 1 126 ? -19.141 23.922 11.586 1 94.56 126 GLY B N 1
ATOM 3308 C CA . GLY B 1 126 ? -19.562 24.125 12.961 1 94.56 126 GLY B CA 1
ATOM 3309 C C . GLY B 1 126 ? -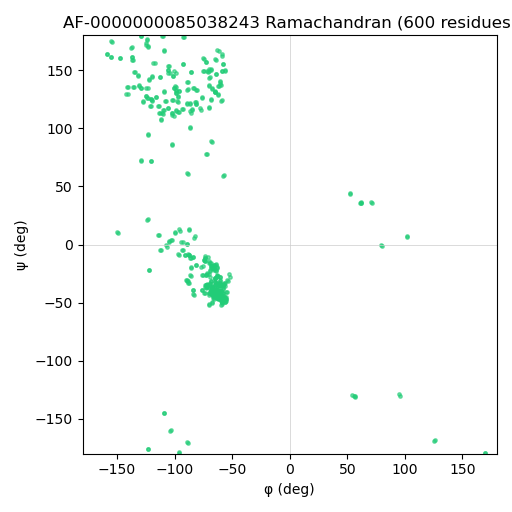18.938 23.125 13.922 1 94.56 126 GLY B C 1
ATOM 3310 O O . GLY B 1 126 ? -19.25 23.141 15.117 1 94.56 126 GLY B O 1
ATOM 3311 N N . LEU B 1 127 ? -18.172 22.25 13.469 1 96.62 127 LEU B N 1
ATOM 3312 C CA . LEU B 1 127 ? -17.438 21.328 14.336 1 96.62 127 LEU B CA 1
ATOM 3313 C C . LEU B 1 127 ? -16.438 22.078 15.211 1 96.62 127 LEU B C 1
ATOM 3315 O O . LEU B 1 127 ? -16.062 23.203 14.898 1 96.62 127 LEU B O 1
ATOM 3319 N N . GLN B 1 128 ? -16.047 21.438 16.297 1 97.12 128 GLN B N 1
ATOM 3320 C CA . GLN B 1 128 ? -15.047 22.047 17.156 1 97.12 128 GLN B CA 1
ATOM 3321 C C . GLN B 1 128 ? -13.672 22.016 16.5 1 97.12 128 GLN B C 1
ATOM 3323 O O . GLN B 1 128 ? -13.359 21.109 15.734 1 97.12 128 GLN B O 1
ATOM 3328 N N . ALA B 1 129 ? -12.891 23.047 16.859 1 97.12 129 ALA B N 1
ATOM 3329 C CA . ALA B 1 129 ? -11.57 23.203 16.25 1 97.12 129 ALA B CA 1
ATOM 3330 C C . ALA B 1 129 ? -10.711 21.969 16.469 1 97.12 129 ALA B C 1
ATOM 3332 O O . ALA B 1 129 ? -9.938 21.578 15.594 1 97.12 129 ALA B O 1
ATOM 3333 N N . ASN B 1 130 ? -10.844 21.297 17.594 1 97.06 130 ASN B N 1
ATOM 3334 C CA . ASN B 1 130 ? -9.992 20.156 17.922 1 97.06 130 ASN B CA 1
ATOM 3335 C C . ASN B 1 130 ? -10.367 18.922 17.109 1 97.06 130 ASN B C 1
ATOM 3337 O O . ASN B 1 130 ? -9.633 17.938 17.109 1 97.06 130 ASN B O 1
ATOM 3341 N N . GLN B 1 131 ? -11.516 18.922 16.453 1 97.75 131 GLN B N 1
ATOM 3342 C CA . GLN B 1 131 ? -11.992 17.797 15.664 1 97.75 131 GLN B CA 1
ATOM 3343 C C . GLN B 1 131 ? -11.477 17.875 14.234 1 97.75 131 GLN B C 1
ATOM 3345 O O . GLN B 1 131 ? -11.648 16.938 13.453 1 97.75 131 GLN B O 1
ATOM 3350 N N . ILE B 1 132 ? -10.836 19 13.867 1 98.31 132 ILE B N 1
ATOM 3351 C CA . ILE B 1 132 ? -10.414 19.234 12.492 1 98.31 132 ILE B CA 1
ATOM 3352 C C . ILE B 1 132 ? -8.898 19.406 12.438 1 98.31 132 ILE B C 1
ATOM 3354 O O . ILE B 1 132 ? -8.344 20.297 13.086 1 98.31 132 ILE B O 1
ATOM 3358 N N . TRP B 1 133 ? -8.273 18.562 11.633 1 98.31 133 TRP B N 1
ATOM 3359 C CA . TRP B 1 133 ? -6.824 18.703 11.492 1 98.31 133 TRP B CA 1
ATOM 3360 C C . TRP B 1 133 ? -6.348 18.141 10.164 1 98.31 133 TRP B C 1
ATOM 3362 O O . TRP B 1 133 ? -7.102 17.453 9.461 1 98.31 133 TRP B O 1
ATOM 3372 N N . GLY B 1 134 ? -5.215 18.516 9.773 1 98.31 134 GLY B N 1
ATOM 3373 C CA . GLY B 1 134 ? -4.547 18.016 8.578 1 98.31 134 GLY B CA 1
ATOM 3374 C C . GLY B 1 134 ? -3.164 17.453 8.859 1 98.31 134 GLY B C 1
ATOM 3375 O O . GLY B 1 134 ? -2.633 17.625 9.961 1 98.31 134 GLY B O 1
ATOM 3376 N N . LEU B 1 135 ? -2.564 16.859 7.859 1 98.25 135 LEU B N 1
ATOM 3377 C CA . LEU B 1 135 ? -1.266 16.219 8.055 1 98.25 135 LEU B CA 1
ATOM 3378 C C . LEU B 1 135 ? -0.165 17.266 8.211 1 98.25 135 LEU B C 1
ATOM 3380 O O . LEU B 1 135 ? 0.897 16.984 8.766 1 98.25 135 LEU B O 1
ATOM 3384 N N . GLY B 1 136 ? -0.399 18.469 7.613 1 98.12 136 GLY B N 1
ATOM 3385 C CA . GLY B 1 136 ? 0.528 19.578 7.781 1 98.12 136 GLY B CA 1
ATOM 3386 C C . GLY B 1 136 ? 1.943 19.234 7.352 1 98.12 136 GLY B C 1
ATOM 3387 O O . GLY B 1 136 ? 2.162 18.75 6.246 1 98.12 136 GLY B O 1
ATOM 3388 N N . THR B 1 137 ? 2.896 19.547 8.219 1 98.5 137 THR B N 1
ATOM 3389 C CA . THR B 1 137 ? 4.297 19.344 7.867 1 98.5 137 THR B CA 1
ATOM 3390 C C . THR B 1 137 ? 4.828 18.047 8.477 1 98.5 137 THR B C 1
ATOM 3392 O O . THR B 1 137 ? 6.027 17.766 8.406 1 98.5 137 THR B O 1
ATOM 3395 N N . TYR B 1 138 ? 3.93 17.234 9.031 1 98.5 138 TYR B N 1
ATOM 3396 C CA . TYR B 1 138 ? 4.344 16.016 9.688 1 98.5 138 TYR B CA 1
ATOM 3397 C C . TYR B 1 138 ? 5.078 15.086 8.727 1 98.5 138 TYR B C 1
ATOM 3399 O O . TYR B 1 138 ? 6.145 14.562 9.055 1 98.5 138 TYR B O 1
ATOM 3407 N N . PRO B 1 139 ? 4.555 14.859 7.473 1 98.38 139 PRO B N 1
ATOM 3408 C CA . PRO B 1 139 ? 5.309 14.031 6.531 1 98.38 139 PRO B CA 1
ATOM 3409 C C . PRO B 1 139 ? 6.727 14.539 6.301 1 98.38 139 PRO B C 1
ATOM 3411 O O . PRO B 1 139 ? 7.672 13.75 6.262 1 98.38 139 PRO B O 1
ATOM 3414 N N . LEU B 1 140 ? 6.879 15.828 6.195 1 98.44 140 LEU B N 1
ATOM 3415 C CA . LEU B 1 140 ? 8.18 16.422 5.934 1 98.44 140 LEU B CA 1
ATOM 3416 C C . LEU B 1 140 ? 9.07 16.359 7.172 1 98.44 140 LEU B C 1
ATOM 3418 O O . LEU B 1 140 ? 10.289 16.203 7.062 1 98.44 140 LEU B O 1
ATOM 3422 N N . ALA B 1 141 ? 8.43 16.531 8.344 1 98.44 141 ALA B N 1
ATOM 3423 C CA . ALA B 1 141 ? 9.195 16.375 9.578 1 98.44 141 ALA B CA 1
ATOM 3424 C C . ALA B 1 141 ? 9.773 14.969 9.688 1 98.44 141 ALA B C 1
ATOM 3426 O O . ALA B 1 141 ? 10.914 14.789 10.109 1 98.44 141 ALA B O 1
ATOM 3427 N N . ARG B 1 142 ? 8.992 14.016 9.305 1 98 142 ARG B N 1
ATOM 3428 C CA . ARG B 1 142 ? 9.477 12.633 9.312 1 98 142 ARG B CA 1
ATOM 3429 C C . ARG B 1 142 ? 10.625 12.453 8.32 1 98 142 ARG B C 1
ATOM 3431 O O . ARG B 1 142 ? 11.602 11.766 8.625 1 98 142 ARG B O 1
ATOM 3438 N N . LEU B 1 143 ? 10.43 13.016 7.199 1 98.25 143 LEU B N 1
ATOM 3439 C CA . LEU B 1 143 ? 11.453 12.922 6.168 1 98.25 143 LEU B CA 1
ATOM 3440 C C . LEU B 1 143 ? 12.758 13.562 6.641 1 98.25 143 LEU B C 1
ATOM 3442 O O . LEU B 1 143 ? 13.836 12.992 6.461 1 98.25 143 LEU B O 1
ATOM 3446 N N . LEU B 1 144 ? 12.695 14.742 7.23 1 98.44 144 LEU B N 1
ATOM 3447 C CA . LEU B 1 144 ? 13.875 15.422 7.75 1 98.44 144 LEU B CA 1
ATOM 3448 C C . LEU B 1 144 ? 14.531 14.609 8.859 1 98.44 144 LEU B C 1
ATOM 3450 O O . LEU B 1 144 ? 15.758 14.539 8.945 1 98.44 144 LEU B O 1
ATOM 3454 N N . THR B 1 145 ? 13.734 14.031 9.703 1 98.25 145 THR B N 1
ATOM 3455 C CA . THR B 1 145 ? 14.234 13.164 10.766 1 98.25 145 THR B CA 1
ATOM 3456 C C . THR B 1 145 ? 15.062 12.023 1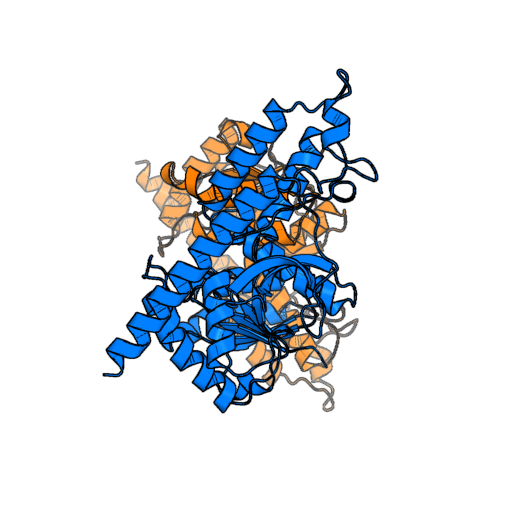0.195 1 98.25 145 THR B C 1
ATOM 3458 O O . THR B 1 145 ? 16.172 11.75 10.664 1 98.25 145 THR B O 1
ATOM 3461 N N . ALA B 1 146 ? 14.531 11.391 9.203 1 97.5 146 ALA B N 1
ATOM 3462 C CA . ALA B 1 146 ? 15.234 10.281 8.562 1 97.5 146 ALA B CA 1
ATOM 3463 C C . ALA B 1 146 ? 16.562 10.75 7.957 1 97.5 146 ALA B C 1
ATOM 3465 O O . ALA B 1 146 ? 17.578 10.055 8.07 1 97.5 146 ALA B O 1
ATOM 3466 N N . ARG B 1 147 ? 16.531 11.875 7.297 1 97.19 147 ARG B N 1
ATOM 3467 C CA . ARG B 1 147 ? 17.734 12.406 6.656 1 97.19 147 ARG B CA 1
ATOM 3468 C C . ARG B 1 147 ? 18.812 12.734 7.688 1 97.19 147 ARG B C 1
ATOM 3470 O O . ARG B 1 147 ? 19.984 12.43 7.488 1 97.19 147 ARG B O 1
ATOM 3477 N N . LEU B 1 148 ? 18.391 13.391 8.742 1 96.94 148 LEU B N 1
ATOM 3478 C CA . LEU B 1 148 ? 19.312 13.719 9.82 1 96.94 148 LEU B CA 1
ATOM 3479 C C . LEU B 1 148 ? 19.906 12.461 10.445 1 96.94 148 LEU B C 1
ATOM 3481 O O . LEU B 1 148 ? 21.109 12.391 10.695 1 96.94 148 LEU B O 1
ATOM 3485 N N . ALA B 1 149 ? 19.031 11.5 10.711 1 96.38 149 ALA B N 1
ATOM 3486 C CA . ALA B 1 149 ? 19.469 10.234 11.297 1 96.38 149 ALA B CA 1
ATOM 3487 C C . ALA B 1 149 ? 20.531 9.555 10.422 1 96.38 149 ALA B C 1
ATOM 3489 O O . ALA B 1 149 ? 21.562 9.109 10.922 1 96.38 149 ALA B O 1
ATOM 3490 N N . ASP B 1 150 ? 20.266 9.539 9.188 1 95.06 150 ASP B N 1
ATOM 3491 C CA . ASP B 1 150 ? 21.203 8.938 8.234 1 95.06 150 ASP B CA 1
ATOM 3492 C C . ASP B 1 150 ? 22.531 9.688 8.219 1 95.06 150 ASP B C 1
ATOM 3494 O O . ASP B 1 150 ? 23.594 9.062 8.25 1 95.06 150 ASP B O 1
ATOM 3498 N N . HIS B 1 151 ? 22.5 11 8.188 1 94.5 151 HIS B N 1
ATOM 3499 C CA . HIS B 1 151 ? 23.688 11.844 8.117 1 94.5 151 HIS B CA 1
ATOM 3500 C C . HIS B 1 151 ? 24.562 11.68 9.367 1 94.5 151 HIS B C 1
ATOM 3502 O O . HIS B 1 151 ? 25.781 11.711 9.281 1 94.5 151 HIS B O 1
ATOM 3508 N N . LEU B 1 152 ? 23.938 11.469 10.469 1 93.12 152 LEU B N 1
ATOM 3509 C CA . LEU B 1 152 ? 24.656 11.43 11.742 1 93.12 152 LEU B CA 1
ATOM 3510 C C . LEU B 1 152 ? 24.969 9.992 12.148 1 93.12 152 LEU B C 1
ATOM 3512 O O . LEU B 1 152 ? 25.688 9.758 13.125 1 93.12 152 LEU B O 1
ATOM 3516 N N . GLY B 1 153 ? 24.406 9.023 11.406 1 92.94 153 GLY B N 1
ATOM 3517 C CA . GLY B 1 153 ? 24.656 7.621 11.703 1 92.94 153 GLY B CA 1
ATOM 3518 C C . GLY B 1 153 ? 23.984 7.156 12.977 1 92.94 153 GLY B C 1
ATOM 3519 O O . GLY B 1 153 ? 24.562 6.406 13.758 1 92.94 153 GLY B O 1
ATOM 3520 N N . VAL B 1 154 ? 22.797 7.652 13.297 1 93.38 154 VAL B N 1
ATOM 3521 C CA . VAL B 1 154 ? 22.031 7.25 14.469 1 93.38 154 VAL B CA 1
ATOM 3522 C C . VAL B 1 154 ? 20.656 6.746 14.047 1 93.38 154 VAL B C 1
ATOM 3524 O O . VAL B 1 154 ? 20.281 6.863 12.875 1 93.38 154 VAL B O 1
ATOM 3527 N N . GLY B 1 155 ? 19.922 6.176 14.938 1 93.69 155 GLY B N 1
ATOM 3528 C CA . GLY B 1 155 ? 18.547 5.766 14.664 1 93.69 155 GLY B CA 1
ATOM 3529 C C . GLY B 1 155 ? 17.578 6.93 14.617 1 93.69 155 GLY B C 1
ATOM 3530 O O . GLY B 1 155 ? 17.734 7.91 15.344 1 93.69 155 GLY B O 1
ATOM 3531 N N . SER B 1 156 ? 16.609 6.754 13.844 1 93.5 156 SER B N 1
ATOM 3532 C CA . SER B 1 156 ? 15.617 7.812 13.664 1 93.5 156 SER B CA 1
ATOM 3533 C C . SER B 1 156 ? 14.93 8.156 14.977 1 93.5 156 SER B C 1
ATOM 3535 O O . SER B 1 156 ? 14.5 9.289 15.188 1 93.5 156 SER B O 1
ATOM 3537 N N . ALA B 1 157 ? 14.859 7.242 15.828 1 92.38 157 ALA B N 1
ATOM 3538 C CA . ALA B 1 157 ? 14.188 7.445 17.109 1 92.38 157 ALA B CA 1
ATOM 3539 C C . ALA B 1 157 ? 14.953 8.438 17.969 1 92.38 157 ALA B C 1
ATOM 3541 O O . ALA B 1 157 ? 14.398 9.016 18.906 1 92.38 157 ALA B O 1
ATOM 3542 N N . ALA B 1 158 ? 16.156 8.625 17.672 1 94.81 158 ALA B N 1
ATOM 3543 C CA . ALA B 1 158 ? 17 9.516 18.469 1 94.81 158 ALA B CA 1
ATOM 3544 C C . ALA B 1 158 ? 16.891 10.961 17.969 1 94.81 158 ALA B C 1
ATOM 3546 O O . ALA B 1 158 ? 17.422 11.875 18.594 1 94.81 158 ALA B O 1
ATOM 3547 N N . VAL B 1 159 ? 16.25 11.117 16.875 1 96.56 159 VAL B N 1
ATOM 3548 C CA . VAL B 1 159 ? 16.188 12.43 16.234 1 96.56 159 VAL B CA 1
ATOM 3549 C C . VAL B 1 159 ? 14.781 13 16.359 1 96.56 159 VAL B C 1
ATOM 3551 O O . VAL B 1 159 ? 13.797 12.305 16.109 1 96.56 159 VAL B O 1
ATOM 3554 N N . GLN B 1 160 ? 14.695 14.219 16.781 1 95.81 160 GLN B N 1
ATOM 3555 C CA . GLN B 1 160 ? 13.438 14.961 16.797 1 95.81 160 GLN B CA 1
ATOM 3556 C C . GLN B 1 160 ? 13.547 16.25 16 1 95.81 160 GLN B C 1
ATOM 3558 O O . GLN B 1 160 ? 13.906 17.297 16.547 1 95.81 160 GLN B O 1
ATOM 3563 N N . ALA B 1 161 ? 13.141 16.141 14.82 1 97.44 161 ALA B N 1
ATOM 3564 C CA . ALA B 1 161 ? 13.133 17.328 13.969 1 97.44 161 ALA B CA 1
ATOM 3565 C C . ALA B 1 161 ? 11.805 18.078 14.102 1 97.44 161 ALA B C 1
ATOM 3567 O O . ALA B 1 161 ? 10.742 17.469 14.203 1 97.44 161 ALA B O 1
ATOM 3568 N N . THR B 1 162 ? 11.93 19.406 14.125 1 97.12 162 THR B N 1
ATOM 3569 C CA . THR B 1 162 ? 10.734 20.234 14.203 1 97.12 162 THR B CA 1
ATOM 3570 C C . THR B 1 162 ? 10.555 21.047 12.914 1 97.12 162 THR B C 1
ATOM 3572 O O . THR B 1 162 ? 11.445 21.797 12.523 1 97.12 162 THR B O 1
ATOM 3575 N N . VAL B 1 163 ? 9.445 20.812 12.258 1 98.56 163 VAL B N 1
ATOM 3576 C CA . VAL B 1 163 ? 9.07 21.516 11.039 1 98.56 163 VAL B CA 1
ATOM 3577 C C . VAL B 1 163 ? 7.664 22.094 11.195 1 98.56 163 VAL B C 1
ATOM 3579 O O . VAL B 1 163 ? 6.711 21.359 11.477 1 98.56 163 VAL B O 1
ATOM 3582 N N . ILE B 1 164 ? 7.496 23.391 11.039 1 98.19 164 ILE B N 1
ATOM 3583 C CA . ILE B 1 164 ? 6.188 24.016 11.227 1 98.19 164 ILE B CA 1
ATOM 3584 C C . ILE B 1 164 ? 5.785 24.766 9.961 1 98.19 164 ILE B C 1
ATOM 3586 O O . ILE B 1 164 ? 6.473 24.688 8.938 1 98.19 164 ILE B O 1
ATOM 3590 N N . GLY B 1 165 ? 4.645 25.453 10.016 1 97.88 165 GLY B N 1
ATOM 3591 C CA . GLY B 1 165 ? 4.176 26.266 8.906 1 97.88 165 GLY B CA 1
ATOM 3592 C C . GLY B 1 165 ? 3.191 25.531 8.008 1 97.88 165 GLY B C 1
ATOM 3593 O O . GLY B 1 165 ? 2.193 25 8.484 1 97.88 165 GLY B O 1
ATOM 3594 N N . THR B 1 166 ? 3.479 25.594 6.695 1 97.44 166 THR B N 1
ATOM 3595 C CA . THR B 1 166 ? 2.572 24.969 5.734 1 97.44 166 THR B CA 1
ATOM 3596 C C . THR B 1 166 ? 3.271 23.844 4.984 1 97.44 166 THR B C 1
ATOM 3598 O O . THR B 1 166 ? 4.5 23.828 4.871 1 97.44 166 THR B O 1
ATOM 3601 N N . ALA B 1 167 ? 2.469 22.922 4.484 1 95.56 167 ALA B N 1
ATOM 3602 C CA . ALA B 1 167 ? 3.02 21.75 3.805 1 95.56 167 ALA B CA 1
ATOM 3603 C C . ALA B 1 167 ? 3.818 22.156 2.57 1 95.56 167 ALA B C 1
ATOM 3605 O O . ALA B 1 167 ? 4.805 21.5 2.219 1 95.56 167 ALA B O 1
ATOM 3606 N N . ASP B 1 168 ? 3.4 23.219 1.895 1 94.19 168 ASP B N 1
ATOM 3607 C CA . ASP B 1 168 ? 4.051 23.641 0.654 1 94.19 168 ASP B CA 1
ATOM 3608 C C . ASP B 1 168 ? 5.254 24.531 0.936 1 94.19 168 ASP B C 1
ATOM 3610 O O . ASP B 1 168 ? 6.156 24.656 0.105 1 94.19 168 ASP B O 1
ATOM 3614 N N . LEU B 1 169 ? 5.25 25.234 2.07 1 96.5 169 LEU B N 1
ATOM 3615 C CA . LEU B 1 169 ? 6.359 26.094 2.48 1 96.5 169 LEU B CA 1
ATOM 3616 C C . LEU B 1 169 ? 6.773 25.781 3.916 1 96.5 169 LEU B C 1
ATOM 3618 O O . LEU B 1 169 ? 6.645 26.641 4.797 1 96.5 169 LEU B O 1
ATOM 3622 N N . PRO B 1 170 ? 7.402 24.672 4.133 1 98.38 170 PRO B N 1
ATOM 3623 C CA . PRO B 1 170 ? 7.773 24.281 5.492 1 98.38 170 PRO B CA 1
ATOM 3624 C C . PRO B 1 170 ? 8.883 25.141 6.078 1 98.38 170 PRO B C 1
ATOM 3626 O O . PRO B 1 170 ? 9.773 25.594 5.352 1 98.38 170 PRO B O 1
ATOM 3629 N N . ILE B 1 171 ? 8.805 25.406 7.336 1 98.38 171 ILE B N 1
ATOM 3630 C CA . ILE B 1 171 ? 9.828 26.125 8.094 1 98.38 171 ILE B CA 1
ATOM 3631 C C . ILE B 1 171 ? 10.523 25.172 9.062 1 98.38 171 ILE B C 1
ATOM 3633 O O . ILE B 1 171 ? 9.898 24.672 10 1 98.38 171 ILE B O 1
ATOM 3637 N N . VAL B 1 172 ? 11.797 24.922 8.789 1 98.38 172 VAL B N 1
ATOM 3638 C CA . VAL B 1 172 ? 12.562 24.078 9.703 1 98.38 172 VAL B CA 1
ATOM 3639 C C . VAL B 1 172 ? 12.93 24.859 10.953 1 98.38 172 VAL B C 1
ATOM 3641 O O . VAL B 1 172 ? 13.5 25.953 10.859 1 98.38 172 VAL B O 1
ATOM 3644 N N . VAL B 1 173 ? 12.602 24.328 12.102 1 97.88 173 VAL B N 1
ATOM 3645 C CA . VAL B 1 173 ? 12.938 24.984 13.367 1 97.88 173 VAL B CA 1
ATOM 3646 C C . VAL B 1 173 ? 14.148 24.297 13.984 1 97.88 173 VAL B C 1
ATOM 3648 O O . VAL B 1 173 ? 14.016 23.5 14.914 1 97.88 173 VAL B O 1
ATOM 3651 N N . TRP B 1 174 ? 15.297 24.75 13.562 1 97.19 174 TRP B N 1
ATOM 3652 C CA . TRP B 1 174 ? 16.547 24.141 14.023 1 97.19 174 TRP B CA 1
ATOM 3653 C C . TRP B 1 174 ? 16.734 24.344 15.523 1 97.19 174 TRP B C 1
ATOM 3655 O O . TRP B 1 174 ? 17.297 23.484 16.203 1 97.19 174 TRP B O 1
ATOM 3665 N N . SER B 1 175 ? 16.25 25.469 16.047 1 95.69 175 SER B N 1
ATOM 3666 C CA . SER B 1 175 ? 16.391 25.812 17.453 1 95.69 175 SER B CA 1
ATOM 3667 C C . SER B 1 175 ? 15.656 24.812 18.344 1 95.69 175 SER B C 1
ATOM 3669 O O . SER B 1 175 ? 15.938 24.719 19.531 1 95.69 175 SER B O 1
ATOM 3671 N N . ARG B 1 176 ? 14.75 24.031 17.75 1 95.56 176 ARG B N 1
ATOM 3672 C CA . ARG B 1 176 ? 13.977 23.062 18.516 1 95.56 176 ARG B CA 1
ATOM 3673 C C . ARG B 1 176 ? 14.148 21.656 17.938 1 95.56 176 ARG B C 1
ATOM 3675 O O . ARG B 1 176 ? 13.258 20.812 18.062 1 95.56 176 ARG B O 1
ATOM 3682 N N . THR B 1 177 ? 15.141 21.422 17.234 1 96.56 177 THR B N 1
ATOM 3683 C CA . THR B 1 177 ? 15.531 20.109 16.719 1 96.56 177 THR B CA 1
ATOM 3684 C C . THR B 1 177 ? 16.625 19.5 17.594 1 96.56 177 THR B C 1
ATOM 3686 O O . THR B 1 177 ? 17.609 20.156 17.938 1 96.56 177 THR B O 1
ATOM 3689 N N . TYR B 1 178 ? 16.422 18.203 17.875 1 95.44 178 TYR B N 1
ATOM 3690 C CA . TYR B 1 178 ? 17.281 17.594 18.875 1 95.44 178 TYR B CA 1
ATOM 3691 C C . TYR B 1 178 ? 17.781 16.234 18.406 1 95.44 178 TYR B C 1
ATOM 3693 O O . TYR B 1 178 ? 17.078 15.523 17.672 1 95.44 178 TYR B O 1
ATOM 3701 N N . ILE B 1 179 ? 18.938 15.867 18.797 1 94.06 179 ILE B N 1
ATOM 3702 C CA . ILE B 1 179 ? 19.484 14.516 18.75 1 94.06 179 ILE B CA 1
ATOM 3703 C C . ILE B 1 179 ? 19.641 13.969 20.172 1 94.06 179 ILE B C 1
ATOM 3705 O O . ILE B 1 179 ? 20.594 14.32 20.875 1 94.06 179 ILE B O 1
ATOM 3709 N N . GLY B 1 180 ? 18.766 13.047 20.5 1 93.19 180 GLY B N 1
ATOM 3710 C CA . GLY B 1 180 ? 18.672 12.766 21.922 1 93.19 180 GLY B CA 1
ATOM 3711 C C . GLY B 1 180 ? 18.375 14 22.75 1 93.19 180 GLY B C 1
ATOM 3712 O O . GLY B 1 180 ? 17.453 14.75 22.453 1 93.19 180 GLY B O 1
ATOM 3713 N N . PRO B 1 181 ? 19.141 14.203 23.781 1 92.31 181 PRO B N 1
ATOM 3714 C CA . PRO B 1 181 ? 18.891 15.375 24.625 1 92.31 181 PRO B CA 1
ATOM 3715 C C . PRO B 1 181 ? 19.656 16.609 24.156 1 92.31 181 PRO B C 1
ATOM 3717 O O . PRO B 1 181 ? 19.547 17.688 24.766 1 92.31 181 PRO B O 1
ATOM 3720 N N . VAL B 1 182 ? 20.391 16.5 23.125 1 91.56 182 VAL B N 1
ATOM 3721 C CA . VAL B 1 182 ? 21.297 17.578 22.719 1 91.56 182 VAL B CA 1
ATOM 3722 C C . VAL B 1 182 ? 20.672 18.359 21.562 1 91.56 182 VAL B C 1
ATOM 3724 O O . VAL B 1 182 ? 20.344 17.797 20.531 1 91.56 182 VAL B O 1
ATOM 3727 N N . PRO B 1 183 ? 20.531 19.656 21.703 1 93.12 183 PRO B N 1
ATOM 3728 C CA . PRO B 1 183 ? 20.109 20.453 20.562 1 93.12 183 PRO B CA 1
ATOM 3729 C C . PRO B 1 183 ? 21.062 20.375 19.391 1 93.12 183 PRO B C 1
ATOM 3731 O O . PRO B 1 183 ? 22.281 20.406 19.578 1 93.12 183 PRO B O 1
ATOM 3734 N N . ILE B 1 184 ? 20.5 20.266 18.188 1 94.12 184 ILE B N 1
ATOM 3735 C CA . ILE B 1 184 ? 21.297 20.047 17 1 94.12 184 ILE B CA 1
ATOM 3736 C C . ILE B 1 184 ? 22.281 21.219 16.812 1 94.12 184 ILE B C 1
ATOM 3738 O O . ILE B 1 184 ? 23.391 21.016 16.312 1 94.12 184 ILE B O 1
ATOM 3742 N N . LEU B 1 185 ? 21.922 22.438 17.25 1 91.62 185 LEU B N 1
ATOM 3743 C CA . LEU B 1 185 ? 22.75 23.625 17.062 1 91.62 185 LEU B CA 1
ATOM 3744 C C . LEU B 1 185 ? 24.016 23.531 17.922 1 91.62 185 LEU B C 1
ATOM 3746 O O . LEU B 1 185 ? 25.016 24.203 17.641 1 91.62 185 LEU B O 1
ATOM 3750 N N . MET B 1 186 ? 23.969 22.719 18.984 1 88.31 186 MET B N 1
ATOM 3751 C CA . MET B 1 186 ? 25.141 22.531 19.828 1 88.31 186 MET B CA 1
ATOM 3752 C C . MET B 1 186 ? 26.203 21.688 19.109 1 88.31 186 MET B C 1
ATOM 3754 O O . MET B 1 186 ? 27.375 21.75 19.453 1 88.31 186 MET B O 1
ATOM 3758 N N . TYR B 1 187 ? 25.766 20.891 18.188 1 84.06 187 TYR B N 1
ATOM 3759 C CA . TYR B 1 187 ? 26.688 20.094 17.391 1 84.06 187 TYR B CA 1
ATOM 3760 C C . TYR B 1 187 ? 27.516 20.984 16.484 1 84.06 187 TYR B C 1
ATOM 3762 O O . TYR B 1 187 ? 28.594 20.578 16.016 1 84.06 187 TYR B O 1
ATOM 3770 N N . LEU B 1 188 ? 27.062 22.172 16.234 1 83.88 188 LEU B N 1
ATOM 3771 C CA . LEU B 1 188 ? 27.781 23.078 15.344 1 83.88 188 LEU B CA 1
ATOM 3772 C C . LEU B 1 188 ? 29.016 23.656 16.031 1 83.88 188 LEU B C 1
ATOM 3774 O O . LEU B 1 188 ? 29.953 24.078 15.352 1 83.88 188 LEU B O 1
ATOM 3778 N N . ALA B 1 189 ? 28.938 23.703 17.297 1 78 189 ALA B N 1
ATOM 3779 C CA . ALA B 1 189 ? 30.031 24.297 18.062 1 78 189 ALA B CA 1
ATOM 3780 C C . ALA B 1 189 ? 31.219 23.344 18.156 1 78 189 ALA B C 1
ATOM 3782 O O . ALA B 1 189 ? 32.344 23.75 18.422 1 78 189 ALA B O 1
ATOM 3783 N N . ASN B 1 190 ? 30.953 22.109 17.922 1 72.31 190 ASN B N 1
ATOM 3784 C CA . ASN B 1 190 ? 32.031 21.125 18.031 1 72.31 190 ASN B CA 1
ATOM 3785 C C . ASN B 1 190 ? 32.594 20.75 16.656 1 72.31 190 ASN B C 1
ATOM 3787 O O . ASN B 1 190 ? 31.844 20.312 15.781 1 72.31 190 ASN B O 1
ATOM 3791 N N . ALA B 1 191 ? 33.812 21.172 16.391 1 63.81 191 ALA B N 1
ATOM 3792 C CA . ALA B 1 191 ? 34.5 20.953 15.117 1 63.81 191 ALA B CA 1
ATOM 3793 C C . ALA B 1 191 ? 34.469 19.484 14.719 1 63.81 191 ALA B C 1
ATOM 3795 O O . ALA B 1 191 ? 34.531 19.156 13.531 1 63.81 191 ALA B O 1
ATOM 3796 N N . ASP B 1 192 ? 34.406 18.656 15.633 1 66.38 192 ASP B N 1
ATOM 3797 C CA . ASP B 1 192 ? 34.531 17.234 15.328 1 66.38 192 ASP B CA 1
ATOM 3798 C C . ASP B 1 192 ? 33.156 16.641 14.969 1 66.38 192 ASP B C 1
ATOM 3800 O O . ASP B 1 192 ? 33.062 15.43 14.734 1 66.38 192 ASP B O 1
ATOM 3804 N N . THR B 1 193 ? 32.312 17.562 14.758 1 68 193 THR B N 1
ATOM 3805 C CA . THR B 1 193 ? 30.984 16.984 14.562 1 68 193 THR B CA 1
ATOM 3806 C C . THR B 1 193 ? 30.719 16.75 13.078 1 68 193 THR B C 1
ATOM 3808 O O . THR B 1 193 ? 31.312 17.406 12.219 1 68 193 THR B O 1
ATOM 3811 N N . LYS B 1 194 ? 29.938 15.922 12.797 1 78.75 194 LYS B N 1
ATOM 3812 C CA . LYS B 1 194 ? 29.594 15.398 11.477 1 78.75 194 LYS B CA 1
ATOM 3813 C C . LYS B 1 194 ? 28.578 16.297 10.789 1 78.75 194 LYS B C 1
ATOM 3815 O O . LYS B 1 194 ? 28.125 15.992 9.68 1 78.75 194 LYS B O 1
ATOM 3820 N N . ILE B 1 195 ? 28.281 17.484 11.477 1 88.31 195 ILE B N 1
ATOM 3821 C CA . ILE B 1 195 ? 27.266 18.328 10.852 1 88.31 195 ILE B CA 1
ATOM 3822 C C . ILE B 1 195 ? 27.656 19.797 10.992 1 88.31 195 ILE B C 1
ATOM 3824 O O . ILE B 1 195 ? 28.047 20.25 12.07 1 88.31 195 ILE B O 1
ATOM 3828 N N . SER B 1 196 ? 27.656 20.578 9.898 1 90.69 196 SER B N 1
ATOM 3829 C CA . SER B 1 196 ? 28 22 9.844 1 90.69 196 SER B CA 1
ATOM 3830 C C . SER B 1 196 ? 26.766 22.844 9.594 1 90.69 196 SER B C 1
ATOM 3832 O O . SER B 1 196 ? 25.688 22.328 9.289 1 90.69 196 SER B O 1
ATOM 3834 N N . ALA B 1 197 ? 26.922 24.141 9.797 1 91.06 197 ALA B N 1
ATOM 3835 C CA . ALA B 1 197 ? 25.859 25.078 9.461 1 91.06 197 ALA B CA 1
ATOM 3836 C C . ALA B 1 197 ? 25.469 24.984 7.988 1 91.06 197 ALA B C 1
ATOM 3838 O O . ALA B 1 197 ? 24.297 25.109 7.633 1 91.06 197 ALA B O 1
ATOM 3839 N N . ASP B 1 198 ? 26.484 24.781 7.191 1 93.81 198 ASP B N 1
ATOM 3840 C CA . ASP B 1 198 ? 26.25 24.625 5.758 1 93.81 198 ASP B CA 1
ATOM 3841 C C . ASP B 1 198 ? 25.406 23.375 5.477 1 93.81 198 ASP B C 1
ATOM 3843 O O . ASP B 1 198 ? 24.547 23.391 4.598 1 93.81 198 ASP B O 1
ATOM 3847 N N . ASP B 1 199 ? 25.641 22.312 6.176 1 94.88 199 ASP B N 1
ATOM 3848 C CA . ASP B 1 199 ? 24.859 21.078 6.035 1 94.88 199 ASP B CA 1
ATOM 3849 C C . ASP B 1 199 ? 23.391 21.312 6.383 1 94.88 199 ASP B C 1
ATOM 3851 O O . ASP B 1 199 ? 22.5 20.828 5.684 1 94.88 199 ASP B O 1
ATOM 3855 N N . LEU B 1 200 ? 23.172 22 7.434 1 95.5 200 LEU B N 1
ATOM 3856 C CA . LEU B 1 200 ? 21.812 22.297 7.855 1 95.5 200 LEU B CA 1
ATOM 3857 C C . LEU B 1 200 ? 21.094 23.141 6.812 1 95.5 200 LEU B C 1
ATOM 3859 O O . LEU B 1 200 ? 19.906 22.906 6.523 1 95.5 200 LEU B O 1
ATOM 3863 N N . ASP B 1 201 ? 21.797 24.125 6.289 1 95.94 201 ASP B N 1
ATOM 3864 C CA . ASP B 1 201 ? 21.234 24.953 5.234 1 95.94 201 ASP B CA 1
ATOM 3865 C C . ASP B 1 201 ? 20.859 24.125 4.012 1 95.94 201 ASP B C 1
ATOM 3867 O O . ASP B 1 201 ? 19.812 24.328 3.412 1 95.94 201 ASP B O 1
ATOM 3871 N N . LYS B 1 202 ? 21.734 23.281 3.646 1 97.19 202 LYS B N 1
ATOM 3872 C CA . LYS B 1 202 ? 21.484 22.406 2.51 1 97.19 202 LYS B CA 1
ATOM 3873 C C . LYS B 1 202 ? 20.266 21.516 2.76 1 97.19 202 LYS B C 1
ATOM 3875 O O . LYS B 1 202 ? 19.469 21.266 1.853 1 97.19 202 LYS B O 1
ATOM 3880 N N . MET B 1 203 ? 20.094 21 3.939 1 97.38 203 MET B N 1
ATOM 3881 C CA . MET B 1 203 ? 18.969 20.141 4.281 1 97.38 203 MET B CA 1
ATOM 3882 C C . MET B 1 203 ? 17.656 20.922 4.27 1 97.38 203 MET B C 1
ATOM 3884 O O . MET B 1 203 ? 16.641 20.406 3.818 1 97.38 203 MET B O 1
ATOM 3888 N N . ALA B 1 204 ? 17.766 22.078 4.828 1 97.56 204 ALA B N 1
ATOM 3889 C CA . ALA B 1 204 ? 16.562 22.906 4.797 1 97.56 204 ALA B CA 1
ATOM 3890 C C . ALA B 1 204 ? 16.125 23.203 3.365 1 97.56 204 ALA B C 1
ATOM 3892 O O . ALA B 1 204 ? 14.938 23.141 3.049 1 97.56 204 ALA B O 1
ATOM 3893 N N . ASN B 1 205 ? 17.062 23.531 2.492 1 97.88 205 ASN B N 1
ATOM 3894 C CA . ASN B 1 205 ? 16.766 23.766 1.084 1 97.88 205 ASN B CA 1
ATOM 3895 C C . ASN B 1 205 ? 16.25 22.516 0.396 1 97.88 205 ASN B C 1
ATOM 3897 O O . ASN B 1 205 ? 15.328 22.578 -0.43 1 97.88 205 ASN B O 1
ATOM 3901 N N . TRP B 1 206 ? 16.859 21.438 0.721 1 97.81 206 TRP B N 1
ATOM 3902 C CA . TRP B 1 206 ? 16.406 20.156 0.203 1 97.81 206 TRP B CA 1
ATOM 3903 C C . TRP B 1 206 ? 14.961 19.891 0.604 1 97.81 206 TRP B C 1
ATOM 3905 O O . TRP B 1 206 ? 14.141 19.484 -0.227 1 97.81 206 TRP B O 1
ATOM 3915 N N . LEU B 1 207 ? 14.641 20.109 1.841 1 98.06 207 LEU B N 1
ATOM 3916 C CA . LEU B 1 207 ? 13.289 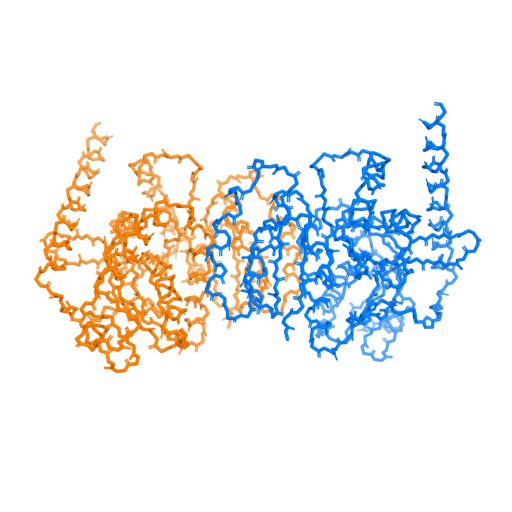19.891 2.332 1 98.06 207 LEU B CA 1
ATOM 3917 C C . LEU B 1 207 ? 12.289 20.781 1.6 1 98.06 207 LEU B C 1
ATOM 3919 O O . LEU B 1 207 ? 11.18 20.344 1.283 1 98.06 207 LEU B O 1
ATOM 3923 N N . GLN B 1 208 ? 12.641 22 1.343 1 97.38 208 GLN B N 1
ATOM 3924 C CA . GLN B 1 208 ? 11.797 22.922 0.599 1 97.38 208 GLN B CA 1
ATOM 3925 C C . GLN B 1 208 ? 11.531 22.422 -0.814 1 97.38 208 GLN B C 1
ATOM 3927 O O . GLN B 1 208 ? 10.422 22.547 -1.331 1 97.38 208 GLN B O 1
ATOM 3932 N N . ARG B 1 209 ? 12.508 21.891 -1.407 1 97 209 ARG B N 1
ATOM 3933 C CA . ARG B 1 209 ? 12.352 21.312 -2.74 1 97 209 ARG B CA 1
ATOM 3934 C C . ARG B 1 209 ? 11.422 20.094 -2.711 1 97 209 ARG B C 1
ATOM 3936 O O . ARG B 1 209 ? 10.562 19.953 -3.576 1 97 209 ARG B O 1
ATOM 3943 N N . GLU B 1 210 ? 11.648 19.25 -1.726 1 96.44 210 GLU B N 1
ATOM 3944 C CA . GLU B 1 210 ? 10.805 18.062 -1.583 1 96.44 210 GLU B CA 1
ATOM 3945 C C . GLU B 1 210 ? 9.344 18.453 -1.343 1 96.44 210 GLU B C 1
ATOM 3947 O O . GLU B 1 210 ? 8.43 17.766 -1.795 1 96.44 210 GLU B O 1
ATOM 3952 N N . ALA B 1 211 ? 9.148 19.531 -0.64 1 96.69 211 ALA B N 1
ATOM 3953 C CA . ALA B 1 211 ? 7.805 20 -0.325 1 96.69 211 ALA B CA 1
ATOM 3954 C C . ALA B 1 211 ? 7.043 20.359 -1.594 1 96.69 211 ALA B C 1
ATOM 3956 O O . ALA B 1 211 ? 5.812 20.297 -1.627 1 96.69 211 ALA B O 1
ATOM 3957 N N . LYS B 1 212 ? 7.738 20.719 -2.607 1 93.88 212 LYS B N 1
ATOM 3958 C CA . LYS B 1 212 ? 7.125 21.156 -3.859 1 93.88 212 LYS B CA 1
ATOM 3959 C C . LYS B 1 212 ? 6.918 19.969 -4.809 1 93.88 212 LYS B C 1
ATOM 3961 O O . LYS B 1 212 ? 6.293 20.125 -5.859 1 93.88 212 LYS B O 1
ATOM 3966 N N . GLY B 1 213 ? 7.461 18.844 -4.473 1 91.25 213 GLY B N 1
ATOM 3967 C CA . GLY B 1 213 ? 7.324 17.656 -5.301 1 91.25 213 GLY B CA 1
ATOM 3968 C C . GLY B 1 213 ? 6.098 16.828 -4.957 1 91.25 213 GLY B C 1
ATOM 3969 O O . GLY B 1 213 ? 5.164 17.328 -4.324 1 91.25 213 GLY B O 1
ATOM 3970 N N . ASP B 1 214 ? 6.023 15.625 -5.535 1 91.25 214 ASP B N 1
ATOM 3971 C CA . ASP B 1 214 ? 4.945 14.688 -5.242 1 91.25 214 ASP B CA 1
ATOM 3972 C C . ASP B 1 214 ? 5.066 14.133 -3.824 1 91.25 214 ASP B C 1
ATOM 3974 O O . ASP B 1 214 ? 6.004 13.391 -3.52 1 91.25 214 ASP B O 1
ATOM 3978 N N . GLN B 1 215 ? 4.086 14.391 -2.984 1 92.81 215 GLN B N 1
ATOM 3979 C CA . GLN B 1 215 ? 4.16 14.039 -1.569 1 92.81 215 GLN B CA 1
ATOM 3980 C C . GLN B 1 215 ? 3.139 12.961 -1.214 1 92.81 215 GLN B C 1
ATOM 3982 O O . GLN B 1 215 ? 2.955 12.641 -0.039 1 92.81 215 GLN B O 1
ATOM 3987 N N . ILE B 1 216 ? 2.516 12.422 -2.182 1 94.12 216 ILE B N 1
ATOM 3988 C CA . ILE B 1 216 ? 1.354 11.586 -1.9 1 94.12 216 ILE B CA 1
ATOM 3989 C C . ILE B 1 216 ? 1.771 10.391 -1.045 1 94.12 216 ILE B C 1
ATOM 3991 O O . ILE B 1 216 ? 1.164 10.125 -0.006 1 94.12 216 ILE B O 1
ATOM 3995 N N . SER B 1 217 ? 2.834 9.758 -1.434 1 95.44 217 SER B N 1
ATOM 3996 C CA . SER B 1 217 ? 3.266 8.578 -0.694 1 95.44 217 SER B CA 1
ATOM 3997 C C . SER B 1 217 ? 3.666 8.93 0.733 1 95.44 217 SER B C 1
ATOM 3999 O O . SER B 1 217 ? 3.332 8.211 1.677 1 95.44 217 SER B O 1
ATOM 4001 N N . LEU B 1 218 ? 4.363 10.023 0.891 1 97 218 LEU B N 1
ATOM 4002 C CA . LEU B 1 218 ? 4.773 10.484 2.215 1 97 218 LEU B CA 1
ATOM 4003 C C . LEU B 1 218 ? 3.557 10.781 3.086 1 97 218 LEU B C 1
ATOM 4005 O O . LEU B 1 218 ? 3.518 10.391 4.258 1 97 218 LEU B O 1
ATOM 4009 N N . ARG B 1 219 ? 2.625 11.438 2.525 1 97.56 219 ARG B N 1
ATOM 4010 C CA . ARG B 1 219 ? 1.429 11.844 3.256 1 97.56 219 ARG B CA 1
ATOM 4011 C C . ARG B 1 219 ? 0.609 10.625 3.68 1 97.56 219 ARG B C 1
ATOM 4013 O O . ARG B 1 219 ? 0.136 10.555 4.816 1 97.56 219 ARG B O 1
ATOM 4020 N N . LEU B 1 220 ? 0.47 9.656 2.787 1 98.06 220 LEU B N 1
ATOM 4021 C CA . LEU B 1 220 ? -0.317 8.469 3.105 1 98.06 220 LEU B CA 1
ATOM 4022 C C . LEU B 1 220 ? 0.371 7.637 4.18 1 98.06 220 LEU B C 1
ATOM 4024 O O . LEU B 1 220 ? -0.287 7.117 5.086 1 98.06 220 LEU B O 1
ATOM 4028 N N . MET B 1 221 ? 1.687 7.527 4.09 1 98.25 221 MET B N 1
ATOM 4029 C CA . MET B 1 221 ? 2.426 6.824 5.133 1 98.25 221 MET B CA 1
ATOM 4030 C C . MET B 1 221 ? 2.252 7.516 6.48 1 98.25 221 MET B C 1
ATOM 4032 O O . MET B 1 221 ? 2.074 6.852 7.504 1 98.25 221 MET B O 1
ATOM 4036 N N . ALA B 1 222 ? 2.334 8.812 6.477 1 98 222 ALA B N 1
ATOM 4037 C CA . ALA B 1 222 ? 2.174 9.594 7.699 1 98 222 ALA B CA 1
ATOM 4038 C C . ALA B 1 222 ? 0.779 9.406 8.289 1 98 222 ALA B C 1
ATOM 4040 O O . ALA B 1 222 ? 0.626 9.25 9.508 1 98 222 ALA B O 1
ATOM 4041 N N . LEU B 1 223 ? -0.231 9.438 7.426 1 98.44 223 LEU B N 1
ATOM 4042 C CA . LEU B 1 223 ? -1.608 9.242 7.867 1 98.44 223 LEU B CA 1
ATOM 4043 C C . LEU B 1 223 ? -1.769 7.898 8.562 1 98.44 223 LEU B C 1
ATOM 4045 O O . LEU B 1 223 ? -2.357 7.82 9.648 1 98.44 223 LEU B O 1
ATOM 4049 N N . ILE B 1 224 ? -1.264 6.859 7.969 1 98.56 224 ILE B N 1
ATOM 4050 C CA . ILE B 1 224 ? -1.387 5.512 8.516 1 98.56 224 ILE B CA 1
ATOM 4051 C C . ILE B 1 224 ? -0.685 5.438 9.867 1 98.56 224 ILE B C 1
ATOM 4053 O O . ILE B 1 224 ? -1.201 4.828 10.805 1 98.56 224 ILE B O 1
ATOM 4057 N N . GLU B 1 225 ? 0.461 6.082 9.961 1 97.88 225 GLU B N 1
ATOM 4058 C CA . GLU B 1 225 ? 1.192 6.094 11.227 1 97.88 225 GLU B CA 1
ATOM 4059 C C . GLU B 1 225 ? 0.375 6.762 12.328 1 97.88 225 GLU B C 1
ATOM 4061 O O . GLU B 1 225 ? 0.301 6.25 13.445 1 97.88 225 GLU B O 1
ATOM 4066 N N . LEU B 1 226 ? -0.204 7.863 12.031 1 97.94 226 LEU B N 1
ATOM 4067 C CA . LEU B 1 226 ? -0.98 8.594 13.023 1 97.94 226 LEU B CA 1
ATOM 4068 C C . LEU B 1 226 ? -2.227 7.816 13.43 1 97.94 226 LEU B C 1
ATOM 4070 O O . LEU B 1 226 ? -2.588 7.777 14.602 1 97.94 226 LEU B O 1
ATOM 4074 N N . LEU B 1 227 ? -2.916 7.188 12.484 1 97.56 227 LEU B N 1
ATOM 4075 C CA . LEU B 1 227 ? -4.082 6.363 12.789 1 97.56 227 LEU B CA 1
ATOM 4076 C C . LEU B 1 227 ? -3.701 5.18 13.664 1 97.56 227 LEU B C 1
ATOM 4078 O O . LEU B 1 227 ? -4.41 4.863 14.625 1 97.56 227 LEU B O 1
ATOM 4082 N N . GLU B 1 228 ? -2.605 4.566 13.305 1 97.69 228 GLU B N 1
ATOM 4083 C CA . GLU B 1 228 ? -2.135 3.432 14.094 1 97.69 228 GLU B CA 1
ATOM 4084 C C . GLU B 1 228 ? -1.861 3.836 15.539 1 97.69 228 GLU B C 1
ATOM 4086 O O . GLU B 1 228 ? -2.242 3.125 16.469 1 97.69 228 GLU B O 1
ATOM 4091 N N . ALA B 1 229 ? -1.162 4.973 15.711 1 97 229 ALA B N 1
ATOM 4092 C CA . ALA B 1 229 ? -0.854 5.469 17.047 1 97 229 ALA B CA 1
ATOM 4093 C C . ALA B 1 229 ? -2.129 5.75 17.828 1 97 229 ALA B C 1
ATOM 4095 O O . ALA B 1 229 ? -2.229 5.398 19.016 1 97 229 ALA B O 1
ATOM 4096 N N . ALA B 1 230 ? -3.051 6.352 17.188 1 95.38 230 ALA B N 1
ATOM 4097 C CA . ALA B 1 230 ? -4.324 6.66 17.844 1 95.38 230 ALA B CA 1
ATOM 4098 C C . ALA B 1 230 ? -5.059 5.383 18.234 1 95.38 230 ALA B C 1
ATOM 4100 O O . ALA B 1 230 ? -5.602 5.293 19.344 1 95.38 230 ALA B O 1
ATOM 4101 N N . LEU B 1 231 ? -5.086 4.359 17.391 1 96.06 231 LEU B N 1
ATOM 4102 C CA . LEU B 1 231 ? -5.773 3.094 17.625 1 96.06 231 LEU B CA 1
ATOM 4103 C C . LEU B 1 231 ? -5.145 2.342 18.797 1 96.06 231 LEU B C 1
ATOM 4105 O O . LEU B 1 231 ? -5.836 1.627 19.531 1 96.06 231 LEU B O 1
ATOM 4109 N N . ASN B 1 232 ? -3.834 2.58 19 1 96.06 232 ASN B N 1
ATOM 4110 C CA . ASN B 1 232 ? -3.102 1.89 20.047 1 96.06 232 ASN B CA 1
ATOM 4111 C C . ASN B 1 232 ? -3.066 2.709 21.328 1 96.06 232 ASN B C 1
ATOM 4113 O O . ASN B 1 232 ? -2.369 2.35 22.281 1 96.06 232 ASN B O 1
ATOM 4117 N N . ASP B 1 233 ? -3.664 3.777 21.344 1 94.62 233 ASP B N 1
ATOM 4118 C CA . ASP B 1 233 ? -3.691 4.684 22.484 1 94.62 233 ASP B CA 1
ATOM 4119 C C . ASP B 1 233 ? -2.289 5.18 22.828 1 94.62 233 ASP B C 1
ATOM 4121 O O . ASP B 1 233 ? -1.885 5.164 23.984 1 94.62 233 ASP B O 1
ATOM 4125 N N . GLN B 1 234 ? -1.548 5.355 21.844 1 95.38 234 GLN B N 1
ATOM 4126 C CA . GLN B 1 234 ? -0.214 5.941 21.922 1 95.38 234 GLN B CA 1
ATOM 4127 C C . GLN B 1 234 ? -0.124 7.203 21.062 1 95.38 234 GLN B C 1
ATOM 4129 O O . GLN B 1 234 ? 0.564 7.215 20.031 1 95.38 234 GLN B O 1
ATOM 4134 N N . PRO B 1 235 ? -0.768 8.203 21.562 1 92.5 235 PRO B N 1
ATOM 4135 C CA . PRO B 1 235 ? -0.793 9.43 20.766 1 92.5 235 PRO B CA 1
ATOM 4136 C C . PRO B 1 235 ? 0.604 9.969 20.469 1 92.5 235 PRO B C 1
ATOM 4138 O O . PRO B 1 235 ? 1.507 9.852 21.297 1 92.5 235 PRO B O 1
ATOM 4141 N N . LEU B 1 236 ? 0.708 10.586 19.359 1 95.56 236 LEU B N 1
ATOM 4142 C CA . LEU B 1 236 ? 1.977 11.141 18.891 1 95.56 236 LEU B CA 1
ATOM 4143 C C . LEU B 1 236 ? 1.925 12.664 18.859 1 95.56 236 LEU B C 1
ATOM 4145 O O . LEU B 1 236 ? 0.86 13.25 18.641 1 95.56 236 LEU B O 1
ATOM 4149 N N . ILE B 1 237 ? 3.041 13.258 19.188 1 96.19 237 ILE B N 1
ATOM 4150 C CA . ILE B 1 237 ? 3.221 14.68 18.906 1 96.19 237 ILE B CA 1
ATOM 4151 C C . ILE B 1 237 ? 3.643 14.852 17.438 1 96.19 237 ILE B C 1
ATOM 4153 O O . ILE B 1 237 ? 4.637 14.266 17 1 96.19 237 ILE B O 1
ATOM 4157 N N . ALA B 1 238 ? 2.881 15.562 16.688 1 97.31 238 ALA B N 1
ATOM 4158 C CA . ALA B 1 238 ? 3.123 15.758 15.266 1 97.31 238 ALA B CA 1
ATOM 4159 C C . ALA B 1 238 ? 2.809 17.203 14.852 1 97.31 238 ALA B C 1
ATOM 4161 O O . ALA B 1 238 ? 1.848 17.797 15.344 1 97.31 238 ALA B O 1
ATOM 4162 N N . PRO B 1 239 ? 3.719 17.734 14.07 1 97.81 239 PRO B N 1
ATOM 4163 C CA . PRO B 1 239 ? 3.324 19.016 13.5 1 97.81 239 PRO B CA 1
ATOM 4164 C C . PRO B 1 239 ? 2.176 18.906 12.5 1 97.81 239 PRO B C 1
ATOM 4166 O O . PRO B 1 239 ? 2.408 18.844 11.289 1 97.81 239 PRO B O 1
ATOM 4169 N N . ALA B 1 240 ? 0.989 18.969 12.938 1 98.06 240 ALA B N 1
ATOM 4170 C CA . ALA B 1 240 ? -0.233 18.844 12.148 1 98.06 240 ALA B CA 1
ATOM 4171 C C . ALA B 1 240 ? -0.908 20.203 11.977 1 98.06 240 ALA B C 1
ATOM 4173 O O . ALA B 1 240 ? -0.737 21.109 12.812 1 98.06 240 ALA B O 1
ATOM 4174 N N . THR B 1 241 ? -1.567 20.312 10.883 1 98.31 241 THR B N 1
ATOM 4175 C CA . THR B 1 241 ? -2.359 21.516 10.68 1 98.31 241 THR B CA 1
ATOM 4176 C C . THR B 1 241 ? -3.539 21.562 11.641 1 98.31 241 THR B C 1
ATOM 4178 O O . THR B 1 241 ? -4.332 20.625 11.711 1 98.31 241 THR B O 1
ATOM 4181 N N . THR B 1 242 ? -3.658 22.609 12.391 1 97.88 242 THR B N 1
ATOM 4182 C CA . THR B 1 242 ? -4.781 22.844 13.297 1 97.88 242 THR B CA 1
ATOM 4183 C C . THR B 1 242 ? -5.23 24.297 13.227 1 97.88 242 THR B C 1
ATOM 4185 O O . THR B 1 242 ? -4.551 25.141 12.633 1 97.88 242 THR B O 1
ATOM 4188 N N . ILE B 1 243 ? -6.344 24.547 13.828 1 97.56 243 ILE B N 1
ATOM 4189 C CA . ILE B 1 243 ? -6.875 25.906 13.891 1 97.56 243 ILE B CA 1
ATOM 4190 C C . ILE B 1 243 ? -6.195 26.672 15.016 1 97.56 243 ILE B C 1
ATOM 4192 O O . ILE B 1 243 ? -6.145 26.203 16.156 1 97.56 243 ILE B O 1
ATOM 4196 N N . HIS B 1 244 ? -5.594 27.766 14.648 1 95.69 244 HIS B N 1
ATOM 4197 C CA . HIS B 1 244 ? -5.051 28.703 15.625 1 95.69 244 HIS B CA 1
ATOM 4198 C C . HIS B 1 244 ? -6.008 29.875 15.859 1 95.69 244 HIS B C 1
ATOM 4200 O O . HIS B 1 244 ? -6.266 30.672 14.945 1 95.69 244 HIS B O 1
ATOM 4206 N N . THR B 1 245 ? -6.477 29.906 17.047 1 91.38 245 THR B N 1
ATOM 4207 C CA . THR B 1 245 ? -7.434 30.969 17.375 1 91.38 245 THR B CA 1
ATOM 4208 C C . THR B 1 245 ? -6.707 32.219 17.859 1 91.38 245 THR B C 1
ATOM 4210 O O . THR B 1 245 ? -6.781 32.562 19.047 1 91.38 245 THR B O 1
ATOM 4213 N N . GLU B 1 246 ? -5.957 32.688 17.062 1 88.12 246 GLU B N 1
ATOM 4214 C CA . GLU B 1 246 ? -5.301 34 17.219 1 88.12 246 GLU B CA 1
ATOM 4215 C C . GLU B 1 246 ? -5.949 35.062 16.328 1 88.12 246 GLU B C 1
ATOM 4217 O O . GLU B 1 246 ? -6.582 34.719 15.328 1 88.12 246 GLU B O 1
ATOM 4222 N N . THR B 1 247 ? -5.961 36.312 16.781 1 87.44 247 THR B N 1
ATOM 4223 C CA . THR B 1 247 ? -6.703 37.344 16.047 1 87.44 247 THR B CA 1
ATOM 4224 C C . THR B 1 247 ? -5.836 37.938 14.938 1 87.44 247 THR B C 1
ATOM 4226 O O . THR B 1 247 ? -4.824 38.562 15.219 1 87.44 247 THR B O 1
ATOM 4229 N N . PRO B 1 248 ? -6.375 37.594 13.695 1 93.25 248 PRO B N 1
ATOM 4230 C CA . PRO B 1 248 ? -7.43 36.75 13.156 1 93.25 248 PRO B CA 1
ATOM 4231 C C . PRO B 1 248 ? -7.051 35.281 13.172 1 93.25 248 PRO B C 1
ATOM 4233 O O . PRO B 1 248 ? -5.863 34.938 13.18 1 93.25 248 PRO B O 1
ATOM 4236 N N . ASP B 1 249 ? -8.039 34.375 13.086 1 96.19 249 ASP B N 1
ATOM 4237 C CA . ASP B 1 249 ? -7.836 32.906 13.109 1 96.19 249 ASP B CA 1
ATOM 4238 C C . ASP B 1 249 ? -7.164 32.438 11.828 1 96.19 249 ASP B C 1
ATOM 4240 O O . ASP B 1 249 ? -7.316 33.062 10.773 1 96.19 249 ASP B O 1
ATOM 4244 N N . PHE B 1 250 ? -6.426 31.438 11.883 1 97.56 250 PHE B N 1
ATOM 4245 C CA . PHE B 1 250 ? -5.824 30.781 10.727 1 97.56 250 PHE B CA 1
ATOM 4246 C C . PHE B 1 250 ? -5.531 29.312 11.023 1 97.56 250 PHE B C 1
ATOM 4248 O O . PHE B 1 250 ? -5.844 28.828 12.109 1 97.56 250 PHE B O 1
ATOM 4255 N N . ALA B 1 251 ? -5.098 28.562 10.047 1 98 251 ALA B N 1
ATOM 4256 C CA . ALA B 1 251 ? -4.664 27.188 10.242 1 98 251 ALA B CA 1
ATOM 4257 C C . ALA B 1 251 ? -3.236 26.984 9.75 1 98 251 ALA B C 1
ATOM 4259 O O . ALA B 1 251 ? -2.859 27.484 8.688 1 98 251 ALA B O 1
ATOM 4260 N N . ALA B 1 252 ? -2.449 26.344 10.5 1 97.94 252 ALA B N 1
ATOM 4261 C CA . ALA B 1 252 ? -1.057 26.031 10.188 1 97.94 252 ALA B CA 1
ATOM 4262 C C . ALA B 1 252 ? -0.555 24.859 11.008 1 97.94 252 ALA B C 1
ATOM 4264 O O . ALA B 1 252 ? -1.206 24.438 11.969 1 97.94 252 ALA B O 1
ATOM 4265 N N . ALA B 1 253 ? 0.545 24.328 10.562 1 98 253 ALA B N 1
ATOM 4266 C CA . ALA B 1 253 ? 1.101 23.156 11.234 1 98 253 ALA B CA 1
ATOM 4267 C C . ALA B 1 253 ? 2.059 23.562 12.352 1 98 253 ALA B C 1
ATOM 4269 O O . ALA B 1 253 ? 3.002 24.328 12.117 1 98 253 ALA B O 1
ATOM 4270 N N . THR B 1 254 ? 1.839 23.188 13.508 1 96.94 254 THR B N 1
ATOM 4271 C CA . THR B 1 254 ? 2.697 23.25 14.688 1 96.94 254 THR B CA 1
ATOM 4272 C C . THR B 1 254 ? 2.617 21.938 15.477 1 96.94 254 THR B C 1
ATOM 4274 O O . THR B 1 254 ? 1.726 21.125 15.242 1 96.94 254 THR B O 1
ATOM 4277 N N . PRO B 1 255 ? 3.566 21.688 16.328 1 96.88 255 PRO B N 1
ATOM 4278 C CA . PRO B 1 255 ? 3.479 20.453 17.109 1 96.88 255 PRO B CA 1
ATOM 4279 C C . PRO B 1 255 ? 2.215 20.375 17.969 1 96.88 255 PRO B C 1
ATOM 4281 O O . PRO B 1 255 ? 1.944 21.297 18.75 1 96.88 255 PRO B O 1
ATOM 4284 N N . VAL B 1 256 ? 1.455 19.359 17.797 1 97.12 256 VAL B N 1
ATOM 4285 C CA . VAL B 1 256 ? 0.257 19.078 18.578 1 97.12 256 VAL B CA 1
ATOM 4286 C C . VAL B 1 256 ? 0.209 17.609 18.953 1 97.12 256 VAL B C 1
ATOM 4288 O O . VAL B 1 256 ? 0.915 16.781 18.359 1 97.12 256 VAL B O 1
ATOM 4291 N N . LEU B 1 257 ? -0.529 17.328 19.969 1 97.12 257 LEU B N 1
ATOM 4292 C CA . LEU B 1 257 ? -0.797 15.938 20.312 1 97.12 257 LEU B CA 1
ATOM 4293 C C . LEU B 1 257 ? -1.975 15.398 19.516 1 97.12 257 LEU B C 1
ATOM 4295 O O . LEU B 1 257 ? -3.086 15.922 19.609 1 97.12 257 LEU B O 1
ATOM 4299 N N . VAL B 1 258 ? -1.739 14.422 18.688 1 97.06 258 VAL B N 1
ATOM 4300 C CA . VAL B 1 258 ? -2.791 13.781 17.906 1 97.06 258 VAL B CA 1
ATOM 4301 C C . VAL B 1 258 ? -3.322 12.562 18.656 1 97.06 258 VAL B C 1
ATOM 4303 O O . VAL B 1 258 ? -2.596 11.586 18.859 1 97.06 258 VAL B O 1
ATOM 4306 N N . THR B 1 259 ? -4.598 12.602 19.031 1 94.88 259 THR B N 1
ATOM 4307 C CA . THR B 1 259 ? -5.188 11.523 19.828 1 94.88 259 THR B CA 1
ATOM 4308 C C . THR B 1 259 ? -6.418 10.953 19.125 1 94.88 259 THR B C 1
ATOM 4310 O O . THR B 1 259 ? -6.836 11.453 18.078 1 94.88 259 THR B O 1
ATOM 4313 N N . ALA B 1 260 ? -7.012 9.898 19.719 1 91.38 260 ALA B N 1
ATOM 4314 C CA . ALA B 1 260 ? -8.219 9.281 19.188 1 91.38 260 ALA B CA 1
ATOM 4315 C C . ALA B 1 260 ? -9.414 10.234 19.281 1 91.38 260 ALA B C 1
ATOM 4317 O O . ALA B 1 260 ? -10.375 10.109 18.531 1 91.38 260 ALA B O 1
ATOM 4318 N N . SER B 1 261 ? -9.328 11.203 20.109 1 91.75 261 SER B N 1
ATOM 4319 C CA . SER B 1 261 ? -10.445 12.109 20.359 1 91.75 261 SER B CA 1
ATOM 4320 C C . SER B 1 261 ? -10.227 13.461 19.688 1 91.75 261 SER B C 1
ATOM 4322 O O . SER B 1 261 ? -11.023 14.383 19.859 1 91.75 261 SER B O 1
ATOM 4324 N N . GLY B 1 262 ? -9.125 13.57 18.969 1 95.19 262 GLY B N 1
ATOM 4325 C CA . GLY B 1 262 ? -8.805 14.828 18.312 1 95.19 262 GLY B CA 1
ATOM 4326 C C . GLY B 1 262 ? -7.422 15.344 18.656 1 95.19 262 GLY B C 1
ATOM 4327 O O . GLY B 1 262 ? -6.602 14.609 19.219 1 95.19 262 GLY B O 1
ATOM 4328 N N . VAL B 1 263 ? -7.195 16.625 18.266 1 97.06 263 VAL B N 1
ATOM 4329 C CA . VAL B 1 263 ? -5.867 17.203 18.453 1 97.06 263 VAL B CA 1
ATOM 4330 C C . VAL B 1 263 ? -5.875 18.109 19.688 1 97.06 263 VAL B C 1
ATOM 4332 O O . VAL B 1 263 ? -6.891 18.734 20 1 97.06 263 VAL B O 1
ATOM 4335 N N . LYS B 1 264 ? -4.77 18.094 20.359 1 95.38 264 LYS B N 1
ATOM 4336 C CA . LYS B 1 264 ? -4.566 18.953 21.531 1 95.38 264 LYS B CA 1
ATOM 4337 C C . LYS B 1 264 ? -3.326 19.828 21.359 1 95.38 264 LYS B C 1
ATOM 4339 O O . LYS B 1 264 ? -2.24 19.328 21.062 1 95.38 264 LYS B O 1
ATOM 4344 N N . HIS B 1 265 ? -3.521 21.109 21.516 1 92.81 265 HIS B N 1
ATOM 4345 C CA . HIS B 1 265 ? -2.395 22.031 21.438 1 92.81 265 HIS B CA 1
ATOM 4346 C C . HIS B 1 265 ? -1.474 21.875 22.641 1 92.81 265 HIS B C 1
ATOM 4348 O O . HIS B 1 265 ? -1.942 21.688 23.766 1 92.81 265 HIS B O 1
ATOM 4354 N N . LEU B 1 266 ? -0.26 21.891 22.25 1 89.06 266 LEU B N 1
ATOM 4355 C CA . LEU B 1 266 ? 0.754 21.828 23.297 1 89.06 266 LEU B CA 1
ATOM 4356 C C . LEU B 1 266 ? 1.184 23.219 23.734 1 89.06 266 LEU B C 1
ATOM 4358 O O . LEU B 1 266 ? 0.692 24.219 23.203 1 89.06 266 LEU B O 1
ATOM 4362 N N . THR B 1 267 ? 2.084 23.25 24.703 1 79.31 267 THR B N 1
ATOM 4363 C CA . THR B 1 267 ? 2.615 24.531 25.172 1 79.31 267 THR B CA 1
ATOM 4364 C C . THR B 1 267 ? 3.268 25.281 24.016 1 79.31 267 THR B C 1
ATOM 4366 O O . THR B 1 267 ? 3.562 24.703 22.969 1 79.31 267 THR B O 1
ATOM 4369 N N . ASN B 1 268 ? 3.455 26.531 24.281 1 82 268 ASN B N 1
ATOM 4370 C CA . ASN B 1 268 ? 3.965 27.438 23.25 1 82 268 ASN B CA 1
ATOM 4371 C C . ASN B 1 268 ? 5.367 27.031 22.797 1 82 268 ASN B C 1
ATOM 4373 O O . ASN B 1 268 ? 6.23 26.75 23.641 1 82 268 ASN B O 1
ATOM 4377 N N . LEU B 1 269 ? 5.477 26.922 21.547 1 88 269 LEU B N 1
ATOM 4378 C CA . LEU B 1 269 ? 6.766 26.688 20.906 1 88 269 LEU B CA 1
ATOM 4379 C C . LEU B 1 269 ? 7.594 27.953 20.844 1 88 269 LEU B C 1
ATOM 4381 O O . LEU B 1 269 ? 7.176 28.953 20.234 1 88 269 LEU B O 1
ATOM 4385 N N . ILE B 1 270 ? 8.75 27.953 21.547 1 92.38 270 ILE B N 1
ATOM 4386 C CA . ILE B 1 270 ? 9.641 29.109 21.5 1 92.38 270 ILE B CA 1
ATOM 4387 C C . ILE B 1 270 ? 10.586 28.984 20.297 1 92.38 270 ILE B C 1
ATOM 4389 O O . ILE B 1 270 ? 11.352 28.031 20.203 1 92.38 270 ILE B O 1
ATOM 4393 N N . LEU B 1 271 ? 10.492 29.953 19.484 1 96.19 271 LEU B N 1
ATOM 4394 C CA . LEU B 1 271 ? 11.305 29.984 18.281 1 96.19 271 LEU B CA 1
ATOM 4395 C C . LEU B 1 271 ? 12.445 30.984 18.422 1 96.19 271 LEU B C 1
ATOM 4397 O O . LEU B 1 271 ? 12.367 31.906 19.219 1 96.19 271 LEU B O 1
ATOM 4401 N N . SER B 1 272 ? 13.523 30.766 17.719 1 96 272 SER B N 1
ATOM 4402 C CA . SER B 1 272 ? 14.523 31.828 17.594 1 96 272 SER B CA 1
ATOM 4403 C C . SER B 1 272 ? 13.945 33.062 16.906 1 96 272 SER B C 1
ATOM 4405 O O . SER B 1 272 ? 12.859 33 16.312 1 96 272 SER B O 1
ATOM 4407 N N . GLU B 1 273 ? 14.664 34.156 16.984 1 97 273 GLU B N 1
ATOM 4408 C CA . GLU B 1 273 ? 14.195 35.406 16.391 1 97 273 GLU B CA 1
ATOM 4409 C C . GLU B 1 273 ? 13.945 35.25 14.891 1 97 273 GLU B C 1
ATOM 4411 O O . GLU B 1 273 ? 12.898 35.656 14.375 1 97 273 GLU B O 1
ATOM 4416 N N . ASP B 1 274 ? 14.883 34.656 14.188 1 96.56 274 ASP B N 1
ATOM 4417 C CA . ASP B 1 274 ? 14.758 34.438 12.75 1 96.56 274 ASP B CA 1
ATOM 4418 C C . ASP B 1 274 ? 13.586 33.531 12.422 1 96.56 274 ASP B C 1
ATOM 4420 O O . ASP B 1 274 ? 12.828 33.781 11.484 1 96.56 274 ASP B O 1
ATOM 4424 N N . GLU B 1 275 ? 13.484 32.438 13.141 1 97.19 275 GLU B N 1
ATOM 4425 C CA . GLU B 1 275 ? 12.398 31.484 12.945 1 97.19 275 GLU B CA 1
ATOM 4426 C C . GLU B 1 275 ? 11.039 32.125 13.188 1 97.19 275 GLU B C 1
ATOM 4428 O O . GLU B 1 275 ? 10.086 31.891 12.445 1 97.19 275 GLU B O 1
ATOM 4433 N N . GLN B 1 276 ? 10.992 32.938 14.242 1 97.31 276 GLN B N 1
ATOM 4434 C CA . GLN B 1 276 ? 9.758 33.656 14.562 1 97.31 276 GLN B CA 1
ATOM 4435 C C . GLN B 1 276 ? 9.375 34.625 13.453 1 97.31 276 GLN B C 1
ATOM 4437 O O . GLN B 1 276 ? 8.195 34.75 13.117 1 97.31 276 GLN B O 1
ATOM 4442 N N . GLN B 1 277 ? 10.312 35.312 12.969 1 97.88 277 GLN B N 1
ATOM 4443 C CA . GLN B 1 277 ? 10.062 36.219 11.867 1 97.88 277 GLN B CA 1
ATOM 4444 C C . GLN B 1 277 ? 9.508 35.5 10.648 1 97.88 277 GLN B C 1
ATOM 4446 O O . GLN B 1 277 ? 8.523 35.938 10.047 1 97.88 277 GLN B O 1
ATOM 4451 N N . ASP B 1 278 ? 10.164 34.375 10.234 1 97.62 278 ASP B N 1
ATOM 4452 C CA . ASP B 1 278 ? 9.703 33.562 9.117 1 97.62 278 ASP B CA 1
ATOM 4453 C C . ASP B 1 278 ? 8.266 33.125 9.328 1 97.62 278 ASP B C 1
ATOM 4455 O O . ASP B 1 278 ? 7.441 33.188 8.414 1 97.62 278 ASP B O 1
ATOM 4459 N N . TYR B 1 279 ? 7.996 32.625 10.492 1 97.44 279 TYR B N 1
ATOM 4460 C CA . TYR B 1 279 ? 6.668 32.125 10.812 1 97.44 279 TYR B CA 1
ATOM 4461 C C . TYR B 1 279 ? 5.629 33.219 10.758 1 97.44 279 TYR B C 1
ATOM 4463 O O . TYR B 1 279 ? 4.535 33.031 10.219 1 97.44 279 TYR B O 1
ATOM 4471 N N . SER B 1 280 ? 5.969 34.375 11.336 1 97.12 280 SER B N 1
ATOM 4472 C CA . SER B 1 280 ? 5.062 35.5 11.336 1 97.12 280 SER B CA 1
ATOM 4473 C C . SER B 1 280 ? 4.734 35.969 9.922 1 97.12 280 SER B C 1
ATOM 4475 O O . SER B 1 280 ? 3.59 36.312 9.625 1 97.12 280 SER B O 1
ATOM 4477 N N . GLU B 1 281 ? 5.727 36.031 9.102 1 97.94 281 GLU B N 1
ATOM 4478 C CA . GLU B 1 281 ? 5.512 36.406 7.707 1 97.94 281 GLU B CA 1
ATOM 4479 C C . GLU B 1 281 ? 4.586 35.406 7.008 1 97.94 281 GLU B C 1
ATOM 4481 O O . GLU B 1 281 ? 3.721 35.812 6.227 1 97.94 281 GLU B O 1
ATOM 4486 N N . GLN B 1 282 ? 4.785 34.125 7.242 1 97.69 282 GLN B N 1
ATOM 4487 C CA . GLN B 1 282 ? 3.939 33.094 6.645 1 97.69 282 GLN B CA 1
ATOM 4488 C C . GLN B 1 282 ? 2.5 33.219 7.137 1 97.69 282 GLN B C 1
ATOM 4490 O O . GLN B 1 282 ? 1.558 33.094 6.352 1 97.69 282 GLN B O 1
ATOM 4495 N N . VAL B 1 283 ? 2.318 33.438 8.414 1 97.25 283 VAL B N 1
ATOM 4496 C CA . VAL B 1 283 ? 0.991 33.625 8.992 1 97.25 283 VAL B CA 1
ATOM 4497 C C . VAL B 1 283 ? 0.286 34.812 8.344 1 97.25 283 VAL B C 1
ATOM 4499 O O . VAL B 1 283 ? -0.907 34.719 8.039 1 97.25 283 VAL B O 1
ATOM 4502 N N . THR B 1 284 ? 1.018 35.906 8.188 1 97.44 284 THR B N 1
ATOM 4503 C CA . THR B 1 284 ? 0.466 37.062 7.52 1 97.44 284 THR B CA 1
ATOM 4504 C C . THR B 1 284 ? -0.046 36.719 6.129 1 97.44 284 THR B C 1
ATOM 4506 O O . THR B 1 284 ? -1.14 37.125 5.738 1 97.44 284 THR B O 1
ATOM 4509 N N . THR B 1 285 ? 0.729 36 5.426 1 96.75 285 THR B N 1
ATOM 4510 C CA . THR B 1 285 ? 0.346 35.562 4.086 1 96.75 285 THR B CA 1
ATOM 4511 C C . THR B 1 285 ? -0.891 34.656 4.137 1 96.75 285 THR B C 1
ATOM 4513 O O . THR B 1 285 ? -1.786 34.781 3.299 1 96.75 285 THR B O 1
ATOM 4516 N N . LEU B 1 286 ? -0.941 33.719 5.07 1 96.44 286 LEU B N 1
ATOM 4517 C CA . LEU B 1 286 ? -2.086 32.844 5.246 1 96.44 286 LEU B CA 1
ATOM 4518 C C . LEU B 1 286 ? -3.359 33.656 5.496 1 96.44 286 LEU B C 1
ATOM 4520 O O . LEU B 1 286 ? -4.398 33.375 4.895 1 96.44 286 LEU B O 1
ATOM 4524 N N . ARG B 1 287 ? -3.246 34.625 6.328 1 96.94 287 ARG B N 1
ATOM 4525 C CA . ARG B 1 287 ? -4.391 35.469 6.668 1 96.94 287 ARG B CA 1
ATOM 4526 C C . ARG B 1 287 ? -4.855 36.281 5.457 1 96.94 287 ARG B C 1
ATOM 4528 O O . ARG B 1 287 ? -6.059 36.406 5.234 1 96.94 287 ARG B O 1
ATOM 4535 N N . ALA B 1 288 ? -3.924 36.75 4.715 1 95.94 288 ALA B N 1
ATOM 4536 C CA . ALA B 1 288 ? -4.262 37.5 3.502 1 95.94 288 ALA B CA 1
ATOM 4537 C C . ALA B 1 288 ? -5.012 36.625 2.512 1 95.94 288 ALA B C 1
ATOM 4539 O O . ALA B 1 288 ? -5.961 37.062 1.865 1 95.94 288 ALA B O 1
ATOM 4540 N N . ASN B 1 289 ? -4.566 35.406 2.352 1 93.62 289 ASN B N 1
ATOM 4541 C CA . ASN B 1 289 ? -5.219 34.438 1.461 1 93.62 289 ASN B CA 1
ATOM 4542 C C . ASN B 1 289 ? -6.637 34.125 1.925 1 93.62 289 ASN B C 1
ATOM 4544 O O . ASN B 1 289 ? -7.555 34.031 1.107 1 93.62 289 ASN B O 1
ATOM 4548 N N . ILE B 1 290 ? -6.797 33.875 3.207 1 94.31 290 ILE B N 1
ATOM 4549 C CA . ILE B 1 290 ? -8.102 33.625 3.797 1 94.31 290 ILE B CA 1
ATOM 4550 C C . ILE B 1 290 ? -9.055 34.781 3.496 1 94.31 290 ILE B C 1
ATOM 4552 O O . ILE B 1 290 ? -10.18 34.562 3.043 1 94.31 290 ILE B O 1
ATOM 4556 N N . ASP B 1 291 ? -8.586 35.969 3.691 1 94.31 291 ASP B N 1
ATOM 4557 C CA . ASP B 1 291 ? -9.383 37.156 3.449 1 94.31 291 ASP B CA 1
ATOM 4558 C C . ASP B 1 291 ? -9.805 37.25 1.983 1 94.31 291 ASP B C 1
ATOM 4560 O O . ASP B 1 291 ? -10.945 37.594 1.68 1 94.31 291 ASP B O 1
ATOM 4564 N N . ALA B 1 292 ? -8.867 37 1.172 1 92.62 292 ALA B N 1
ATOM 4565 C CA . ALA B 1 292 ? -9.141 37.062 -0.262 1 92.62 292 ALA B CA 1
ATOM 4566 C C . ALA B 1 292 ? -10.227 36.062 -0.658 1 92.62 292 ALA B C 1
ATOM 4568 O O . ALA B 1 292 ? -11.102 36.375 -1.471 1 92.62 292 ALA B O 1
ATOM 4569 N N . ILE B 1 293 ? -10.156 34.875 -0.124 1 91.31 293 ILE B N 1
ATOM 4570 C CA . ILE B 1 293 ? -11.102 33.812 -0.453 1 91.31 293 ILE B CA 1
ATOM 4571 C C . ILE B 1 293 ? -12.469 34.156 0.151 1 91.31 293 ILE B C 1
ATOM 4573 O O . ILE B 1 293 ? -13.5 33.969 -0.495 1 91.31 293 ILE B O 1
ATOM 4577 N N . GLU B 1 294 ? -12.508 34.625 1.367 1 90.12 294 GLU B N 1
ATOM 4578 C CA . GLU B 1 294 ? -13.758 35 2.033 1 90.12 294 GLU B CA 1
ATOM 4579 C C . GLU B 1 294 ? -14.477 36.125 1.295 1 90.12 294 GLU B C 1
ATOM 4581 O O . GLU B 1 294 ? -15.711 36.125 1.213 1 90.12 294 GLU B O 1
ATOM 4586 N N . ASN B 1 295 ? -13.719 37 0.758 1 88.19 295 ASN B N 1
ATOM 4587 C CA . ASN B 1 295 ? -14.297 38.125 0.019 1 88.19 295 ASN B CA 1
ATOM 4588 C C . ASN B 1 295 ? -14.859 37.688 -1.325 1 88.19 295 ASN B C 1
ATOM 4590 O O . ASN B 1 295 ? -15.805 38.281 -1.841 1 88.19 295 ASN B O 1
ATOM 4594 N N . GLN B 1 296 ? -14.227 36.75 -1.916 1 81.25 296 GLN B N 1
ATOM 4595 C CA . GLN B 1 296 ? -14.727 36.188 -3.174 1 81.25 296 GLN B CA 1
ATOM 4596 C C . GLN B 1 296 ? -16.016 35.406 -2.957 1 81.25 296 GLN B C 1
ATOM 4598 O O . GLN B 1 296 ? -16.875 35.375 -3.842 1 81.25 296 GLN B O 1
ATOM 4603 N N . GLN B 1 297 ? -16.078 34.719 -1.904 1 71.19 297 GLN B N 1
ATOM 4604 C CA . GLN B 1 297 ? -17.281 33.938 -1.596 1 71.19 297 GLN B CA 1
ATOM 4605 C C . GLN B 1 297 ? -18.469 34.875 -1.309 1 71.19 297 GLN B C 1
ATOM 4607 O O . GLN B 1 297 ? -19.625 34.5 -1.569 1 71.19 297 GLN B O 1
ATOM 4612 N N . THR B 1 298 ? -18.234 35.969 -0.627 1 57.88 298 THR B N 1
ATOM 4613 C CA . THR B 1 298 ? -19.297 36.938 -0.343 1 57.88 298 THR B CA 1
ATOM 4614 C C . THR B 1 298 ? -19.75 37.625 -1.622 1 57.88 298 THR B C 1
ATOM 4616 O O . THR B 1 298 ? -20.922 37.938 -1.781 1 57.88 298 THR B O 1
ATOM 4619 N N . GLU B 1 299 ? -18.828 37.938 -2.461 1 51.69 299 GLU B N 1
ATOM 4620 C CA . GLU B 1 299 ? -19.25 38.594 -3.697 1 51.69 299 GLU B CA 1
ATOM 4621 C C . GLU B 1 299 ? -20 37.625 -4.613 1 51.69 299 GLU B C 1
ATOM 4623 O O . GLU B 1 299 ? -20.781 38.062 -5.465 1 51.69 299 GLU B O 1
ATOM 4628 N N . GLY B 1 300 ? -19.625 36.375 -4.633 1 41.84 300 GLY B N 1
ATOM 4629 C CA . GLY B 1 300 ? -20.375 35.469 -5.5 1 41.84 300 GLY B CA 1
ATOM 4630 C C . GLY B 1 300 ? -21.781 35.219 -5.023 1 41.84 300 GLY B C 1
ATOM 4631 O O . GLY B 1 300 ? -22.547 34.469 -5.676 1 41.84 300 GLY B O 1
ATOM 4632 N N . ARG B 1 301 ? -22.188 35.281 -3.703 1 42.59 301 ARG B N 1
ATOM 4633 C CA . ARG B 1 301 ? -23.562 35.219 -3.232 1 42.59 301 ARG B CA 1
ATOM 4634 C C . ARG B 1 301 ? -24.328 36.5 -3.586 1 42.59 301 ARG B C 1
ATOM 4636 O O . ARG B 1 301 ? -25.516 36.594 -3.311 1 42.59 301 ARG B O 1
ATOM 4643 N N . GLY B 1 302 ? -23.672 37.594 -4.059 1 32.59 302 GLY B N 1
ATOM 4644 C CA . GLY B 1 302 ? -24.484 38.688 -4.547 1 32.59 302 G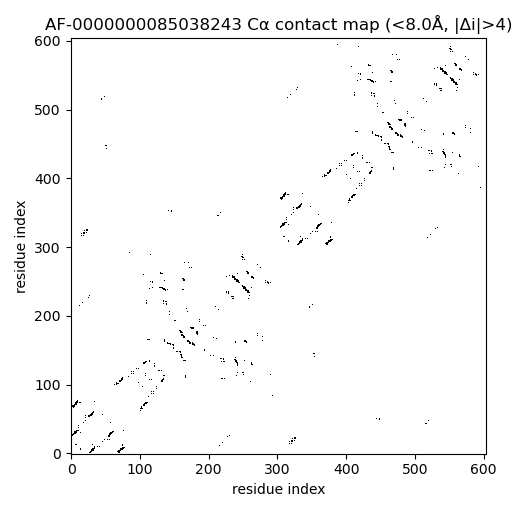LY B CA 1
ATOM 4645 C C . GLY B 1 302 ? -24.906 38.531 -5.992 1 32.59 302 GLY B C 1
ATOM 4646 O O . GLY B 1 302 ? -24.281 37.781 -6.754 1 32.59 302 GLY B O 1
#

Solvent-accessible surface area (backbone atoms only — not comparable to full-atom values): 31282 Å² total; per-residue (Å²): 133,64,54,24,38,34,41,35,23,31,73,68,60,46,48,54,49,50,52,33,44,57,63,62,34,50,65,30,40,33,28,39,39,63,77,44,82,83,45,51,72,73,47,46,51,58,34,60,43,24,58,73,34,90,42,24,41,52,43,80,55,58,69,77,48,38,46,62,33,51,34,37,38,37,41,46,72,63,94,59,92,61,56,65,64,60,53,49,58,51,42,46,57,47,33,50,51,39,44,75,36,48,37,83,54,32,40,34,28,61,35,77,64,26,34,63,49,41,40,50,48,41,72,59,50,70,55,59,60,45,29,36,32,16,49,36,16,29,39,56,23,48,50,51,18,33,53,51,14,62,68,67,71,51,57,48,87,39,35,43,52,37,29,27,42,37,48,67,62,57,42,74,37,59,85,63,14,28,50,62,91,41,49,50,65,62,41,52,74,39,85,86,42,86,50,49,70,67,53,52,52,50,49,52,53,47,50,44,54,52,39,69,48,75,48,64,65,37,36,50,53,42,50,51,51,52,50,52,25,23,76,67,72,46,58,44,78,37,17,28,14,33,63,42,92,42,98,76,62,47,38,39,9,39,65,22,36,41,41,79,88,30,50,41,83,54,80,84,81,83,61,49,72,69,54,43,50,56,49,50,54,50,50,53,51,52,45,51,52,50,51,53,50,54,52,51,56,58,56,67,76,98,132,64,53,24,38,34,42,37,24,31,71,67,60,47,46,54,49,50,52,33,44,58,62,62,34,52,65,30,39,33,30,39,39,62,78,44,80,83,45,51,72,72,46,46,50,58,34,59,43,25,58,72,34,92,43,25,41,52,44,80,52,59,70,77,48,38,46,62,34,50,33,38,37,38,40,46,73,63,92,59,91,62,55,67,65,59,54,49,57,53,42,46,57,48,34,49,52,38,43,75,36,50,37,83,52,32,40,35,28,63,34,77,63,26,34,63,49,42,41,50,46,42,71,59,50,68,54,59,59,43,29,37,31,17,49,36,18,30,40,58,22,50,50,50,16,32,52,51,13,60,67,69,71,50,58,48,86,42,34,42,52,37,29,25,40,37,48,67,60,55,41,74,37,58,86,63,15,27,50,62,92,42,50,49,67,62,41,52,75,40,85,88,41,86,50,48,70,68,53,50,52,51,48,52,52,48,49,44,53,52,39,69,48,73,48,63,66,38,37,49,54,43,50,52,51,53,51,51,26,23,76,66,72,46,57,43,78,36,17,27,13,33,63,42,91,44,99,75,62,48,36,39,10,39,67,21,38,44,40,78,86,29,49,40,83,55,79,85,82,82,62,48,73,69,54,43,50,55,50,51,54,50,49,52,50,52,46,51,52,50,51,54,49,55,52,51,56,56,55,66,76,100

Foldseek 3Di:
DAAEEEEAAALVLVVVLLVVCLVVLAQYEYEYEYLDPVCQVVCVVSQVSSVVGDRYHYDYDDLLCLQRHLEYEYEHHDPDPDDVLVVLVVLLVVLVSSVVSHHAAAYEYLYPPLFLSQVSSCVRNVHDQQRTWYQFCQLLQLVLLVVVCVQQVHDSVQKGWWWKWGLQAIFTFQQPIGRRVHRPVVLQVDPPGSAHPVNVVVSNVVSNVVSNDDCSVSSSVSVSVQVNCQSVQNWDFGQMWTWDVDVVITTMTGTWTQHSRGTHDDPDDDGPPVSVVVNVVSVVVRVVVSVVSVVVVVVVVD/DAAEEEEAAALVLVVVLLVVCLVVLAQYEYEYEYPDPVCQVVCVVSQVSSVVGDRYHYDYDDLLCLQRHLEYEYEHHDPDPDDVLVVLVVLLVVLVSSVVSHHAAAYEYLYPPLFLSQVSSCVRNVHDQQRTWYQFCQLLQLVLLVVVCVQQVHDSVQKGWWWKWGLQAIFTFQQPIGRHVHRPVVLQVDPPGSAHPVNVVVSNVVSNVVSNDDCSVSSSVSVSVQVNCQSVQNWDFGQMWTWDVDVPITTMTGTWTQHSRGTHDDPDDDGPPVSVVVRVVSVVVRVVVSVVSVVVVVVVVD